Protein AF-0000000082425239 (afdb_homodimer)

Foldseek 3Di:
DDLLQLLVLLLVLLVLVVVLVVVLVVLCCVLVVVLVCCQVVVPCPHPALVSLLVSLVSVLVSLVVVLVSLLVSLVSQLSSLVNVCVVPVQSVLLNVLSVLQSVLSVQLNVLSVLLSVLVSVVSVVVVPPDPDPPPDDPPPPVVSVVSNVVSVVSNVSSVVSNLSSLLSNLSSQLVVCVVQVFPLSNCLSVQLNQCPPPPVNVVSNVSSSVSNSVRSVVSSVVVVPPPPD/DDLLQLLVLLLVLLVLVVVLVVVLVVLCCVLVVVLVCCQVVVPCPHDALVSLLVSLVSVLVSLVVVLVSLLVSLVSQLSSLVNVCVVPVQSVLLNVLSVLQSVLSVQLSVLSVLLSVLVSVVSVVVVPPDPDPPPDDPVPPVVSVVSNVVSVVSNVSSVVSNLSSLLSNLSSQLVVCVVQVFPLSNCLSVQLNQCPPPPVNVVSNVSSSVSNSVRSVVSSVVVVPPPPD

Structure (mmCIF, N/CA/C/O backbone):
data_AF-0000000082425239-model_v1
#
loop_
_entity.id
_entity.type
_entity.pdbx_description
1 polymer 'DUF973 family protein'
#
loop_
_atom_site.group_PDB
_atom_site.id
_atom_site.type_symbol
_atom_site.label_atom_id
_atom_site.label_alt_id
_atom_site.label_comp_id
_atom_site.label_asym_id
_atom_site.label_entity_id
_atom_site.label_seq_id
_atom_site.pdbx_PDB_ins_code
_atom_site.Cartn_x
_atom_site.Cartn_y
_atom_site.Cartn_z
_atom_site.occupancy
_atom_site.B_iso_or_equiv
_atom_site.auth_seq_id
_atom_site.auth_comp_id
_atom_site.auth_asym_id
_atom_site.auth_atom_id
_atom_site.pdbx_PDB_model_num
ATOM 1 N N . MET A 1 1 ? 3.521 -36.281 1.378 1 83.12 1 MET A N 1
ATOM 2 C CA . MET A 1 1 ? 2.773 -35.25 0.662 1 83.12 1 MET A CA 1
ATOM 3 C C . MET A 1 1 ? 3.137 -35.219 -0.819 1 83.12 1 MET A C 1
ATOM 5 O O . MET A 1 1 ? 4.316 -35.25 -1.173 1 83.12 1 MET A O 1
ATOM 9 N N . ASP A 1 2 ? 2.238 -35.406 -1.665 1 89.94 2 ASP A N 1
ATOM 10 C CA . ASP A 1 2 ? 2.516 -35.375 -3.098 1 89.94 2 ASP A CA 1
ATOM 11 C C . ASP A 1 2 ? 2.527 -33.969 -3.643 1 89.94 2 ASP A C 1
ATOM 13 O O . ASP A 1 2 ? 2.279 -33 -2.902 1 89.94 2 ASP A O 1
ATOM 17 N N . SER A 1 3 ? 2.971 -33.812 -4.762 1 90.25 3 SER A N 1
ATOM 18 C CA . SER A 1 3 ? 3.139 -32.531 -5.391 1 90.25 3 SER A CA 1
ATOM 19 C C . SER A 1 3 ? 1.812 -31.766 -5.48 1 90.25 3 SER A C 1
ATOM 21 O O . SER A 1 3 ? 1.766 -30.547 -5.305 1 90.25 3 SER A O 1
ATOM 23 N N . LYS A 1 4 ? 0.78 -32.531 -5.699 1 90.56 4 LYS A N 1
ATOM 24 C CA . LYS A 1 4 ? -0.532 -31.875 -5.77 1 90.56 4 LYS A CA 1
ATOM 25 C C . LYS A 1 4 ? -0.928 -31.281 -4.422 1 90.56 4 LYS A C 1
ATOM 27 O O . LYS A 1 4 ? -1.437 -30.172 -4.359 1 90.56 4 LYS A O 1
ATOM 32 N N . GLN A 1 5 ? -0.799 -32.031 -3.424 1 92.31 5 GLN A N 1
ATOM 33 C CA . GLN A 1 5 ? -1.117 -31.547 -2.084 1 92.31 5 GLN A CA 1
ATOM 34 C C . GLN A 1 5 ? -0.267 -30.328 -1.717 1 92.31 5 GLN A C 1
ATOM 36 O O . GLN A 1 5 ? -0.763 -29.375 -1.115 1 92.31 5 GLN A O 1
ATOM 41 N N . ALA A 1 6 ? 0.969 -30.344 -2.09 1 95.38 6 ALA A N 1
ATOM 42 C CA . ALA A 1 6 ? 1.871 -29.234 -1.811 1 95.38 6 ALA A CA 1
ATOM 43 C C . ALA A 1 6 ? 1.398 -27.969 -2.504 1 95.38 6 ALA A C 1
ATOM 45 O O . ALA A 1 6 ? 1.342 -26.891 -1.886 1 95.38 6 ALA A O 1
ATOM 46 N N . VAL A 1 7 ? 1.003 -28.094 -3.717 1 93.56 7 VAL A N 1
ATOM 47 C CA . VAL A 1 7 ? 0.541 -26.953 -4.492 1 93.56 7 VAL A CA 1
ATOM 48 C C . VAL A 1 7 ? -0.795 -26.453 -3.941 1 93.56 7 VAL A C 1
ATOM 50 O O . VAL A 1 7 ? -1.071 -25.25 -3.947 1 93.56 7 VAL A O 1
ATOM 53 N N . THR A 1 8 ? -1.604 -27.344 -3.393 1 89.62 8 THR A N 1
ATOM 54 C CA . THR A 1 8 ? -2.863 -26.953 -2.766 1 89.62 8 THR A CA 1
ATOM 55 C C . THR A 1 8 ? -2.609 -26.062 -1.549 1 89.62 8 THR A C 1
ATOM 57 O O . THR A 1 8 ? -3.334 -25.094 -1.318 1 89.62 8 THR A O 1
ATOM 60 N N . TRP A 1 9 ? -1.644 -26.375 -0.842 1 92.81 9 TRP A N 1
ATOM 61 C CA . TRP A 1 9 ? -1.294 -25.562 0.317 1 92.81 9 TRP A CA 1
ATOM 62 C C . TRP A 1 9 ? -0.81 -24.188 -0.115 1 92.81 9 TRP A C 1
ATOM 64 O O . TRP A 1 9 ? -1.111 -23.188 0.536 1 92.81 9 TRP A O 1
ATOM 74 N N . LEU A 1 10 ? -0.038 -24.141 -1.196 1 94.25 10 LEU A N 1
ATOM 75 C CA . LEU A 1 10 ? 0.408 -22.859 -1.721 1 94.25 10 LEU A CA 1
ATOM 76 C C . LEU A 1 10 ? -0.777 -22.016 -2.18 1 94.25 10 LEU A C 1
ATOM 78 O O . LEU A 1 10 ? -0.843 -20.828 -1.894 1 94.25 10 LEU A O 1
ATOM 82 N N . ALA A 1 11 ? -1.688 -22.656 -2.834 1 89.25 11 ALA A N 1
ATOM 83 C CA . ALA A 1 11 ? -2.896 -21.969 -3.266 1 89.25 11 ALA A CA 1
ATOM 84 C C . ALA A 1 11 ? -3.693 -21.453 -2.068 1 89.25 11 ALA A C 1
ATOM 86 O O . ALA A 1 11 ? -4.191 -20.328 -2.078 1 89.25 11 ALA A O 1
ATOM 87 N N . ALA A 1 12 ? -3.82 -22.281 -1.082 1 86.38 12 ALA A N 1
ATOM 88 C CA . ALA A 1 12 ? -4.527 -21.875 0.132 1 86.38 12 ALA A CA 1
ATOM 89 C C . ALA A 1 12 ? -3.871 -20.656 0.78 1 86.38 12 ALA A C 1
ATOM 91 O O . ALA A 1 12 ? -4.559 -19.766 1.265 1 86.38 12 ALA A O 1
ATOM 92 N N . GLY A 1 13 ? -2.543 -20.688 0.789 1 88.25 13 GLY A N 1
ATOM 93 C CA . GLY A 1 13 ? -1.833 -19.547 1.34 1 88.25 13 GLY A CA 1
ATOM 94 C C . GLY A 1 13 ? -2.109 -18.25 0.591 1 88.25 13 GLY A C 1
ATOM 95 O O . GLY A 1 13 ? -2.324 -17.203 1.207 1 88.25 13 GLY A O 1
ATOM 96 N N . LEU A 1 14 ? -2.121 -18.297 -0.674 1 87.69 14 LEU A N 1
ATOM 97 C CA . LEU A 1 14 ? -2.422 -17.125 -1.493 1 87.69 14 LEU A CA 1
ATOM 98 C C . LEU A 1 14 ? -3.85 -16.656 -1.252 1 87.69 14 LEU A C 1
ATOM 100 O O . LEU A 1 14 ? -4.098 -15.445 -1.162 1 87.69 14 LEU A O 1
ATOM 104 N N . LEU A 1 15 ? -4.738 -17.578 -1.045 1 81.44 15 LEU A N 1
ATOM 105 C CA . LEU A 1 15 ? -6.141 -17.219 -0.85 1 81.44 15 LEU A CA 1
ATOM 106 C C . LEU A 1 15 ? -6.363 -16.641 0.538 1 81.44 15 LEU A C 1
ATOM 108 O O . LEU A 1 15 ? -7.172 -15.719 0.705 1 81.44 15 LEU A O 1
ATOM 112 N N . ILE A 1 16 ? -5.727 -17.156 1.495 1 81.19 16 ILE A N 1
ATOM 113 C CA . ILE A 1 16 ? -5.785 -16.578 2.832 1 81.19 16 ILE A CA 1
ATOM 114 C C . ILE A 1 16 ? -5.281 -15.133 2.793 1 81.19 16 ILE A C 1
ATOM 116 O O . ILE A 1 16 ? -5.914 -14.234 3.346 1 81.19 16 ILE A O 1
ATOM 120 N N . ASN A 1 17 ? -4.152 -14.961 2.117 1 80.62 17 ASN A N 1
ATOM 121 C CA . ASN A 1 17 ? -3.602 -13.617 1.985 1 80.62 17 ASN A CA 1
ATOM 122 C C . ASN A 1 17 ? -4.566 -12.68 1.262 1 80.62 17 ASN A C 1
ATOM 124 O O . ASN A 1 17 ? -4.707 -11.516 1.635 1 80.62 17 ASN A O 1
ATOM 128 N N . LEU A 1 18 ? -5.188 -13.172 0.352 1 75.88 18 LEU A N 1
ATOM 129 C CA . LEU A 1 18 ? -6.152 -12.375 -0.404 1 75.88 18 LEU A CA 1
ATOM 130 C C . LEU A 1 18 ? -7.348 -12 0.467 1 75.88 18 LEU A C 1
ATOM 132 O O . LEU A 1 18 ? -7.766 -10.836 0.485 1 75.88 18 LEU A O 1
ATOM 136 N N . ALA A 1 19 ? -7.883 -12.984 1.18 1 70.62 19 ALA A N 1
ATOM 137 C CA . ALA A 1 19 ? -9.055 -12.758 2.027 1 70.62 19 ALA A CA 1
ATOM 138 C C . ALA A 1 19 ? -8.75 -11.727 3.113 1 70.62 19 ALA A C 1
ATOM 140 O O . ALA A 1 19 ? -9.555 -10.828 3.361 1 70.62 19 ALA A O 1
ATOM 141 N N . PHE A 1 20 ? -7.637 -11.852 3.621 1 68.12 20 PHE A N 1
ATOM 142 C CA . PHE A 1 20 ? -7.266 -10.938 4.695 1 68.12 20 PHE A CA 1
ATOM 143 C C . PHE A 1 20 ? -6.953 -9.555 4.145 1 68.12 20 PHE A C 1
ATOM 145 O O . PHE A 1 20 ? -7.352 -8.539 4.73 1 68.12 20 PHE A O 1
ATOM 152 N N . GLY A 1 21 ? -6.098 -9.477 3.102 1 64.81 21 GLY A N 1
ATOM 153 C CA . GLY A 1 21 ? -5.828 -8.18 2.5 1 64.81 21 GLY A CA 1
ATOM 154 C C . GLY A 1 21 ? -7.09 -7.406 2.172 1 64.81 21 GLY A C 1
ATOM 155 O O . GLY A 1 21 ? -7.176 -6.207 2.447 1 64.81 21 GLY A O 1
ATOM 156 N N . ALA A 1 22 ? -8.039 -8.086 1.768 1 62.06 22 ALA A N 1
ATOM 157 C CA . ALA A 1 22 ? -9.328 -7.477 1.468 1 62.06 22 ALA A CA 1
ATOM 158 C C . ALA A 1 22 ? -10.039 -7.035 2.744 1 62.06 22 ALA A C 1
ATOM 160 O O . ALA A 1 22 ? -10.602 -5.941 2.803 1 62.06 22 ALA A O 1
ATOM 161 N N . GLY A 1 23 ? -10.031 -7.902 3.709 1 60.53 23 GLY A N 1
ATOM 162 C CA . GLY A 1 23 ? -10.641 -7.574 4.988 1 60.53 23 GLY A CA 1
ATOM 163 C C . GLY A 1 23 ? -10.031 -6.348 5.641 1 60.53 23 GLY A C 1
ATOM 164 O O . GLY A 1 23 ? -10.75 -5.488 6.156 1 60.53 23 GLY A O 1
ATOM 165 N N . GLU A 1 24 ? -8.742 -6.316 5.539 1 60.91 24 GLU A N 1
ATOM 166 C CA . GLU A 1 24 ? -8.055 -5.176 6.133 1 60.91 24 GLU A CA 1
ATOM 167 C C . GLU A 1 24 ? -8.414 -3.877 5.414 1 60.91 24 GLU A C 1
ATOM 169 O O . GLU A 1 24 ? -8.562 -2.83 6.047 1 60.91 24 GLU A O 1
ATOM 174 N N . ALA A 1 25 ? -8.523 -3.988 4.191 1 60.25 25 ALA A N 1
ATOM 175 C CA . ALA A 1 25 ? -8.906 -2.801 3.43 1 60.25 25 ALA A CA 1
ATOM 176 C C . ALA A 1 25 ? -10.281 -2.303 3.84 1 60.25 25 ALA A C 1
ATOM 178 O O . ALA A 1 25 ? -10.492 -1.101 4.027 1 60.25 25 ALA A O 1
ATOM 179 N N . VAL A 1 26 ? -11.18 -3.24 4.102 1 59.53 26 VAL A N 1
ATOM 180 C CA . VAL A 1 26 ? -12.531 -2.891 4.52 1 59.53 26 VAL A CA 1
ATOM 181 C C . VAL A 1 26 ? -12.508 -2.305 5.93 1 59.53 26 VAL A C 1
ATOM 183 O O . VAL A 1 26 ? -13.141 -1.284 6.195 1 59.53 26 VAL A O 1
ATOM 186 N N . ALA A 1 27 ? -11.859 -2.969 6.758 1 59.59 27 ALA A N 1
ATOM 187 C CA . ALA A 1 27 ? -11.789 -2.506 8.141 1 59.59 27 ALA A CA 1
ATOM 188 C C . ALA A 1 27 ? -11.164 -1.118 8.227 1 59.59 27 ALA A C 1
ATOM 190 O O . ALA A 1 27 ? -11.617 -0.267 8.992 1 59.59 27 ALA A O 1
ATOM 191 N N . ALA A 1 28 ? -10.062 -0.975 7.508 1 57.91 28 ALA A N 1
ATOM 192 C CA . ALA A 1 28 ? -9.43 0.342 7.488 1 57.91 28 ALA A CA 1
ATOM 193 C C . ALA A 1 28 ? -10.414 1.415 7.035 1 57.91 28 ALA A C 1
ATOM 195 O O . ALA A 1 28 ? -10.477 2.5 7.621 1 57.91 28 ALA A O 1
ATOM 196 N N . PHE A 1 29 ? -11.281 1.09 6.172 1 56.03 29 PHE A N 1
ATOM 197 C CA . PHE A 1 29 ? -12.289 2.025 5.688 1 56.03 29 PHE A CA 1
ATOM 198 C C . PHE A 1 29 ? -13.266 2.393 6.797 1 56.03 29 PHE A C 1
ATOM 200 O O . PHE A 1 29 ? -13.5 3.572 7.059 1 56.03 29 PHE A O 1
ATOM 207 N N . LEU A 1 30 ? -13.688 1.368 7.246 1 58.53 30 LEU A N 1
ATOM 208 C CA . LEU A 1 30 ? -14.75 1.597 8.219 1 58.53 30 LEU A CA 1
ATOM 209 C C . LEU A 1 30 ? -14.227 2.377 9.422 1 58.53 30 LEU A C 1
ATOM 211 O O . LEU A 1 30 ? -14.906 3.268 9.93 1 58.53 30 LEU A O 1
ATOM 215 N N . THR A 1 31 ? -13.078 2.002 9.789 1 56.72 31 THR A N 1
ATOM 216 C CA . THR A 1 31 ? -12.547 2.613 11.008 1 56.72 31 THR A CA 1
ATOM 217 C C . THR A 1 31 ? -12.07 4.039 10.734 1 56.72 31 THR A C 1
ATOM 219 O O . THR A 1 31 ? -12.445 4.973 11.445 1 56.72 31 THR A O 1
ATOM 222 N N . VAL A 1 32 ? -11.195 4.125 9.742 1 55.16 32 VAL A N 1
ATOM 223 C CA . VAL A 1 32 ? -10.609 5.434 9.484 1 55.16 32 VAL A CA 1
ATOM 224 C C . VAL A 1 32 ? -11.688 6.402 9 1 55.16 32 VAL A C 1
ATOM 226 O O . VAL A 1 32 ? -11.758 7.543 9.461 1 55.16 32 VAL A O 1
ATOM 229 N N . TYR A 1 33 ? -12.562 5.934 8.133 1 53.66 33 TYR A N 1
ATOM 230 C CA . TYR A 1 33 ? -13.578 6.797 7.555 1 53.66 33 TYR A CA 1
ATOM 231 C C . TYR A 1 33 ? -14.562 7.277 8.625 1 53.66 33 TYR A C 1
ATOM 233 O O . TYR A 1 33 ? -14.883 8.469 8.688 1 53.66 33 TYR A O 1
ATOM 241 N N . SER A 1 34 ? -14.961 6.312 9.328 1 56.16 34 SER A N 1
ATOM 242 C CA . SER A 1 34 ? -15.898 6.727 10.367 1 56.16 34 SER A CA 1
ATOM 243 C C . SER A 1 34 ? -15.266 7.758 11.297 1 56.16 34 SER A C 1
ATOM 245 O O . SER A 1 34 ? -15.922 8.711 11.719 1 56.16 34 SER A O 1
ATOM 247 N N . SER A 1 35 ? -14.039 7.57 11.492 1 55.84 35 SER A N 1
ATOM 248 C CA . SER A 1 35 ? -13.367 8.461 12.438 1 55.84 35 SER A CA 1
ATOM 249 C C . SER A 1 35 ? -13.133 9.836 11.82 1 55.84 35 SER A C 1
ATOM 251 O O . SER A 1 35 ? -13.344 10.859 12.484 1 55.84 35 SER A O 1
ATOM 253 N N . ILE A 1 36 ? -12.688 9.75 10.562 1 56.81 36 ILE A N 1
ATOM 254 C CA . ILE A 1 36 ? -12.367 11.023 9.922 1 56.81 36 ILE A CA 1
ATOM 255 C C . ILE A 1 36 ? -13.648 11.805 9.664 1 56.81 36 ILE A C 1
ATOM 257 O O . ILE A 1 36 ? -13.68 13.023 9.828 1 56.81 36 ILE A O 1
ATOM 261 N N . ILE A 1 37 ? -14.719 11.055 9.148 1 54.81 37 ILE A N 1
ATOM 262 C CA . ILE A 1 37 ? -15.992 11.727 8.961 1 54.81 37 ILE A CA 1
ATOM 263 C C . ILE A 1 37 ? -16.438 12.383 10.273 1 54.81 37 ILE A C 1
ATOM 265 O O . ILE A 1 37 ? -16.891 13.523 10.273 1 54.81 37 ILE A O 1
ATOM 269 N N . ARG A 1 38 ? -16.297 11.664 11.266 1 54.78 38 ARG A N 1
ATOM 270 C CA . ARG A 1 38 ? -16.672 12.242 12.547 1 54.78 38 ARG A CA 1
ATOM 271 C C . ARG A 1 38 ? -15.828 13.477 12.859 1 54.78 38 ARG A C 1
ATOM 273 O O . ARG A 1 38 ? -16.344 14.484 13.344 1 54.78 38 ARG A O 1
ATOM 280 N N . LEU A 1 39 ? -14.594 13.25 12.414 1 53 39 LEU A N 1
ATOM 281 C CA . LEU A 1 39 ? -13.688 14.367 12.672 1 53 39 LEU A CA 1
ATOM 282 C C . LEU A 1 39 ? -14.078 15.578 11.836 1 53 39 LEU A C 1
ATOM 284 O O . LEU A 1 39 ? -14.039 16.703 12.328 1 53 39 LEU A O 1
ATOM 288 N N . ALA A 1 40 ? -14.25 15.297 10.547 1 51.97 40 ALA A N 1
ATOM 289 C CA . ALA A 1 40 ? -14.57 16.375 9.609 1 51.97 40 ALA A CA 1
ATOM 290 C C . ALA A 1 40 ? -15.914 17.016 9.953 1 51.97 40 ALA A C 1
ATOM 292 O O . ALA A 1 40 ? -16.078 18.234 9.828 1 51.97 40 ALA A O 1
ATOM 293 N N . ILE A 1 41 ? -16.844 16.125 10.133 1 50.25 41 ILE A N 1
ATOM 294 C CA . ILE A 1 41 ? -18.156 16.656 10.484 1 50.25 41 ILE A CA 1
ATOM 295 C C . ILE A 1 41 ? -18.078 17.391 11.82 1 50.25 41 ILE A C 1
ATOM 297 O O . ILE A 1 41 ? -18.719 18.422 12.016 1 50.25 41 ILE A O 1
ATOM 301 N N . MET A 1 42 ? -17.5 16.594 12.586 1 44.41 42 MET A N 1
ATOM 302 C CA . MET A 1 42 ? -17.391 17.312 13.844 1 44.41 42 MET A CA 1
ATOM 303 C C . MET A 1 42 ? -16.594 18.594 13.664 1 44.41 42 MET A C 1
ATOM 305 O O . MET A 1 42 ? -16.641 19.484 14.516 1 44.41 42 MET A O 1
ATOM 309 N N . GLY A 1 43 ? -15.586 18.672 12.82 1 44.47 43 GLY A N 1
ATOM 310 C CA . GLY A 1 43 ? -14.766 19.875 12.727 1 44.47 43 GLY A CA 1
ATOM 311 C C . GLY A 1 43 ? -15.555 21.094 12.281 1 44.47 43 GLY A C 1
ATOM 312 O O . GLY A 1 43 ? -14.969 22.078 11.805 1 44.47 43 GLY A O 1
ATOM 313 N N . ALA A 1 44 ? -16.547 21.484 12.141 1 46.09 44 ALA A N 1
ATOM 314 C CA . ALA A 1 44 ? -16.453 22.875 12.602 1 46.09 44 ALA A CA 1
ATOM 315 C C . ALA A 1 44 ? -15.438 23.016 13.727 1 46.09 44 ALA A C 1
ATOM 317 O O . ALA A 1 44 ? -14.859 24.078 13.906 1 46.09 44 ALA A O 1
ATOM 318 N N . GLY A 1 45 ? -14.938 21.812 14.656 1 50.59 45 GLY A N 1
ATOM 319 C CA . GLY A 1 45 ? -13.977 21.766 15.75 1 50.59 45 GLY A CA 1
ATOM 320 C C . GLY A 1 45 ? -12.914 20.703 15.555 1 50.59 45 GLY A C 1
ATOM 321 O O . GLY A 1 45 ? -13.078 19.797 14.734 1 50.59 45 GLY A O 1
ATOM 322 N N . ALA A 1 46 ? -11.484 20.938 15.68 1 56.22 46 ALA A N 1
ATOM 323 C CA . ALA A 1 46 ? -10.359 20.016 15.68 1 56.22 46 ALA A CA 1
ATOM 324 C C . ALA A 1 46 ? -10.719 18.703 16.391 1 56.22 46 ALA A C 1
ATOM 326 O O . ALA A 1 46 ? -11.438 18.719 17.391 1 56.22 46 ALA A O 1
ATOM 327 N N . PRO A 1 47 ? -10.508 17.547 15.711 1 60.88 47 PRO A N 1
ATOM 328 C CA . PRO A 1 47 ? -10.742 16.312 16.469 1 60.88 47 PRO A CA 1
ATOM 329 C C . PRO A 1 47 ? -10.109 16.344 17.859 1 60.88 47 PRO A C 1
ATOM 331 O O . PRO A 1 47 ? -9.031 16.922 18.031 1 60.88 47 PRO A O 1
ATOM 334 N N . GLY A 1 48 ? -10.906 16 18.906 1 65.38 48 GLY A N 1
ATOM 335 C CA . GLY A 1 48 ? -10.359 15.914 20.25 1 65.38 48 GLY A CA 1
ATOM 336 C C . GLY A 1 48 ? -9.25 14.883 20.375 1 65.38 48 GLY A C 1
ATOM 337 O O . GLY A 1 48 ? -9.086 14.031 19.5 1 65.38 48 GLY A O 1
ATOM 338 N N . VAL A 1 49 ? -8.359 14.992 21.234 1 74 49 VAL A N 1
ATOM 339 C CA . VAL A 1 49 ? -7.246 14.102 21.547 1 74 49 VAL A CA 1
ATOM 340 C C . VAL A 1 49 ? -7.754 12.672 21.719 1 74 49 VAL A C 1
ATOM 342 O O . VAL A 1 49 ? -7.094 11.719 21.297 1 74 49 VAL A O 1
ATOM 345 N N . GLY A 1 50 ? -8.93 12.484 22.25 1 75 50 GLY A N 1
ATOM 346 C CA . GLY A 1 50 ? -9.508 11.172 22.438 1 75 50 GLY A CA 1
ATOM 347 C C . GLY A 1 50 ? -9.75 10.414 21.141 1 75 50 GLY A C 1
ATOM 348 O O . GLY A 1 50 ? -9.484 9.219 21.062 1 75 50 GLY A O 1
ATOM 349 N N . GLU A 1 51 ? -10.172 11.086 20.141 1 74 51 GLU A N 1
ATOM 350 C CA . GLU A 1 51 ? -10.422 10.461 18.844 1 74 51 GLU A CA 1
ATOM 351 C C . GLU A 1 51 ? -9.117 10.031 18.188 1 74 51 GLU A C 1
ATOM 353 O O . GLU A 1 51 ? -9.055 8.977 17.547 1 74 51 GLU A O 1
ATOM 358 N N . VAL A 1 52 ? -8.133 10.859 18.281 1 76.38 52 VAL A N 1
ATOM 359 C CA . VAL A 1 52 ? -6.832 10.531 17.719 1 76.38 52 VAL A CA 1
ATOM 360 C C . VAL A 1 52 ? -6.277 9.273 18.391 1 76.38 52 VAL A C 1
ATOM 362 O O . VAL A 1 52 ? -5.777 8.375 17.703 1 76.38 52 VAL A O 1
ATOM 365 N N . ILE A 1 53 ? -6.457 9.242 19.688 1 82.38 53 ILE A N 1
ATOM 366 C CA . ILE A 1 53 ? -5.969 8.102 20.453 1 82.38 53 ILE A CA 1
ATOM 367 C C . ILE A 1 53 ? -6.719 6.836 20.031 1 82.38 53 ILE A C 1
ATOM 369 O O . ILE A 1 53 ? -6.113 5.773 19.859 1 82.38 53 ILE A O 1
ATOM 373 N N . GLN A 1 54 ? -7.945 6.938 19.875 1 79.19 54 GLN A N 1
ATOM 374 C CA . GLN A 1 54 ? -8.742 5.793 19.453 1 79.19 54 GLN A CA 1
ATOM 375 C C . GLN A 1 54 ? -8.312 5.301 18.078 1 79.19 54 GLN A C 1
ATOM 377 O O . GLN A 1 54 ? -8.203 4.098 17.844 1 79.19 54 GLN A O 1
ATOM 382 N N . LEU A 1 55 ? -8.094 6.191 17.188 1 77.06 55 LEU A N 1
ATOM 383 C CA . LEU A 1 55 ? -7.66 5.836 15.836 1 77.06 55 LEU A CA 1
ATOM 384 C C . LEU A 1 55 ? -6.316 5.113 15.867 1 77.06 55 LEU A C 1
ATOM 386 O O . LEU A 1 55 ? -6.129 4.117 15.164 1 77.06 55 LEU A O 1
ATOM 390 N N . LEU A 1 56 ? -5.48 5.629 16.656 1 82.31 56 LEU A N 1
ATOM 391 C CA . LEU A 1 56 ? -4.16 5.02 16.75 1 82.31 56 LEU A CA 1
ATOM 392 C C . LEU A 1 56 ? -4.246 3.625 17.359 1 82.31 56 LEU A C 1
ATOM 394 O O . LEU A 1 56 ? -3.533 2.713 16.938 1 82.31 56 LEU A O 1
ATOM 398 N N . ASN A 1 57 ? -5.105 3.463 18.297 1 83.5 57 ASN A N 1
ATOM 399 C CA . ASN A 1 57 ? -5.336 2.141 18.859 1 83.5 57 ASN A CA 1
ATOM 400 C C . ASN A 1 57 ? -5.898 1.174 17.828 1 83.5 57 ASN A C 1
ATOM 402 O O . ASN A 1 57 ? -5.551 -0.007 17.812 1 83.5 57 ASN A O 1
ATOM 406 N N . GLU A 1 58 ? -6.754 1.676 17.031 1 77.19 58 GLU A N 1
ATOM 407 C CA . GLU A 1 58 ? -7.32 0.85 15.977 1 77.19 58 GLU A CA 1
ATOM 408 C C . GLU A 1 58 ? -6.246 0.427 14.977 1 77.19 58 GLU A C 1
ATOM 410 O O . GLU A 1 58 ? -6.281 -0.689 14.453 1 77.19 58 GLU A O 1
ATOM 415 N N . VAL A 1 59 ? -5.363 1.314 14.656 1 79.44 59 VAL A N 1
ATOM 416 C CA . VAL A 1 59 ? -4.262 0.986 13.758 1 79.44 59 VAL A CA 1
ATOM 417 C C . VAL A 1 59 ? -3.441 -0.16 14.344 1 79.44 59 VAL A C 1
ATOM 419 O O . VAL A 1 59 ? -3.045 -1.08 13.625 1 79.44 59 VAL A O 1
ATOM 422 N N . LEU A 1 60 ? -3.264 -0.104 15.648 1 83.81 60 LEU A N 1
ATOM 423 C CA . LEU A 1 60 ? -2.486 -1.146 16.312 1 83.81 60 LEU A CA 1
ATOM 424 C C . LEU A 1 60 ? -3.217 -2.484 16.266 1 83.81 60 LEU A C 1
ATOM 426 O O . LEU A 1 60 ? -2.598 -3.523 16.016 1 83.81 60 LEU A O 1
ATOM 430 N N . VAL A 1 61 ? -4.465 -2.49 16.516 1 82.56 61 VAL A N 1
ATOM 431 C CA . VAL A 1 61 ? -5.266 -3.709 16.484 1 82.56 61 VAL A CA 1
ATOM 432 C C . VAL A 1 61 ? -5.246 -4.297 15.07 1 82.56 61 VAL A C 1
ATOM 434 O O . VAL A 1 61 ? -5.098 -5.508 14.898 1 82.56 61 VAL A O 1
ATOM 437 N N . MET A 1 62 ? -5.328 -3.475 14.102 1 78 62 MET A N 1
ATOM 438 C CA . MET A 1 62 ? -5.289 -3.939 12.711 1 78 62 MET A CA 1
ATOM 439 C C . MET A 1 62 ? -3.934 -4.551 12.383 1 78 62 MET A C 1
ATOM 441 O O . MET A 1 62 ? -3.854 -5.523 11.633 1 78 62 MET A O 1
ATOM 445 N N . ALA A 1 63 ? -2.918 -3.938 12.914 1 82.12 63 ALA A N 1
ATOM 446 C CA . ALA A 1 63 ? -1.58 -4.477 12.695 1 82.12 63 ALA A CA 1
ATOM 447 C C . ALA A 1 63 ? -1.444 -5.871 13.297 1 82.12 63 ALA A C 1
ATOM 449 O O . ALA A 1 63 ? -0.858 -6.77 12.68 1 82.12 63 ALA A O 1
ATOM 450 N N . ILE A 1 64 ? -2.012 -6.055 14.492 1 85.81 64 ILE A N 1
ATOM 451 C CA . ILE A 1 64 ? -1.936 -7.34 15.172 1 85.81 64 ILE A CA 1
ATOM 452 C C . ILE A 1 64 ? -2.715 -8.391 14.383 1 85.81 64 ILE A C 1
ATOM 454 O O . ILE A 1 64 ? -2.24 -9.516 14.203 1 85.81 64 ILE A O 1
ATOM 458 N N . ILE A 1 65 ? -3.887 -8.062 13.883 1 82.19 65 ILE A N 1
ATOM 459 C CA . ILE A 1 65 ? -4.672 -8.977 13.055 1 82.19 65 ILE A CA 1
ATOM 460 C C . ILE A 1 65 ? -3.904 -9.305 11.781 1 82.19 65 ILE A C 1
ATOM 462 O O . ILE A 1 65 ? -3.885 -10.453 11.344 1 82.19 65 ILE A O 1
ATOM 466 N N . GLY A 1 66 ? -3.26 -8.297 11.211 1 81.31 66 GLY A N 1
ATOM 467 C CA . GLY A 1 66 ? -2.447 -8.516 10.023 1 81.31 66 GLY A CA 1
ATOM 468 C C . GLY A 1 66 ? -1.322 -9.508 10.25 1 81.31 66 GLY A C 1
ATOM 469 O O . GLY A 1 66 ? -1.034 -10.336 9.383 1 81.31 66 GLY A O 1
ATOM 470 N N . ILE A 1 67 ? -0.738 -9.438 11.398 1 86 67 ILE A N 1
ATOM 471 C CA . ILE A 1 67 ? 0.35 -10.359 11.727 1 86 67 ILE A CA 1
ATOM 472 C C . ILE A 1 67 ? -0.195 -11.773 11.875 1 86 67 ILE A C 1
ATOM 474 O O . ILE A 1 67 ? 0.42 -12.734 11.398 1 86 67 ILE A O 1
ATOM 478 N N . ALA A 1 68 ? -1.35 -11.906 12.508 1 87.56 68 ALA A N 1
ATOM 479 C CA . ALA A 1 68 ? -1.971 -13.227 12.656 1 87.56 68 ALA A CA 1
ATOM 480 C C . ALA A 1 68 ? -2.244 -13.852 11.297 1 87.56 68 ALA A C 1
ATOM 482 O O . ALA A 1 68 ? -1.975 -15.039 11.086 1 87.56 68 ALA A O 1
ATOM 483 N N . VAL A 1 69 ? -2.725 -13.102 10.414 1 82.62 69 VAL A N 1
ATOM 484 C CA . VAL A 1 69 ? -3.006 -13.586 9.07 1 82.62 69 VAL A CA 1
ATOM 485 C C . VAL A 1 69 ? -1.699 -13.93 8.359 1 82.62 69 VAL A C 1
ATOM 487 O O . VAL A 1 69 ? -1.626 -14.914 7.621 1 82.62 69 VAL A O 1
ATOM 490 N N . SER A 1 70 ? -0.722 -13.094 8.562 1 86.31 70 SER A N 1
ATOM 491 C CA . SER A 1 70 ? 0.583 -13.359 7.969 1 86.31 70 SER A CA 1
ATOM 492 C C . SER A 1 70 ? 1.15 -14.688 8.438 1 86.31 70 SER A C 1
ATOM 494 O O . SER A 1 70 ? 1.773 -15.414 7.664 1 86.31 70 SER A O 1
ATOM 496 N N . ILE A 1 71 ? 0.928 -14.961 9.672 1 92.88 71 ILE A N 1
ATOM 497 C CA . ILE A 1 71 ? 1.399 -16.234 10.211 1 92.88 71 ILE A CA 1
ATOM 498 C C . ILE A 1 71 ? 0.627 -17.391 9.57 1 92.88 71 ILE A C 1
ATOM 500 O O . ILE A 1 71 ? 1.219 -18.391 9.164 1 92.88 71 ILE A O 1
ATOM 504 N N . ALA A 1 72 ? -0.677 -17.219 9.43 1 90.62 72 ALA A N 1
ATOM 505 C CA . ALA A 1 72 ? -1.492 -18.25 8.797 1 90.62 72 ALA A CA 1
ATOM 506 C C . ALA A 1 72 ? -1.047 -18.5 7.355 1 90.62 72 ALA A C 1
ATOM 508 O O . ALA A 1 72 ? -0.92 -19.641 6.922 1 90.62 72 ALA A O 1
ATOM 509 N N . THR A 1 73 ? -0.814 -17.453 6.637 1 90.88 73 THR A N 1
ATOM 510 C CA . THR A 1 73 ? -0.341 -17.562 5.262 1 90.88 73 THR A CA 1
ATOM 511 C C . THR A 1 73 ? 1.036 -18.203 5.207 1 90.88 73 THR A C 1
ATOM 513 O O . THR A 1 73 ? 1.3 -19.047 4.34 1 90.88 73 THR A O 1
ATOM 516 N N . ALA A 1 74 ? 1.856 -17.844 6.141 1 95 74 ALA A N 1
ATOM 517 C CA . ALA A 1 74 ? 3.215 -18.375 6.184 1 95 74 ALA A CA 1
ATOM 518 C C . ALA A 1 74 ? 3.199 -19.875 6.438 1 95 74 ALA A C 1
ATOM 520 O O . ALA A 1 74 ? 3.975 -20.625 5.832 1 95 74 ALA A O 1
ATOM 521 N N . VAL A 1 75 ? 2.357 -20.297 7.352 1 95.69 75 VAL A N 1
ATOM 522 C CA . VAL A 1 75 ? 2.281 -21.703 7.676 1 95.69 75 VAL A CA 1
ATOM 523 C C . VAL A 1 75 ? 1.875 -22.5 6.438 1 95.69 75 VAL A C 1
ATOM 525 O O . VAL A 1 75 ? 2.506 -23.516 6.102 1 95.69 75 VAL A O 1
ATOM 528 N N . THR A 1 76 ? 0.878 -22.047 5.727 1 95.12 76 THR A N 1
ATOM 529 C CA . THR A 1 76 ? 0.407 -22.766 4.543 1 95.12 76 THR A CA 1
ATOM 530 C C . THR A 1 76 ? 1.472 -22.75 3.451 1 95.12 76 THR A C 1
ATOM 532 O O . THR A 1 76 ? 1.714 -23.781 2.811 1 95.12 76 THR A O 1
ATOM 535 N N . GLN A 1 77 ? 2.076 -21.672 3.295 1 96.62 77 GLN A N 1
ATOM 536 C CA . GLN A 1 77 ? 3.107 -21.578 2.268 1 96.62 77 GLN A CA 1
ATOM 537 C C . GLN A 1 77 ? 4.328 -22.406 2.637 1 96.62 77 GLN A C 1
ATOM 539 O O . GLN A 1 77 ? 4.961 -23.016 1.769 1 96.62 77 GLN A O 1
ATOM 544 N N . TYR A 1 78 ? 4.672 -22.375 3.938 1 97.56 78 TYR A N 1
ATOM 545 C CA . TYR A 1 78 ? 5.773 -23.219 4.402 1 97.56 78 TYR A CA 1
ATOM 546 C C . TYR A 1 78 ? 5.504 -24.688 4.109 1 97.56 78 TYR A C 1
ATOM 548 O O . TYR A 1 78 ? 6.371 -25.391 3.59 1 97.56 78 TYR A O 1
ATOM 556 N N . ILE A 1 79 ? 4.328 -25.141 4.418 1 97.25 79 ILE A N 1
ATOM 557 C CA . ILE A 1 79 ? 3.967 -26.531 4.195 1 97.25 79 ILE A CA 1
ATOM 558 C C . ILE A 1 79 ? 4.031 -26.844 2.701 1 97.25 79 ILE A C 1
ATOM 560 O O . ILE A 1 79 ? 4.57 -27.891 2.301 1 97.25 79 ILE A O 1
ATOM 564 N N . GLY A 1 80 ? 3.492 -25.938 1.9 1 97.44 80 GLY A N 1
ATOM 565 C CA . GLY A 1 80 ? 3.516 -26.141 0.461 1 97.44 80 GLY A CA 1
ATOM 566 C C . GLY A 1 80 ? 4.922 -26.219 -0.108 1 97.44 80 GLY A C 1
ATOM 567 O O . GLY A 1 80 ? 5.254 -27.172 -0.816 1 97.44 80 GLY A O 1
ATOM 568 N N . PHE A 1 81 ? 5.754 -25.312 0.239 1 98 81 PHE A N 1
ATOM 569 C CA . PHE A 1 81 ? 7.117 -25.281 -0.286 1 98 81 PHE A CA 1
ATOM 570 C C . PHE A 1 81 ? 7.941 -26.438 0.291 1 98 81 PHE A C 1
ATOM 572 O O . PHE A 1 81 ? 8.812 -26.984 -0.387 1 98 81 PHE A O 1
ATOM 579 N N . ALA A 1 82 ? 7.695 -26.703 1.542 1 97.38 82 ALA A N 1
ATOM 580 C CA . ALA A 1 82 ? 8.375 -27.859 2.137 1 97.38 82 ALA A CA 1
ATOM 581 C C . ALA A 1 82 ? 8.008 -29.141 1.402 1 97.38 82 ALA A C 1
ATOM 583 O O . ALA A 1 82 ? 8.867 -30 1.174 1 97.38 82 ALA A O 1
ATOM 584 N N . GLY A 1 83 ? 6.73 -29.281 1.118 1 97 83 GLY A N 1
ATOM 585 C CA . GLY A 1 83 ? 6.305 -30.422 0.335 1 97 83 GLY A CA 1
ATOM 586 C C . GLY A 1 83 ? 6.98 -30.516 -1.021 1 97 83 GLY A C 1
ATOM 587 O O . GLY A 1 83 ? 7.434 -31.578 -1.431 1 97 83 GLY A O 1
ATOM 588 N N . LEU A 1 84 ? 7.137 -29.438 -1.678 1 96.88 84 LEU A N 1
ATOM 589 C CA . LEU A 1 84 ? 7.766 -29.422 -2.992 1 96.88 84 LEU A CA 1
ATOM 590 C C . LEU A 1 84 ? 9.273 -29.641 -2.879 1 96.88 84 LEU A C 1
ATOM 592 O O . LEU A 1 84 ? 9.883 -30.203 -3.785 1 96.88 84 LEU A O 1
ATOM 596 N N . SER A 1 85 ? 9.836 -29.141 -1.796 1 95.81 85 SER A N 1
ATOM 597 C CA . SER A 1 85 ? 11.273 -29.234 -1.607 1 95.81 85 SER A CA 1
ATOM 598 C C . SER A 1 85 ? 11.719 -30.688 -1.465 1 95.81 85 SER A C 1
ATOM 600 O O . SER A 1 85 ? 12.898 -31 -1.631 1 95.81 85 SER A O 1
ATOM 602 N N . ARG A 1 86 ? 10.781 -31.547 -1.154 1 94.38 86 ARG A N 1
ATOM 603 C CA . ARG A 1 86 ? 11.086 -32.969 -1.092 1 94.38 86 ARG A CA 1
ATOM 604 C C . ARG A 1 86 ? 11.359 -33.531 -2.482 1 94.38 86 ARG A C 1
ATOM 606 O O . ARG A 1 86 ? 12.078 -34.531 -2.631 1 94.38 86 ARG A O 1
ATOM 613 N N . PHE A 1 87 ? 10.789 -32.906 -3.463 1 92.81 87 PHE A N 1
ATOM 614 C CA . PHE A 1 87 ? 10.977 -33.312 -4.844 1 92.81 87 PHE A CA 1
ATOM 615 C C . PHE A 1 87 ? 12.117 -32.562 -5.5 1 92.81 87 PHE A C 1
ATOM 617 O O . PHE A 1 87 ? 12.836 -33.094 -6.344 1 92.81 87 PHE A O 1
ATOM 624 N N . SER A 1 88 ? 12.25 -31.344 -5.18 1 93.62 88 SER A N 1
ATOM 625 C CA . SER A 1 88 ? 13.305 -30.5 -5.727 1 93.62 88 SER A CA 1
ATOM 626 C C . SER A 1 88 ? 13.797 -29.5 -4.684 1 93.62 88 SER A C 1
ATOM 628 O O . SER A 1 88 ? 13.039 -28.641 -4.234 1 93.62 88 SER A O 1
ATOM 630 N N . SER A 1 89 ? 15.062 -29.562 -4.387 1 94.69 89 SER A N 1
ATOM 631 C CA . SER A 1 89 ? 15.648 -28.703 -3.365 1 94.69 89 SER A CA 1
ATOM 632 C C . SER A 1 89 ? 15.555 -27.234 -3.762 1 94.69 89 SER A C 1
ATOM 634 O O . SER A 1 89 ? 15.766 -26.344 -2.932 1 94.69 89 SER A O 1
ATOM 636 N N . ARG A 1 90 ? 15.258 -26.969 -4.961 1 95.81 90 ARG A N 1
ATOM 637 C CA . ARG A 1 90 ? 15.148 -25.609 -5.465 1 95.81 90 ARG A CA 1
ATOM 638 C C . ARG A 1 90 ? 14.031 -24.844 -4.758 1 95.81 90 ARG A C 1
ATOM 640 O O . ARG A 1 90 ? 14.031 -23.609 -4.727 1 95.81 90 ARG A O 1
ATOM 647 N N . TYR A 1 91 ? 13.102 -25.547 -4.152 1 97.06 91 TYR A N 1
ATOM 648 C CA . TYR A 1 91 ? 11.945 -24.922 -3.514 1 97.06 91 TYR A CA 1
ATOM 649 C C . TYR A 1 91 ? 12.266 -24.531 -2.072 1 97.06 91 TYR A C 1
ATOM 651 O O . TYR A 1 91 ? 11.461 -23.875 -1.407 1 97.06 91 TYR A O 1
ATOM 659 N N . SER A 1 92 ? 13.469 -24.906 -1.561 1 97.62 92 SER A N 1
ATOM 660 C CA . SER A 1 92 ? 13.859 -24.578 -0.191 1 97.62 92 SER A CA 1
ATOM 661 C C . SER A 1 92 ? 13.906 -23.078 0.03 1 97.62 92 SER A C 1
ATOM 663 O O . SER A 1 92 ? 13.672 -22.594 1.144 1 97.62 92 SER A O 1
ATOM 665 N N . ILE A 1 93 ? 14.156 -22.344 -1.021 1 97.75 93 ILE A N 1
ATOM 666 C CA . ILE A 1 93 ? 14.203 -20.875 -0.931 1 97.75 93 ILE A CA 1
ATOM 667 C C . ILE A 1 93 ? 12.828 -20.344 -0.55 1 97.75 93 ILE A C 1
ATOM 669 O O . ILE A 1 93 ? 12.711 -19.422 0.263 1 97.75 93 ILE A O 1
ATOM 673 N N . GLY A 1 94 ? 11.766 -20.906 -1.126 1 97.81 94 GLY A N 1
ATOM 674 C CA . GLY A 1 94 ? 10.406 -20.5 -0.772 1 97.81 94 GLY A CA 1
ATOM 675 C C . GLY A 1 94 ? 10.031 -20.875 0.651 1 97.81 94 GLY A C 1
ATOM 676 O O . GLY A 1 94 ? 9.344 -20.109 1.331 1 97.81 94 GLY A O 1
ATOM 677 N N . LYS A 1 95 ? 10.578 -22.031 1.085 1 96.69 95 LYS A N 1
ATOM 678 C CA . LYS A 1 95 ? 10.344 -22.484 2.453 1 96.69 95 LYS A CA 1
ATOM 679 C C . LYS A 1 95 ? 10.914 -21.484 3.465 1 96.69 95 LYS A C 1
ATOM 681 O O . LYS A 1 95 ? 10.219 -21.078 4.398 1 96.69 95 LYS A O 1
ATOM 686 N N . VAL A 1 96 ? 12.094 -21.094 3.24 1 97.06 96 VAL A N 1
ATOM 687 C CA . VAL A 1 96 ? 12.758 -20.141 4.125 1 97.06 96 VAL A CA 1
ATOM 688 C C . VAL A 1 96 ? 12.07 -18.781 4.027 1 97.06 96 VAL A C 1
ATOM 690 O O . VAL A 1 96 ? 11.859 -18.125 5.039 1 97.06 96 VAL A O 1
ATOM 693 N N . GLY A 1 97 ? 11.695 -18.422 2.875 1 97.5 97 GLY A N 1
ATOM 694 C CA . GLY A 1 97 ? 11.016 -17.156 2.658 1 97.5 97 GLY A CA 1
ATOM 695 C C . GLY A 1 97 ? 9.688 -17.062 3.387 1 97.5 97 GLY A C 1
ATOM 696 O O . GLY A 1 97 ? 9.328 -15.992 3.889 1 97.5 97 GLY A O 1
ATOM 697 N N . ALA A 1 98 ? 8.992 -18.172 3.461 1 97 98 ALA A N 1
ATOM 698 C CA . ALA A 1 98 ? 7.672 -18.203 4.09 1 97 98 ALA A CA 1
ATOM 699 C C . ALA A 1 98 ? 7.766 -17.844 5.57 1 97 98 ALA A C 1
ATOM 701 O O . ALA A 1 98 ? 6.832 -17.25 6.133 1 97 98 ALA A O 1
ATOM 702 N N . VAL A 1 99 ? 8.891 -18.094 6.184 1 96.25 99 VAL A N 1
ATOM 703 C CA . VAL A 1 99 ? 9.039 -17.875 7.617 1 96.25 99 VAL A CA 1
ATOM 704 C C . VAL A 1 99 ? 9.516 -16.438 7.871 1 96.25 99 VAL A C 1
ATOM 706 O O . VAL A 1 99 ? 9.219 -15.859 8.922 1 96.25 99 VAL A O 1
ATOM 709 N N . LEU A 1 100 ? 10.148 -15.852 6.953 1 95.69 100 LEU A N 1
ATOM 710 C CA . LEU A 1 100 ? 10.766 -14.547 7.164 1 95.69 100 LEU A CA 1
ATOM 711 C C . LEU A 1 100 ? 9.711 -13.445 7.195 1 95.69 100 LEU A C 1
ATOM 713 O O . LEU A 1 100 ? 9.891 -12.438 7.879 1 95.69 100 LEU A O 1
ATOM 717 N N . GLY A 1 101 ? 8.578 -13.633 6.5 1 91 101 GLY A N 1
ATOM 718 C CA . GLY A 1 101 ? 7.52 -12.641 6.527 1 91 101 GLY A CA 1
ATOM 719 C C . GLY A 1 101 ? 6.996 -12.359 7.922 1 91 101 GLY A C 1
ATOM 720 O O . GLY A 1 101 ? 7.156 -11.25 8.438 1 91 101 GLY A O 1
ATOM 721 N N . PRO A 1 102 ? 6.465 -13.391 8.547 1 91.94 102 PRO A N 1
ATOM 722 C CA . PRO A 1 102 ? 5.949 -13.211 9.906 1 91.94 102 PRO A CA 1
ATOM 723 C C . PRO A 1 102 ? 7.043 -12.836 10.906 1 91.94 102 PRO A C 1
ATOM 725 O O . PRO A 1 102 ? 6.793 -12.062 11.836 1 91.94 102 PRO A O 1
ATOM 728 N N . VAL A 1 103 ? 8.258 -13.344 10.75 1 94.25 103 VAL A N 1
ATOM 729 C CA . VAL A 1 103 ? 9.359 -12.992 11.641 1 94.25 103 VAL A CA 1
ATOM 730 C C . VAL A 1 103 ? 9.641 -11.492 11.547 1 94.25 103 VAL A C 1
ATOM 732 O O . VAL A 1 103 ? 9.789 -10.82 12.57 1 94.25 103 VAL A O 1
ATOM 735 N N . GLY A 1 104 ? 9.711 -11 10.336 1 93.19 104 GLY A N 1
ATOM 736 C CA . GLY A 1 104 ? 9.891 -9.57 10.141 1 93.19 104 GLY A CA 1
ATOM 737 C C . GLY A 1 104 ? 8.789 -8.734 10.773 1 93.19 104 GLY A C 1
ATOM 738 O O . GLY A 1 104 ? 9.062 -7.707 11.391 1 93.19 104 GLY A O 1
ATOM 739 N N . SER A 1 105 ? 7.551 -9.211 10.664 1 89.19 105 SER A N 1
ATOM 740 C CA . SER A 1 105 ? 6.41 -8.5 11.234 1 89.19 105 SER A CA 1
ATOM 741 C C . SER A 1 105 ? 6.465 -8.492 12.758 1 89.19 105 SER A C 1
ATOM 743 O O . SER A 1 105 ? 6.121 -7.496 13.391 1 89.19 105 SER A O 1
ATOM 745 N N . LEU A 1 106 ? 6.855 -9.562 13.305 1 92.62 106 LEU A N 1
ATOM 746 C CA . LEU A 1 106 ? 6.949 -9.672 14.758 1 92.62 106 LEU A CA 1
ATOM 747 C C . LEU A 1 106 ? 8.055 -8.766 15.297 1 92.62 106 LEU A C 1
ATOM 749 O O . LEU A 1 106 ? 7.914 -8.195 16.391 1 92.62 106 LEU A O 1
ATOM 753 N N . VAL A 1 107 ? 9.109 -8.562 14.531 1 91.44 107 VAL A N 1
ATOM 754 C CA . VAL A 1 107 ? 10.203 -7.68 14.914 1 91.44 107 VAL A CA 1
ATOM 755 C C . VAL A 1 107 ? 9.75 -6.223 14.805 1 91.44 107 VAL A C 1
ATOM 757 O O . VAL A 1 107 ? 10.148 -5.383 15.609 1 91.44 107 VAL A O 1
ATOM 760 N N . ALA A 1 108 ? 8.883 -5.949 13.875 1 89.88 108 ALA A N 1
ATOM 761 C CA . ALA A 1 108 ? 8.438 -4.578 13.633 1 89.88 108 ALA A CA 1
ATOM 762 C C . ALA A 1 108 ? 7.379 -4.152 14.641 1 89.88 108 ALA A C 1
ATOM 764 O O . ALA A 1 108 ? 7.172 -2.959 14.867 1 89.88 108 ALA A O 1
ATOM 765 N N . LEU A 1 109 ? 6.703 -5.086 15.281 1 90.31 109 LEU A N 1
ATOM 766 C CA . LEU A 1 109 ? 5.531 -4.809 16.094 1 90.31 109 LEU A CA 1
ATOM 767 C C . LEU A 1 109 ? 5.898 -3.955 17.312 1 90.31 109 LEU A C 1
ATOM 769 O O . LEU A 1 109 ? 5.234 -2.957 17.594 1 90.31 109 LEU A O 1
ATOM 773 N N . PRO A 1 110 ? 6.953 -4.254 18.062 1 89.94 110 PRO A N 1
ATOM 774 C CA . PRO A 1 110 ? 7.32 -3.377 19.172 1 89.94 110 PRO A CA 1
ATOM 775 C C . PRO A 1 110 ? 7.629 -1.951 18.719 1 89.94 110 PRO A C 1
ATOM 777 O O . PRO A 1 110 ? 7.312 -0.993 19.438 1 89.94 110 PRO A O 1
ATOM 780 N N . GLY A 1 111 ? 8.258 -1.865 17.562 1 87.5 111 GLY A N 1
ATOM 781 C CA . GLY A 1 111 ? 8.508 -0.541 17.016 1 87.5 111 GLY A CA 1
ATOM 782 C C . GLY A 1 111 ? 7.234 0.241 16.734 1 87.5 111 GLY A C 1
ATOM 783 O O . GLY A 1 111 ? 7.152 1.431 17.047 1 87.5 111 GLY A O 1
ATOM 784 N N . LEU A 1 112 ? 6.273 -0.388 16.219 1 87.56 112 LEU A N 1
ATOM 785 C CA . LEU A 1 112 ? 4.984 0.248 15.953 1 87.56 112 LEU A CA 1
ATOM 786 C C . LEU A 1 112 ? 4.309 0.662 17.25 1 87.56 112 LEU A C 1
ATOM 788 O O . LEU A 1 112 ? 3.723 1.743 17.344 1 87.56 112 LEU A O 1
ATOM 792 N N . TYR A 1 113 ? 4.367 -0.187 18.188 1 89.44 113 TYR A N 1
ATOM 793 C CA . TYR A 1 113 ? 3.785 0.111 19.484 1 89.44 113 TYR A CA 1
ATOM 794 C C . TYR A 1 113 ? 4.418 1.358 20.094 1 89.44 113 TYR A C 1
ATOM 796 O O . TYR A 1 113 ? 3.711 2.24 20.594 1 89.44 113 TYR A O 1
ATOM 804 N N . LEU A 1 114 ? 5.711 1.451 20.094 1 87.81 114 LEU A N 1
ATOM 805 C CA . LEU A 1 114 ? 6.426 2.609 20.625 1 87.81 114 LEU A CA 1
ATOM 806 C C . LEU A 1 114 ? 6.07 3.869 19.828 1 87.81 114 LEU A C 1
ATOM 808 O O . LEU A 1 114 ? 5.906 4.941 20.422 1 87.81 114 LEU A O 1
ATOM 812 N N . LEU A 1 115 ? 5.98 3.691 18.578 1 86.88 115 LEU A N 1
ATOM 813 C CA . LEU A 1 115 ? 5.645 4.824 17.719 1 86.88 115 LEU A CA 1
ATOM 814 C C . LEU A 1 115 ? 4.25 5.352 18.047 1 86.88 115 LEU A C 1
ATOM 816 O O . LEU A 1 115 ? 4.059 6.562 18.203 1 86.88 115 LEU A O 1
ATOM 820 N N . ILE A 1 116 ? 3.34 4.508 18.156 1 87.69 116 ILE A N 1
ATOM 821 C CA . ILE A 1 116 ? 1.959 4.891 18.438 1 87.69 116 ILE A CA 1
ATOM 822 C C . ILE A 1 116 ? 1.882 5.602 19.781 1 87.69 116 ILE A C 1
ATOM 824 O O . ILE A 1 116 ? 1.205 6.625 19.922 1 87.69 116 ILE A O 1
ATOM 828 N N . ASN A 1 117 ? 2.574 5.121 20.734 1 87.12 117 ASN A N 1
ATOM 829 C CA . ASN A 1 117 ? 2.572 5.762 22.047 1 87.12 117 ASN A CA 1
ATOM 830 C C . ASN A 1 117 ? 3.23 7.137 22 1 87.12 117 ASN A C 1
ATOM 832 O O . ASN A 1 117 ? 2.77 8.07 22.656 1 87.12 117 ASN A O 1
ATOM 836 N N . ALA A 1 118 ? 4.254 7.188 21.234 1 84 118 ALA A N 1
ATOM 837 C CA . ALA A 1 118 ? 4.906 8.484 21.078 1 84 118 ALA A CA 1
ATOM 838 C C . ALA A 1 118 ? 3.973 9.492 20.422 1 84 118 ALA A C 1
ATOM 840 O O . ALA A 1 118 ? 3.926 10.656 20.812 1 84 118 ALA A O 1
ATOM 841 N N . VAL A 1 119 ? 3.293 9.047 19.469 1 83.69 119 VAL A N 1
ATOM 842 C CA . VAL A 1 119 ? 2.379 9.914 18.734 1 83.69 119 VAL A CA 1
ATOM 843 C C . VAL A 1 119 ? 1.211 10.312 19.625 1 83.69 119 VAL A C 1
ATOM 845 O O . VAL A 1 119 ? 0.708 11.438 19.547 1 83.69 119 VAL A O 1
ATOM 848 N N . LYS A 1 120 ? 0.754 9.445 20.453 1 84.12 120 LYS A N 1
ATOM 849 C CA . LYS A 1 120 ? -0.293 9.781 21.422 1 84.12 120 LYS A CA 1
ATOM 850 C C . LYS A 1 120 ? 0.157 10.898 22.359 1 84.12 120 LYS A C 1
ATOM 852 O O . LYS A 1 120 ? -0.6 11.836 22.625 1 84.12 120 LYS A O 1
ATOM 857 N N . GLU A 1 121 ? 1.322 10.766 22.781 1 83.06 121 GLU A N 1
ATOM 858 C CA . GLU A 1 121 ? 1.869 11.797 23.672 1 83.06 121 GLU A CA 1
ATOM 859 C C . GLU A 1 121 ? 1.965 13.141 22.953 1 83.06 121 GLU A C 1
ATOM 861 O O . GLU A 1 121 ? 1.672 14.18 23.531 1 83.06 121 GLU A O 1
ATOM 866 N N . LEU A 1 122 ? 2.344 12.992 21.719 1 80.44 122 LEU A N 1
ATOM 867 C CA . LEU A 1 122 ? 2.422 14.195 20.906 1 80.44 122 LEU A CA 1
ATOM 868 C C . LEU A 1 122 ? 1.049 14.844 20.75 1 80.44 122 LEU A C 1
ATOM 870 O O . LEU A 1 122 ? 0.919 16.062 20.844 1 80.44 122 LEU A O 1
ATOM 874 N N . ALA A 1 123 ? 0.088 14.094 20.5 1 78.25 123 ALA A N 1
ATOM 875 C CA . ALA A 1 123 ? -1.276 14.586 20.328 1 78.25 123 ALA A CA 1
ATOM 876 C C . ALA A 1 123 ? -1.805 15.219 21.609 1 78.25 123 ALA A C 1
ATOM 878 O O . ALA A 1 123 ? -2.479 16.25 21.562 1 78.25 123 ALA A O 1
ATOM 879 N N . ILE A 1 124 ? -1.505 14.68 22.766 1 78.19 124 ILE A N 1
ATOM 880 C CA . ILE A 1 124 ? -1.954 15.164 24.062 1 78.19 124 ILE A CA 1
ATOM 881 C C . ILE A 1 124 ? -1.278 16.5 24.375 1 78.19 124 ILE A C 1
ATOM 883 O O . ILE A 1 124 ? -1.934 17.453 24.812 1 78.19 124 ILE A O 1
ATOM 887 N N . ASN A 1 125 ? -0.055 16.547 24.047 1 73.44 125 ASN A N 1
ATOM 888 C CA . ASN A 1 125 ? 0.714 17.75 24.375 1 73.44 125 ASN A CA 1
ATOM 889 C C . ASN A 1 125 ? 0.35 18.922 23.469 1 73.44 125 ASN A C 1
ATOM 891 O O . ASN A 1 125 ? 0.506 20.078 23.844 1 73.44 125 ASN A O 1
ATOM 895 N N . ASN A 1 126 ? -0.068 18.609 22.266 1 67.44 126 ASN A N 1
ATOM 896 C CA . ASN A 1 126 ? -0.426 19.672 21.328 1 67.44 126 ASN A CA 1
ATOM 897 C C . ASN A 1 126 ? -1.79 20.266 21.672 1 67.44 126 ASN A C 1
ATOM 899 O O . ASN A 1 126 ? -2.082 21.406 21.281 1 67.44 126 ASN A O 1
ATOM 903 N N . GLN A 1 127 ? -2.779 19.562 22.109 1 60.12 127 GLN A N 1
ATOM 904 C CA . GLN A 1 127 ? -4.062 20.125 22.531 1 60.12 127 GLN A CA 1
ATOM 905 C C . GLN A 1 127 ? -3.898 21.016 23.75 1 60.12 127 GLN A C 1
ATOM 907 O O . GLN A 1 127 ? -4.645 21.984 23.922 1 60.12 127 GLN A O 1
ATOM 912 N N . VAL A 1 128 ? -3.082 20.656 24.812 1 45.84 128 VAL A N 1
ATOM 913 C CA . VAL A 1 128 ? -2.949 21.438 26.031 1 45.84 128 VAL A CA 1
ATOM 914 C C . VAL A 1 128 ? -2.377 22.812 25.703 1 45.84 128 VAL A C 1
ATOM 916 O O . VAL A 1 128 ? -2.25 23.672 26.578 1 45.84 128 VAL A O 1
ATOM 919 N N . GLN A 1 129 ? -1.864 22.969 24.562 1 46.62 129 GLN A N 1
ATOM 920 C CA . GLN A 1 129 ? -1.402 24.359 24.562 1 46.62 129 GLN A CA 1
ATOM 921 C C . GLN A 1 129 ? -2.578 25.328 24.578 1 46.62 129 GLN A C 1
ATOM 923 O O . GLN A 1 129 ? -3.273 25.484 23.578 1 46.62 129 GLN A O 1
ATOM 928 N N . PRO A 1 130 ? -3.375 25.484 25.625 1 39 130 PRO A N 1
ATOM 929 C CA . PRO A 1 130 ? -4.258 26.625 25.906 1 39 130 PRO A CA 1
ATOM 930 C C . PRO A 1 130 ? -3.744 27.922 25.297 1 39 130 PRO A C 1
ATOM 932 O O . PRO A 1 130 ? -2.559 28.031 24.969 1 39 130 PRO A O 1
ATOM 935 N N . THR A 1 131 ? -4.652 29.031 25.203 1 37.28 131 THR A N 1
ATOM 936 C CA . THR A 1 131 ? -4.566 30.469 24.969 1 37.28 131 THR A CA 1
ATOM 937 C C . THR A 1 131 ? -3.314 31.047 25.625 1 37.28 131 THR A C 1
ATOM 939 O O . THR A 1 131 ? -3.02 32.25 25.469 1 37.28 131 THR A O 1
ATOM 942 N N . THR A 1 132 ? -3.035 30.734 26.984 1 33.81 132 THR A N 1
ATOM 943 C CA . THR A 1 132 ? -2.133 31.625 27.703 1 33.81 132 THR A CA 1
ATOM 944 C C . THR A 1 132 ? -0.699 31.453 27.203 1 33.81 132 THR A C 1
ATOM 946 O O . THR A 1 132 ? -0.189 30.344 27.109 1 33.81 132 THR A O 1
ATOM 949 N N . PRO A 1 133 ? -0.07 32.5 26.562 1 35.06 133 PRO A N 1
ATOM 950 C CA . PRO A 1 133 ? 1.313 32.75 26.156 1 35.06 133 PRO A CA 1
ATOM 951 C C . PRO A 1 133 ? 2.334 32.094 27.078 1 35.06 133 PRO A C 1
ATOM 953 O O . PRO A 1 133 ? 3.471 32.562 27.188 1 35.06 133 PRO A O 1
ATOM 956 N N . THR A 1 134 ? 2 31.312 28.203 1 36.03 134 THR A N 1
ATOM 957 C CA . THR A 1 134 ? 3.123 31.094 29.109 1 36.03 134 THR A CA 1
ATOM 958 C C . THR A 1 134 ? 4.316 30.516 28.344 1 36.03 134 THR A C 1
ATOM 960 O O . THR A 1 134 ? 4.18 29.531 27.609 1 36.03 134 THR A O 1
ATOM 963 N N . LEU A 1 135 ? 5.438 31.234 28.219 1 35.44 135 LEU A N 1
ATOM 964 C CA . LEU A 1 135 ? 6.809 31.156 27.734 1 35.44 135 LEU A CA 1
ATOM 965 C C . LEU A 1 135 ? 7.363 29.734 27.922 1 35.44 135 LEU A C 1
ATOM 967 O O . LEU A 1 135 ? 8.516 29.469 27.578 1 35.44 135 LEU A O 1
ATOM 971 N N . ALA A 1 136 ? 6.801 29.047 28.906 1 39.47 136 ALA A N 1
ATOM 972 C CA . ALA A 1 136 ? 7.703 28.016 29.422 1 39.47 136 ALA A CA 1
ATOM 973 C C . ALA A 1 136 ? 8.031 26.984 28.344 1 39.47 136 ALA A C 1
ATOM 975 O O . ALA A 1 136 ? 7.703 27.188 27.172 1 39.47 136 ALA A O 1
ATOM 976 N N . ILE A 1 137 ? 8.203 25.703 28.781 1 36.56 137 ILE A N 1
ATOM 977 C CA . ILE A 1 137 ? 9.016 24.594 28.297 1 36.56 137 ILE A CA 1
ATOM 978 C C . ILE A 1 137 ? 8.375 23.984 27.047 1 36.56 137 ILE A C 1
ATOM 980 O O . ILE A 1 137 ? 7.312 23.375 27.125 1 36.56 137 ILE A O 1
ATOM 984 N N . GLN A 1 138 ? 8.312 24.703 25.922 1 39.75 138 GLN A N 1
ATOM 985 C CA . GLN A 1 138 ? 7.98 24.094 24.641 1 39.75 138 GLN A CA 1
ATOM 986 C C . GLN A 1 138 ? 8.508 22.672 24.547 1 39.75 138 GLN A C 1
ATOM 988 O O . GLN A 1 138 ? 9.711 22.438 24.641 1 39.75 138 GLN A O 1
ATOM 993 N N . PRO A 1 139 ? 7.914 21.672 25.156 1 42.16 139 PRO A N 1
ATOM 994 C CA . PRO A 1 139 ? 8.516 20.344 25 1 42.16 139 PRO A CA 1
ATOM 995 C C . PRO A 1 139 ? 9.25 20.188 23.672 1 42.16 139 PRO A C 1
ATOM 997 O O . PRO A 1 139 ? 8.719 20.562 22.625 1 42.16 139 PRO A O 1
ATOM 1000 N N . GLN A 1 140 ? 10.562 20.266 23.594 1 42.72 140 GLN A N 1
ATOM 1001 C CA . GLN A 1 140 ? 11.477 20.203 22.469 1 42.72 140 GLN A CA 1
ATOM 1002 C C . GLN A 1 140 ? 11.078 19.094 21.5 1 42.72 140 GLN A C 1
ATOM 1004 O O . GLN A 1 140 ? 10.852 17.953 21.906 1 42.72 140 GLN A O 1
ATOM 1009 N N . PRO A 1 141 ? 10.508 19.375 20.312 1 49.34 141 PRO A N 1
ATOM 1010 C CA . PRO A 1 141 ? 10.336 18.438 19.203 1 49.34 141 PRO A CA 1
ATOM 1011 C C . PRO A 1 141 ? 11.305 17.26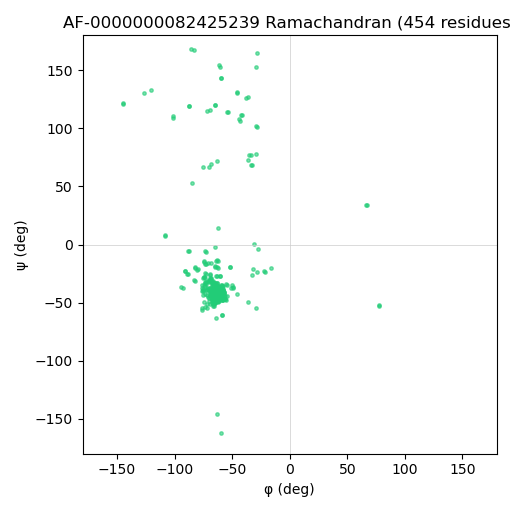6 19.25 1 49.34 141 PRO A C 1
ATOM 1013 O O . PRO A 1 141 ? 11.031 16.203 18.688 1 49.34 141 PRO A O 1
ATOM 1016 N N . ALA A 1 142 ? 12.445 17.609 20.016 1 50.16 142 ALA A N 1
ATOM 1017 C CA . ALA A 1 142 ? 13.562 16.656 20.016 1 50.16 142 ALA A CA 1
ATOM 1018 C C . ALA A 1 142 ? 13.18 15.359 20.719 1 50.16 142 ALA A C 1
ATOM 1020 O O . ALA A 1 142 ? 13.602 14.281 20.312 1 50.16 142 ALA A O 1
ATOM 1021 N N . THR A 1 143 ? 12.445 15.484 21.828 1 53.19 143 THR A N 1
ATOM 1022 C CA . THR A 1 143 ? 12.234 14.273 22.625 1 53.19 143 THR A CA 1
ATOM 1023 C C . THR A 1 143 ? 11.344 13.289 21.875 1 53.19 143 THR A C 1
ATOM 1025 O O . THR A 1 143 ? 11.625 12.086 21.844 1 53.19 143 THR A O 1
ATOM 1028 N N . ILE A 1 144 ? 10.242 13.789 21.234 1 57.53 144 ILE A N 1
ATOM 1029 C CA . ILE A 1 144 ? 9.344 12.867 20.547 1 57.53 144 ILE A CA 1
ATOM 1030 C C . ILE A 1 144 ? 10.047 12.273 19.344 1 57.53 144 ILE A C 1
ATOM 1032 O O . ILE A 1 144 ? 9.93 11.078 19.062 1 57.53 144 ILE A O 1
ATOM 1036 N N . LEU A 1 145 ? 10.891 13.133 18.828 1 63.19 145 LEU A N 1
ATOM 1037 C CA . LEU A 1 145 ? 11.641 12.633 17.688 1 63.19 145 LEU A CA 1
ATOM 1038 C C . LEU A 1 145 ? 12.625 11.547 18.109 1 63.19 145 LEU A C 1
ATOM 1040 O O . LEU A 1 145 ? 12.852 10.586 17.375 1 63.19 145 LEU A O 1
ATOM 1044 N N . SER A 1 146 ? 13.023 11.75 19.391 1 65.25 146 SER A N 1
ATOM 1045 C CA . SER A 1 146 ? 13.961 10.75 19.875 1 65.25 146 SER A CA 1
ATOM 1046 C C . SER A 1 146 ? 13.281 9.398 20.078 1 65.25 146 SER A C 1
ATOM 1048 O O . SER A 1 146 ? 13.875 8.352 19.828 1 65.25 146 SER A O 1
ATOM 1050 N N . ALA A 1 147 ? 12.055 9.5 20.547 1 65.69 147 ALA A N 1
ATOM 1051 C CA . ALA A 1 147 ? 11.336 8.25 20.734 1 65.69 147 ALA A CA 1
ATOM 1052 C C . ALA A 1 147 ? 10.961 7.621 19.391 1 65.69 147 ALA A C 1
ATOM 1054 O O . ALA A 1 147 ? 10.758 6.41 19.297 1 65.69 147 ALA A O 1
ATOM 1055 N N . LEU A 1 148 ? 11.031 8.367 18.422 1 76.88 148 LEU A N 1
ATOM 1056 C CA . LEU A 1 148 ? 10.609 7.914 17.094 1 76.88 148 LEU A CA 1
ATOM 1057 C C . LEU A 1 148 ? 11.719 7.117 16.422 1 76.88 148 LEU A C 1
ATOM 1059 O O . LEU A 1 148 ? 11.445 6.227 15.609 1 76.88 148 LEU A O 1
ATOM 1063 N N . ILE A 1 149 ? 12.914 7.355 16.953 1 82.81 149 ILE A N 1
ATOM 1064 C CA . ILE A 1 149 ? 14.055 6.793 16.234 1 82.81 149 ILE A CA 1
ATOM 1065 C C . ILE A 1 149 ? 14.109 5.281 16.453 1 82.81 149 ILE A C 1
ATOM 1067 O O . ILE A 1 149 ? 14.125 4.512 15.492 1 82.81 149 ILE A O 1
ATOM 1071 N N . PRO A 1 150 ? 14.109 4.859 17.766 1 81.88 150 PRO A N 1
ATOM 1072 C CA . PRO A 1 150 ? 14.133 3.408 17.969 1 81.88 150 PRO A CA 1
ATOM 1073 C C . PRO A 1 150 ? 12.922 2.717 17.328 1 81.88 150 PRO A C 1
ATOM 1075 O O . PRO A 1 150 ? 13.047 1.608 16.797 1 81.88 150 PRO A O 1
ATOM 1078 N N . ALA A 1 151 ? 11.82 3.355 17.438 1 82.88 151 ALA A N 1
ATOM 1079 C CA . ALA A 1 151 ? 10.602 2.799 16.844 1 82.88 151 ALA A CA 1
ATOM 1080 C C . ALA A 1 151 ? 10.758 2.639 15.336 1 82.88 151 ALA A C 1
ATOM 1082 O O . ALA A 1 151 ? 10.391 1.602 14.773 1 82.88 151 ALA A O 1
ATOM 1083 N N . LEU A 1 152 ? 11.406 3.553 14.766 1 83.69 152 LEU A N 1
ATOM 1084 C CA . LEU A 1 152 ? 11.602 3.533 13.32 1 83.69 152 LEU A CA 1
ATOM 1085 C C . LEU A 1 152 ? 12.617 2.473 12.922 1 83.69 152 LEU A C 1
ATOM 1087 O O . LEU A 1 152 ? 12.453 1.797 11.898 1 83.69 152 LEU A O 1
ATOM 1091 N N . ILE A 1 153 ? 13.586 2.32 13.766 1 87.25 153 ILE A N 1
ATOM 1092 C CA . ILE A 1 153 ? 14.609 1.324 13.477 1 87.25 153 ILE A CA 1
ATOM 1093 C C . ILE A 1 153 ? 14 -0.073 13.492 1 87.25 153 ILE A C 1
ATOM 1095 O O . ILE A 1 153 ? 14.219 -0.865 12.57 1 87.25 153 ILE A O 1
ATOM 1099 N N . LEU A 1 154 ? 13.25 -0.332 14.516 1 87.44 154 LEU A N 1
ATOM 1100 C CA . LEU A 1 154 ? 12.617 -1.643 14.617 1 87.44 154 LEU A CA 1
ATOM 1101 C C . LEU A 1 154 ? 11.664 -1.88 13.453 1 87.44 154 LEU A C 1
ATOM 1103 O O . LEU A 1 154 ? 11.625 -2.979 12.891 1 87.44 154 LEU A O 1
ATOM 1107 N N . ALA A 1 155 ? 10.961 -0.891 13.117 1 83.88 155 ALA A N 1
ATOM 1108 C CA . ALA A 1 155 ? 10.031 -1.001 11.992 1 83.88 155 ALA A CA 1
ATOM 1109 C C . ALA A 1 155 ? 10.773 -1.26 10.688 1 83.88 155 ALA A C 1
ATOM 1111 O O . ALA A 1 155 ? 10.359 -2.094 9.883 1 83.88 155 ALA A O 1
ATOM 1112 N N . LEU A 1 156 ? 11.938 -0.669 10.492 1 84.94 156 LEU A N 1
ATOM 1113 C CA . LEU A 1 156 ? 12.703 -0.792 9.258 1 84.94 156 LEU A CA 1
ATOM 1114 C C . LEU A 1 156 ? 13.391 -2.15 9.18 1 84.94 156 LEU A C 1
ATOM 1116 O O . LEU A 1 156 ? 13.422 -2.775 8.117 1 84.94 156 LEU A O 1
ATOM 1120 N N . VAL A 1 157 ? 13.898 -2.559 10.32 1 90.69 157 VAL A N 1
ATOM 1121 C CA . VAL A 1 157 ? 14.539 -3.867 10.352 1 90.69 157 VAL A CA 1
ATOM 1122 C C . VAL A 1 157 ? 13.508 -4.961 10.078 1 90.69 157 VAL A C 1
ATOM 1124 O O . VAL A 1 157 ? 13.75 -5.855 9.258 1 90.69 157 VAL A O 1
ATOM 1127 N N . GLY A 1 158 ? 12.414 -4.871 10.812 1 91.19 158 GLY A N 1
ATOM 1128 C CA . GLY A 1 158 ? 11.352 -5.828 10.555 1 91.19 158 GLY A CA 1
ATOM 1129 C C . GLY A 1 158 ? 10.867 -5.809 9.117 1 91.19 158 GLY A C 1
ATOM 1130 O O . GLY A 1 158 ? 10.648 -6.863 8.516 1 91.19 158 GLY A O 1
ATOM 1131 N N . GLY A 1 159 ? 10.734 -4.66 8.562 1 86.56 159 GLY A N 1
ATOM 1132 C CA . GLY A 1 159 ? 10.344 -4.52 7.168 1 86.56 159 GLY A CA 1
ATOM 1133 C C . GLY A 1 159 ? 11.352 -5.117 6.199 1 86.56 159 GLY A C 1
ATOM 1134 O O . GLY A 1 159 ? 10.969 -5.742 5.207 1 86.56 159 GLY A O 1
ATOM 1135 N N . ALA A 1 160 ? 12.625 -4.93 6.449 1 89.94 160 ALA A N 1
ATOM 1136 C CA . ALA A 1 160 ? 13.68 -5.469 5.594 1 89.94 160 ALA A CA 1
ATOM 1137 C C . ALA A 1 160 ? 13.648 -6.996 5.586 1 89.94 160 ALA A C 1
ATOM 1139 O O . ALA A 1 160 ? 13.797 -7.621 4.531 1 89.94 160 ALA A O 1
ATOM 1140 N N . VAL A 1 161 ? 13.516 -7.562 6.734 1 93.62 161 VAL A N 1
ATOM 1141 C CA . VAL A 1 161 ? 13.445 -9.016 6.844 1 93.62 161 VAL A CA 1
ATOM 1142 C C . VAL A 1 161 ? 12.25 -9.531 6.051 1 93.62 161 VAL A C 1
ATOM 1144 O O . VAL A 1 161 ? 12.367 -10.508 5.305 1 93.62 161 VAL A O 1
ATOM 1147 N N . SER A 1 162 ? 11.133 -8.922 6.203 1 90.12 162 SER A N 1
ATOM 1148 C CA . SER A 1 162 ? 9.938 -9.328 5.477 1 90.12 162 SER A CA 1
ATOM 1149 C C . SER A 1 162 ? 10.117 -9.164 3.971 1 90.12 162 SER A C 1
ATOM 1151 O O . SER A 1 162 ? 9.586 -9.953 3.189 1 90.12 162 SER A O 1
ATOM 1153 N N . LEU A 1 163 ? 10.844 -8.188 3.605 1 89.06 163 LEU A N 1
ATOM 1154 C CA . LEU A 1 163 ? 11.102 -7.953 2.189 1 89.06 163 LEU A CA 1
ATOM 1155 C C . LEU A 1 163 ? 11.93 -9.086 1.595 1 89.06 163 LEU A C 1
ATOM 1157 O O . LEU A 1 163 ? 11.648 -9.555 0.49 1 89.06 163 LEU A O 1
ATOM 1161 N N . VAL A 1 164 ? 12.938 -9.406 2.291 1 94.25 164 VAL A N 1
ATOM 1162 C CA . VAL A 1 164 ? 13.75 -10.539 1.844 1 94.25 164 VAL A CA 1
ATOM 1163 C C . VAL A 1 164 ? 12.875 -11.781 1.704 1 94.25 164 VAL A C 1
ATOM 1165 O O . VAL A 1 164 ? 12.984 -12.523 0.725 1 94.25 164 VAL A O 1
ATOM 1168 N N . GLY A 1 165 ? 12.039 -12 2.676 1 94.75 165 GLY A N 1
ATOM 1169 C CA . GLY A 1 165 ? 11.117 -13.117 2.604 1 94.75 165 GLY A CA 1
ATOM 1170 C C . GLY A 1 165 ? 10.219 -13.07 1.38 1 94.75 165 GLY A C 1
ATOM 1171 O O . GLY A 1 165 ? 10.023 -14.086 0.71 1 94.75 165 GLY A O 1
ATOM 1172 N N . LEU A 1 166 ? 9.727 -11.977 1.052 1 92.31 166 LEU A N 1
ATOM 1173 C CA . LEU A 1 166 ? 8.852 -11.797 -0.105 1 92.31 166 LEU A CA 1
ATOM 1174 C C . LEU A 1 166 ? 9.586 -12.141 -1.396 1 92.31 166 LEU A C 1
ATOM 1176 O O . LEU A 1 166 ? 9.023 -12.797 -2.279 1 92.31 166 LEU A O 1
ATOM 1180 N N . VAL A 1 167 ? 10.789 -11.68 -1.481 1 94.69 167 VAL A N 1
ATOM 1181 C CA . VAL A 1 167 ? 11.586 -11.977 -2.67 1 94.69 167 VAL A CA 1
ATOM 1182 C C . VAL A 1 167 ? 11.812 -13.484 -2.777 1 94.69 167 VAL A C 1
ATOM 1184 O O . VAL A 1 167 ? 11.664 -14.062 -3.855 1 94.69 167 VAL A O 1
ATOM 1187 N N . MET A 1 168 ? 12.109 -14.102 -1.703 1 97.31 168 MET A N 1
ATOM 1188 C CA . MET A 1 168 ? 12.375 -15.539 -1.685 1 97.31 168 MET A CA 1
ATOM 1189 C C . MET A 1 168 ? 11.125 -16.328 -2.059 1 97.31 168 MET A C 1
ATOM 1191 O O . MET A 1 168 ? 11.203 -17.312 -2.797 1 97.31 168 MET A O 1
ATOM 1195 N N . ILE A 1 169 ? 9.992 -15.898 -1.599 1 96.88 169 ILE A N 1
ATOM 1196 C CA . ILE A 1 169 ? 8.734 -16.547 -1.938 1 96.88 169 ILE A CA 1
ATOM 1197 C C . ILE A 1 169 ? 8.453 -16.391 -3.432 1 96.88 169 ILE A C 1
ATOM 1199 O O . ILE A 1 169 ? 8.023 -17.328 -4.094 1 96.88 169 ILE A O 1
ATOM 1203 N N . ALA A 1 170 ? 8.68 -15.203 -3.887 1 95.94 170 ALA A N 1
ATOM 1204 C CA . ALA A 1 170 ? 8.469 -14.961 -5.309 1 95.94 170 ALA A CA 1
ATOM 1205 C C . ALA A 1 170 ? 9.367 -15.859 -6.16 1 95.94 170 ALA A C 1
ATOM 1207 O O . ALA A 1 170 ? 8.93 -16.375 -7.195 1 95.94 170 ALA A O 1
ATOM 1208 N N . ILE A 1 171 ? 10.555 -16.016 -5.723 1 97.19 171 ILE A N 1
ATOM 1209 C CA . ILE A 1 171 ? 11.461 -16.922 -6.43 1 97.19 171 ILE A CA 1
ATOM 1210 C C . ILE A 1 171 ? 10.898 -18.344 -6.395 1 97.19 171 ILE A C 1
ATOM 1212 O O . ILE A 1 171 ? 10.945 -19.047 -7.398 1 97.19 171 ILE A O 1
ATOM 1216 N N . GLY A 1 172 ? 10.43 -18.734 -5.246 1 97.81 172 GLY A N 1
ATOM 1217 C CA . GLY A 1 172 ? 9.805 -20.047 -5.145 1 97.81 172 GLY A CA 1
ATOM 1218 C C . GLY A 1 172 ? 8.664 -20.234 -6.125 1 97.81 172 GLY A C 1
ATOM 1219 O O . GLY A 1 172 ? 8.586 -21.266 -6.812 1 97.81 172 GLY A O 1
ATOM 1220 N N . TYR A 1 173 ? 7.816 -19.297 -6.211 1 97.44 173 TYR A N 1
ATOM 1221 C CA . TYR A 1 173 ? 6.707 -19.359 -7.152 1 97.44 173 TYR A CA 1
ATOM 1222 C C . TYR A 1 173 ? 7.207 -19.328 -8.586 1 97.44 173 TYR A C 1
ATOM 1224 O O . TYR A 1 173 ? 6.668 -20.016 -9.461 1 97.44 173 TYR A O 1
ATOM 1232 N N . TYR A 1 174 ? 8.195 -18.5 -8.789 1 96 174 TYR A N 1
ATOM 1233 C CA . TYR A 1 174 ? 8.766 -18.453 -10.133 1 96 174 TYR A CA 1
ATOM 1234 C C . TYR A 1 174 ? 9.266 -19.812 -10.57 1 96 174 TYR A C 1
ATOM 1236 O O . TYR A 1 174 ? 9.031 -20.25 -11.695 1 96 174 TYR A O 1
ATOM 1244 N N . ARG A 1 175 ? 9.945 -20.469 -9.758 1 97 175 ARG A N 1
ATOM 1245 C CA . ARG A 1 175 ? 10.453 -21.812 -10.039 1 97 175 ARG A CA 1
ATOM 1246 C C . ARG A 1 175 ? 9.312 -22.797 -10.281 1 97 175 ARG A C 1
ATOM 1248 O O . ARG A 1 175 ? 9.422 -23.688 -11.117 1 97 175 ARG A O 1
ATOM 1255 N N . LEU A 1 176 ? 8.266 -22.625 -9.523 1 95.75 176 LEU A N 1
ATOM 1256 C CA . LEU A 1 176 ? 7.094 -23.453 -9.734 1 95.75 176 LEU A CA 1
ATOM 1257 C C . LEU A 1 176 ? 6.562 -23.297 -11.156 1 95.75 176 LEU A C 1
ATOM 1259 O O . LEU A 1 176 ? 6.215 -24.281 -11.812 1 95.75 176 LEU A O 1
ATOM 1263 N N . GLY A 1 177 ? 6.469 -22.062 -11.555 1 93.12 177 GLY A N 1
ATOM 1264 C CA . GLY A 1 177 ? 6.023 -21.797 -12.914 1 93.12 177 GLY A CA 1
ATOM 1265 C C . GLY A 1 177 ? 6.953 -22.391 -13.961 1 93.12 177 GLY A C 1
ATOM 1266 O O . GLY A 1 177 ? 6.5 -22.875 -15 1 93.12 177 GLY A O 1
ATOM 1267 N N . GLU A 1 178 ? 8.219 -22.312 -13.68 1 92.62 178 GLU A N 1
ATOM 1268 C CA . GLU A 1 178 ? 9.211 -22.859 -14.602 1 92.62 178 GLU A CA 1
ATOM 1269 C C . GLU A 1 178 ? 9.094 -24.375 -14.703 1 92.62 178 GLU A C 1
ATOM 1271 O O . GLU A 1 178 ? 9.094 -24.938 -15.797 1 92.62 178 GLU A O 1
ATOM 1276 N N . GLU A 1 179 ? 8.984 -24.984 -13.641 1 92.56 179 GLU A N 1
ATOM 1277 C CA . GLU A 1 179 ? 8.969 -26.438 -13.602 1 92.56 179 GLU A CA 1
ATOM 1278 C C . GLU A 1 179 ? 7.676 -27 -14.18 1 92.56 179 GLU A C 1
ATOM 1280 O O . GLU A 1 179 ? 7.676 -28.062 -14.797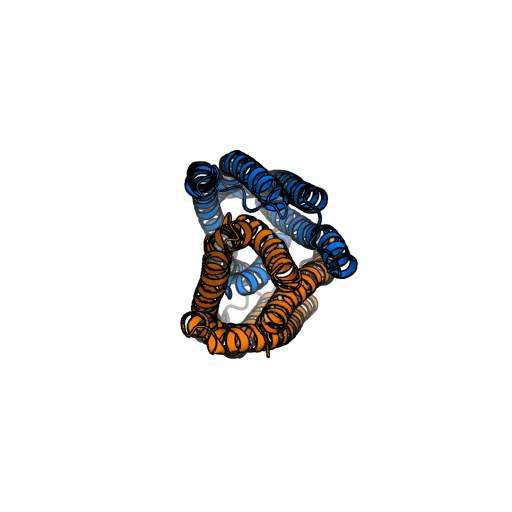 1 92.56 179 GLU A O 1
ATOM 1285 N N . HIS A 1 180 ? 6.645 -26.328 -14.039 1 90.06 180 HIS A N 1
ATOM 1286 C CA . HIS A 1 180 ? 5.363 -26.844 -14.5 1 90.06 180 HIS A CA 1
ATOM 1287 C C . HIS A 1 180 ? 4.875 -26.094 -15.734 1 90.06 180 HIS A C 1
ATOM 1289 O O . HIS A 1 180 ? 3.711 -26.234 -16.125 1 90.06 180 HIS A O 1
ATOM 1295 N N . GLY A 1 181 ? 5.695 -25.25 -16.281 1 87.81 181 GLY A N 1
ATOM 1296 C CA . GLY A 1 181 ? 5.426 -24.594 -17.562 1 87.81 181 GLY A CA 1
ATOM 1297 C C . GLY A 1 181 ? 4.254 -23.641 -17.5 1 87.81 181 GLY A C 1
ATOM 1298 O O . GLY A 1 181 ? 3.42 -23.609 -18.422 1 87.81 181 GLY A O 1
ATOM 1299 N N . SER A 1 182 ? 4.062 -23 -16.391 1 88.62 182 SER A N 1
ATOM 1300 C CA . SER A 1 182 ? 2.982 -22.031 -16.25 1 88.62 182 SER A CA 1
ATOM 1301 C C . SER A 1 182 ? 3.502 -20.609 -16.375 1 88.62 182 SER A C 1
ATOM 1303 O O . SER A 1 182 ? 4.039 -20.047 -15.406 1 88.62 182 SER A O 1
ATOM 1305 N N . ASP A 1 183 ? 3.178 -19.938 -17.469 1 86.81 183 ASP A N 1
ATOM 1306 C CA . ASP A 1 183 ? 3.576 -18.547 -17.656 1 86.81 183 ASP A CA 1
ATOM 1307 C C . ASP A 1 183 ? 2.836 -17.609 -16.703 1 86.81 183 ASP A C 1
ATOM 1309 O O . ASP A 1 183 ? 3.369 -16.578 -16.281 1 86.81 183 ASP A O 1
ATOM 1313 N N . LEU A 1 184 ? 1.639 -18.016 -16.344 1 87.62 184 LEU A N 1
ATOM 1314 C CA . LEU A 1 184 ? 0.877 -17.203 -15.398 1 87.62 184 LEU A CA 1
ATOM 1315 C C . LEU A 1 184 ? 1.608 -17.094 -14.07 1 87.62 184 LEU A C 1
ATOM 1317 O O . LEU A 1 184 ? 1.724 -16 -13.508 1 87.62 184 LEU A O 1
ATOM 1321 N N . VAL A 1 185 ? 2.15 -18.188 -13.688 1 92.19 185 VAL A N 1
ATOM 1322 C CA . VAL A 1 185 ? 2.846 -18.203 -12.406 1 92.19 185 VAL A CA 1
ATOM 1323 C C . VAL A 1 185 ? 4.164 -17.438 -12.523 1 92.19 185 VAL A C 1
ATOM 1325 O O . VAL A 1 185 ? 4.504 -16.641 -11.648 1 92.19 185 VAL A O 1
ATOM 1328 N N . ARG A 1 186 ? 4.855 -17.562 -13.617 1 92.88 186 ARG A N 1
ATOM 1329 C CA . ARG A 1 186 ? 6.141 -16.906 -13.797 1 92.88 186 ARG A CA 1
ATOM 1330 C C . ARG A 1 186 ? 5.969 -15.391 -13.852 1 92.88 186 ARG A C 1
ATOM 1332 O O . ARG A 1 186 ? 6.625 -14.664 -13.102 1 92.88 186 ARG A O 1
ATOM 1339 N N . VAL A 1 187 ? 5.07 -14.992 -14.695 1 88.81 187 VAL A N 1
ATOM 1340 C CA . VAL A 1 187 ? 4.82 -13.562 -14.852 1 88.81 187 VAL A CA 1
ATOM 1341 C C . VAL A 1 187 ? 4.199 -13.008 -13.57 1 88.81 187 VAL A C 1
ATOM 1343 O O . VAL A 1 187 ? 4.52 -11.898 -13.148 1 88.81 187 VAL A O 1
ATOM 1346 N N . GLY A 1 188 ? 3.297 -13.773 -12.984 1 91.62 188 GLY A N 1
ATOM 1347 C CA . GLY A 1 188 ? 2.703 -13.367 -11.719 1 91.62 188 GLY A CA 1
ATOM 1348 C C . GLY A 1 188 ? 3.729 -13.133 -10.633 1 91.62 188 GLY A C 1
ATOM 1349 O O . GLY A 1 188 ? 3.65 -12.141 -9.898 1 91.62 188 GLY A O 1
ATOM 1350 N N . ALA A 1 189 ? 4.711 -14 -10.57 1 94 189 ALA A N 1
ATOM 1351 C CA . ALA A 1 189 ? 5.758 -13.867 -9.555 1 94 189 ALA A CA 1
ATOM 1352 C C . ALA A 1 189 ? 6.598 -12.617 -9.789 1 94 189 ALA A C 1
ATOM 1354 O O . ALA A 1 189 ? 6.934 -11.898 -8.844 1 94 189 ALA A O 1
ATOM 1355 N N . ILE A 1 190 ? 6.879 -12.297 -10.992 1 89.69 190 ILE A N 1
ATOM 1356 C CA . ILE A 1 190 ? 7.676 -11.117 -11.328 1 89.69 190 ILE A CA 1
ATOM 1357 C C . ILE A 1 190 ? 6.91 -9.852 -10.969 1 89.69 190 ILE A C 1
ATOM 1359 O O . ILE A 1 190 ? 7.453 -8.953 -10.32 1 89.69 190 ILE A O 1
ATOM 1363 N N . LEU A 1 191 ? 5.668 -9.805 -11.383 1 88.31 191 LEU A N 1
ATOM 1364 C CA . LEU A 1 191 ? 4.863 -8.625 -11.117 1 88.31 191 LEU A CA 1
ATOM 1365 C C . LEU A 1 191 ? 4.629 -8.453 -9.617 1 88.31 191 LEU A C 1
ATOM 1367 O O . LEU A 1 191 ? 4.562 -7.324 -9.125 1 88.31 191 LEU A O 1
ATOM 1371 N N . TYR A 1 192 ? 4.504 -9.562 -8.992 1 89.19 192 TYR A N 1
ATOM 1372 C CA . TYR A 1 192 ? 4.227 -9.531 -7.562 1 89.19 192 TYR A CA 1
ATOM 1373 C C . TYR A 1 192 ? 5.332 -8.797 -6.809 1 89.19 192 TYR A C 1
ATOM 1375 O O . TYR A 1 192 ? 5.055 -8.023 -5.895 1 89.19 192 TYR A O 1
ATOM 1383 N N . ILE A 1 193 ? 6.574 -8.977 -7.184 1 87.69 193 ILE A N 1
ATOM 1384 C CA . ILE A 1 193 ? 7.711 -8.414 -6.461 1 87.69 193 ILE A CA 1
ATOM 1385 C C . ILE A 1 193 ? 7.801 -6.914 -6.727 1 87.69 193 ILE A C 1
ATOM 1387 O O . ILE A 1 193 ? 8.5 -6.191 -6.012 1 87.69 193 ILE A O 1
ATOM 1391 N N . LEU A 1 194 ? 7.105 -6.473 -7.711 1 83.62 194 LEU A N 1
ATOM 1392 C CA . LEU A 1 194 ? 7.199 -5.059 -8.055 1 83.62 194 LEU A CA 1
ATOM 1393 C C . LEU A 1 194 ? 6.473 -4.199 -7.031 1 83.62 194 LEU A C 1
ATOM 1395 O O . LEU A 1 194 ? 6.527 -2.967 -7.098 1 83.62 194 LEU A O 1
ATOM 1399 N N . VAL A 1 195 ? 5.805 -4.855 -6.109 1 77.69 195 VAL A N 1
ATOM 1400 C CA . VAL A 1 195 ? 5.203 -4.129 -4.992 1 77.69 195 VAL A CA 1
ATOM 1401 C C . VAL A 1 195 ? 6.25 -3.238 -4.328 1 77.69 195 VAL A C 1
ATOM 1403 O O . VAL A 1 195 ? 5.91 -2.256 -3.668 1 77.69 195 VAL A O 1
ATOM 1406 N N . LEU A 1 196 ? 7.5 -3.535 -4.566 1 75.5 196 LEU A N 1
ATOM 1407 C CA . LEU A 1 196 ? 8.617 -2.824 -3.951 1 75.5 196 LEU A CA 1
ATOM 1408 C C . LEU A 1 196 ? 8.781 -1.439 -4.566 1 75.5 196 LEU A C 1
ATOM 1410 O O . LEU A 1 196 ? 9.453 -0.577 -3.992 1 75.5 196 LEU A O 1
ATOM 1414 N N . ILE A 1 197 ? 8.188 -1.271 -5.691 1 73.38 197 ILE A N 1
ATOM 1415 C CA . ILE A 1 197 ? 8.289 0.025 -6.352 1 73.38 197 ILE A CA 1
ATOM 1416 C C . ILE A 1 197 ? 7.176 0.947 -5.852 1 73.38 197 ILE A C 1
ATOM 1418 O O . ILE A 1 197 ? 5.992 0.62 -5.961 1 73.38 197 ILE A O 1
ATOM 1422 N N . PRO A 1 198 ? 7.551 2.041 -5.258 1 67.31 198 PRO A N 1
ATOM 1423 C CA . PRO A 1 198 ? 6.543 2.955 -4.719 1 67.31 198 PRO A CA 1
ATOM 1424 C C . PRO A 1 198 ? 5.59 3.482 -5.785 1 67.31 198 PRO A C 1
ATOM 1426 O O . PRO A 1 198 ? 5.992 3.686 -6.934 1 67.31 198 PRO A O 1
ATOM 1429 N N . TYR A 1 199 ? 4.277 3.658 -5.43 1 66.25 199 TYR A N 1
ATOM 1430 C CA . TYR A 1 199 ? 3.193 4.297 -6.172 1 66.25 199 TYR A CA 1
ATOM 1431 C C . TYR A 1 199 ? 2.664 3.375 -7.262 1 66.25 199 TYR A C 1
ATOM 1433 O O . TYR A 1 199 ? 1.487 3 -7.254 1 66.25 199 TYR A O 1
ATOM 1441 N N . ALA A 1 200 ? 3.641 2.852 -8.141 1 69.69 200 ALA A N 1
ATOM 1442 C CA . ALA A 1 200 ? 3.152 1.988 -9.211 1 69.69 200 ALA A CA 1
ATOM 1443 C C . ALA A 1 200 ? 3.135 0.526 -8.781 1 69.69 200 ALA A C 1
ATOM 1445 O O . ALA A 1 200 ? 2.363 -0.277 -9.305 1 69.69 200 ALA A O 1
ATOM 1446 N N . GLY A 1 201 ? 3.898 0.237 -7.844 1 76.12 201 GLY A N 1
ATOM 1447 C CA . GLY A 1 201 ? 4.148 -1.132 -7.422 1 76.12 201 GLY A CA 1
ATOM 1448 C C . GLY A 1 201 ? 2.904 -1.844 -6.93 1 76.12 201 GLY A C 1
ATOM 1449 O O . GLY A 1 201 ? 2.621 -2.969 -7.344 1 76.12 201 GLY A O 1
ATOM 1450 N N . PRO A 1 202 ? 2.178 -1.194 -6.207 1 73.62 202 PRO A N 1
ATOM 1451 C CA . PRO A 1 202 ? 1.026 -1.884 -5.617 1 73.62 202 PRO A CA 1
ATOM 1452 C C . PRO A 1 202 ? 0.04 -2.387 -6.668 1 73.62 202 PRO A C 1
ATOM 1454 O O . PRO A 1 202 ? -0.482 -3.498 -6.551 1 73.62 202 PRO A O 1
ATOM 1457 N N . VAL A 1 203 ? -0.207 -1.622 -7.668 1 76.62 203 VAL A N 1
ATOM 1458 C CA . VAL A 1 203 ? -1.144 -2.037 -8.703 1 76.62 203 VAL A CA 1
ATOM 1459 C C . VAL A 1 203 ? -0.553 -3.201 -9.5 1 76.62 203 VAL A C 1
ATOM 1461 O O . VAL A 1 203 ? -1.246 -4.18 -9.789 1 76.62 203 VAL A O 1
ATOM 1464 N N . LEU A 1 204 ? 0.682 -3.066 -9.805 1 82.69 204 LEU A N 1
ATOM 1465 C CA . LEU A 1 204 ? 1.355 -4.133 -10.531 1 82.69 204 LEU A CA 1
ATOM 1466 C C . LEU A 1 204 ? 1.382 -5.422 -9.719 1 82.69 204 LEU A C 1
ATOM 1468 O O . LEU A 1 204 ? 1.147 -6.508 -10.25 1 82.69 204 LEU A O 1
ATOM 1472 N N . SER A 1 205 ? 1.669 -5.203 -8.469 1 84.12 205 SER A N 1
ATOM 1473 C CA . SER A 1 205 ? 1.726 -6.355 -7.578 1 84.12 205 SER A CA 1
ATOM 1474 C C . SER A 1 205 ? 0.357 -7.016 -7.438 1 84.12 205 SER A C 1
ATOM 1476 O O . SER A 1 205 ? 0.262 -8.234 -7.309 1 84.12 205 SER A O 1
ATOM 1478 N N . LEU A 1 206 ? -0.655 -6.297 -7.484 1 80.38 206 LEU A N 1
ATOM 1479 C CA . LEU A 1 206 ? -2.006 -6.848 -7.426 1 80.38 206 LEU A CA 1
ATOM 1480 C C . LEU A 1 206 ? -2.295 -7.711 -8.648 1 80.38 206 LEU A C 1
ATOM 1482 O O . LEU A 1 206 ? -2.863 -8.797 -8.523 1 80.38 206 LEU A O 1
ATOM 1486 N N . ILE A 1 207 ? -1.907 -7.207 -9.781 1 82.56 207 ILE A N 1
ATOM 1487 C CA . ILE A 1 207 ? -2.068 -7.984 -11.008 1 82.56 207 ILE A CA 1
ATOM 1488 C C . ILE A 1 207 ? -1.26 -9.281 -10.906 1 82.56 207 ILE A C 1
ATOM 1490 O O . ILE A 1 207 ? -1.759 -10.359 -11.234 1 82.56 207 ILE A O 1
ATOM 1494 N N . GLY A 1 208 ? -0.058 -9.055 -10.453 1 86.94 208 GLY A N 1
ATOM 1495 C CA . GLY A 1 208 ? 0.781 -10.227 -10.258 1 86.94 208 GLY A CA 1
ATOM 1496 C C . GLY A 1 208 ? 0.174 -11.242 -9.312 1 86.94 208 GLY A C 1
ATOM 1497 O O . GLY A 1 208 ? 0.23 -12.445 -9.562 1 86.94 208 GLY A O 1
ATOM 1498 N N . PHE A 1 209 ? -0.386 -10.734 -8.312 1 85.94 209 PHE A N 1
ATOM 1499 C CA . PHE A 1 209 ? -1.015 -11.586 -7.312 1 85.94 209 PHE A CA 1
ATOM 1500 C C . PHE A 1 209 ? -2.191 -12.352 -7.91 1 85.94 209 PHE A C 1
ATOM 1502 O O . PHE A 1 209 ? -2.371 -13.539 -7.637 1 85.94 209 PHE A O 1
ATOM 1509 N N . ILE A 1 210 ? -2.963 -11.789 -8.648 1 81.69 210 ILE A N 1
ATOM 1510 C CA . ILE A 1 210 ? -4.082 -12.438 -9.328 1 81.69 210 ILE A CA 1
ATOM 1511 C C . ILE A 1 210 ? -3.566 -13.539 -10.25 1 81.69 210 ILE A C 1
ATOM 1513 O O . ILE A 1 210 ? -4.082 -14.656 -10.234 1 81.69 210 ILE A O 1
ATOM 1517 N N . LEU A 1 211 ? -2.545 -13.195 -10.977 1 85.81 211 LEU A N 1
ATOM 1518 C CA . LEU A 1 211 ? -1.962 -14.172 -11.891 1 85.81 211 LEU A CA 1
ATOM 1519 C C . LEU A 1 211 ? -1.411 -15.367 -11.125 1 85.81 211 LEU A C 1
ATOM 1521 O O . LEU A 1 211 ? -1.518 -16.516 -11.578 1 85.81 211 LEU A O 1
ATOM 1525 N N . LEU A 1 212 ? -0.825 -15.055 -10.023 1 89.44 212 LEU A N 1
ATOM 1526 C CA . LEU A 1 212 ? -0.285 -16.125 -9.203 1 89.44 212 LEU A CA 1
ATOM 1527 C C . LEU A 1 212 ? -1.393 -17.078 -8.758 1 89.44 212 LEU A C 1
ATOM 1529 O O . LEU A 1 212 ? -1.232 -18.297 -8.82 1 89.44 212 LEU A O 1
ATOM 1533 N N . ILE A 1 213 ? -2.447 -16.547 -8.305 1 86.25 213 ILE A N 1
ATOM 1534 C CA . ILE A 1 213 ? -3.543 -17.375 -7.816 1 86.25 213 ILE A CA 1
ATOM 1535 C C . ILE A 1 213 ? -4.09 -18.234 -8.961 1 86.25 213 ILE A C 1
ATOM 1537 O O . ILE A 1 213 ? -4.215 -19.453 -8.828 1 86.25 213 ILE A O 1
ATOM 1541 N N . VAL A 1 214 ? -4.336 -17.609 -10.031 1 83 214 VAL A N 1
ATOM 1542 C CA . VAL A 1 214 ? -4.895 -18.312 -11.172 1 83 214 VAL A CA 1
ATOM 1543 C C . VAL A 1 214 ? -3.895 -19.359 -11.672 1 83 214 VAL A C 1
ATOM 1545 O O . VAL A 1 214 ? -4.27 -20.5 -11.953 1 83 214 VAL A O 1
ATOM 1548 N N . GLY A 1 215 ? -2.684 -18.938 -11.781 1 88.12 215 GLY A N 1
ATOM 1549 C CA . GLY A 1 215 ? -1.649 -19.844 -12.266 1 88.12 215 GLY A CA 1
ATOM 1550 C C . GLY A 1 215 ? -1.43 -21.047 -11.367 1 88.12 215 GLY A C 1
ATOM 1551 O O . GLY A 1 215 ? -1.289 -22.172 -11.852 1 88.12 215 GLY A O 1
ATOM 1552 N N . VAL A 1 216 ? -1.358 -20.812 -10.094 1 90.06 216 VAL A N 1
ATOM 1553 C CA . VAL A 1 216 ? -1.13 -21.906 -9.148 1 90.06 216 VAL A CA 1
ATOM 1554 C C . VAL A 1 216 ? -2.322 -22.859 -9.164 1 90.06 216 VAL A C 1
ATOM 1556 O O . VAL A 1 216 ? -2.15 -24.078 -9.078 1 90.06 216 VAL A O 1
ATOM 1559 N N . LEU A 1 217 ? -3.477 -22.328 -9.273 1 85.5 217 LEU A N 1
ATOM 1560 C CA . LEU A 1 217 ? -4.664 -23.156 -9.367 1 85.5 217 LEU A CA 1
ATOM 1561 C C . LEU A 1 217 ? -4.656 -23.984 -10.648 1 85.5 217 LEU A C 1
ATOM 1563 O O . LEU A 1 217 ? -5.105 -25.125 -10.664 1 85.5 217 LEU A O 1
ATOM 1567 N N . GLU A 1 218 ? -4.156 -23.453 -11.695 1 84.75 218 GLU A N 1
ATOM 1568 C CA . GLU A 1 218 ? -4.023 -24.188 -12.945 1 84.75 218 GLU A CA 1
ATOM 1569 C C . GLU A 1 218 ? -3.02 -25.328 -12.812 1 84.75 218 GLU A C 1
ATOM 1571 O O . GLU A 1 218 ? -3.256 -26.422 -13.312 1 84.75 218 GLU A O 1
ATOM 1576 N N . VAL A 1 219 ? -1.914 -25 -12.219 1 87.94 219 VAL A N 1
ATOM 1577 C CA . VAL A 1 219 ? -0.902 -26.016 -12 1 87.94 219 VAL A CA 1
ATOM 1578 C C . VAL A 1 219 ? -1.488 -27.156 -11.156 1 87.94 219 VAL A C 1
ATOM 1580 O O . VAL A 1 219 ? -1.26 -28.328 -11.445 1 87.94 219 VAL A O 1
ATOM 1583 N N . ARG A 1 220 ? -2.209 -26.859 -10.156 1 87.5 220 ARG A N 1
ATOM 1584 C CA . ARG A 1 220 ? -2.855 -27.844 -9.297 1 87.5 220 ARG A CA 1
ATOM 1585 C C . ARG A 1 220 ? -3.775 -28.75 -10.109 1 87.5 220 ARG A C 1
ATOM 1587 O O . ARG A 1 220 ? -3.805 -29.969 -9.898 1 87.5 220 ARG A O 1
ATOM 1594 N N . ARG A 1 221 ? -4.461 -28.203 -11.039 1 83.44 221 ARG A N 1
ATOM 1595 C CA . ARG A 1 221 ? -5.391 -28.969 -11.867 1 83.44 221 ARG A CA 1
ATOM 1596 C C . ARG A 1 221 ? -4.641 -29.922 -12.789 1 83.44 221 ARG A C 1
ATOM 1598 O O . ARG A 1 221 ? -5.078 -31.062 -13 1 83.44 221 ARG A O 1
ATOM 1605 N N . ARG A 1 222 ? -3.611 -29.469 -13.273 1 83.69 222 ARG A N 1
ATOM 1606 C CA . ARG A 1 222 ? -2.811 -30.312 -14.156 1 83.69 222 ARG A CA 1
ATOM 1607 C C . ARG A 1 222 ? -2.223 -31.5 -13.398 1 83.69 222 ARG A C 1
ATOM 1609 O O . ARG A 1 222 ? -2.115 -32.594 -13.945 1 83.69 222 ARG A O 1
ATOM 1616 N N . LEU A 1 223 ? -1.908 -31.172 -12.188 1 85.06 223 LEU A N 1
ATOM 1617 C CA . LEU A 1 223 ? -1.329 -32.219 -11.375 1 85.06 223 LEU A CA 1
ATOM 1618 C C . LEU A 1 223 ? -2.393 -33.25 -10.961 1 85.06 223 LEU A C 1
ATOM 1620 O O . LEU A 1 223 ? -2.078 -34.406 -10.672 1 85.06 223 LEU A O 1
ATOM 1624 N N . ALA A 1 224 ? -3.602 -32.812 -10.93 1 78.12 224 ALA A N 1
ATOM 1625 C CA . ALA A 1 224 ? -4.707 -33.688 -10.547 1 78.12 224 ALA A CA 1
ATOM 1626 C C . ALA A 1 224 ? -5.18 -34.531 -11.734 1 78.12 224 ALA A C 1
ATOM 1628 O O . ALA A 1 224 ? -5.812 -35.562 -11.555 1 78.12 224 ALA A O 1
ATOM 1629 N N . ALA A 1 225 ? -5.023 -33.938 -12.977 1 71.38 225 ALA A N 1
ATOM 1630 C CA . ALA A 1 225 ? -5.465 -34.656 -14.156 1 71.38 225 ALA A CA 1
ATOM 1631 C C . ALA A 1 225 ? -4.629 -35.938 -14.367 1 71.38 225 ALA A C 1
ATOM 1633 O O . ALA A 1 225 ? -3.426 -35.938 -14.102 1 71.38 225 ALA A O 1
ATOM 1634 N N . PRO A 1 226 ? -5.352 -37.125 -14.359 1 57.44 226 PRO A N 1
ATOM 1635 C CA . PRO A 1 226 ? -4.688 -38.406 -14.555 1 57.44 226 PRO A CA 1
ATOM 1636 C C . PRO A 1 226 ? -3.637 -38.375 -15.656 1 57.44 226 PRO A C 1
ATOM 1638 O O . PRO A 1 226 ? -3.768 -37.625 -16.609 1 57.44 226 PRO A O 1
ATOM 1641 N N . SER A 1 227 ? -2.266 -38.5 -15.281 1 48.31 227 SER A N 1
ATOM 1642 C CA . SER A 1 227 ? -1.221 -38.719 -16.281 1 48.31 227 SER A CA 1
ATOM 1643 C C . SER A 1 227 ? -1.74 -39.562 -17.438 1 48.31 227 SER A C 1
ATOM 1645 O O . SER A 1 227 ? -2.232 -40.688 -17.234 1 48.31 227 SER A O 1
ATOM 1647 N N . GLY A 1 228 ? -2.586 -39.156 -18.25 1 37.06 228 GLY A N 1
ATOM 1648 C CA . GLY A 1 228 ? -2.707 -40.156 -19.328 1 37.06 228 GLY A CA 1
ATOM 1649 C C . GLY A 1 228 ? -1.389 -40.812 -19.672 1 37.06 228 GLY A C 1
ATOM 1650 O O . GLY A 1 228 ? -0.468 -40.156 -20.172 1 37.06 228 GLY A O 1
ATOM 1651 N N . GLY A 1 229 ? -0.816 -41.75 -18.797 1 32.06 229 GLY A N 1
ATOM 1652 C CA . GLY A 1 229 ? -0.143 -42.875 -19.406 1 32.06 229 GLY A CA 1
ATOM 1653 C C . GLY A 1 229 ? -0.958 -43.531 -20.516 1 32.06 229 GLY A C 1
ATOM 1654 O O . GLY A 1 229 ? -2.176 -43.344 -20.578 1 32.06 229 GLY A O 1
ATOM 1655 N N . MET B 1 1 ? -7.312 35.281 -1.013 1 83.69 1 MET B N 1
ATOM 1656 C CA . MET B 1 1 ? -7.434 34.125 -0.132 1 83.69 1 MET B CA 1
ATOM 1657 C C . MET B 1 1 ? -6.574 34.312 1.115 1 83.69 1 MET B C 1
ATOM 1659 O O . MET B 1 1 ? -5.402 34.688 1.02 1 83.69 1 MET B O 1
ATOM 1663 N N . ASP B 1 2 ? -7.098 34.25 2.244 1 90 2 ASP B N 1
ATOM 1664 C CA . ASP B 1 2 ? -6.328 34.406 3.475 1 90 2 ASP B CA 1
ATOM 1665 C C . ASP B 1 2 ? -5.734 33.062 3.902 1 90 2 ASP B C 1
ATOM 1667 O O . ASP B 1 2 ? -5.965 32.031 3.254 1 90 2 ASP B O 1
ATOM 1671 N N . SER B 1 3 ? -4.906 33.094 4.766 1 90.31 3 SER B N 1
ATOM 1672 C CA . SER B 1 3 ? -4.176 31.922 5.219 1 90.31 3 SER B CA 1
ATOM 1673 C C . SER B 1 3 ? -5.121 30.844 5.746 1 90.31 3 SER B C 1
ATOM 1675 O O . SER B 1 3 ? -4.898 29.656 5.531 1 90.31 3 SER B O 1
ATOM 1677 N N . LYS B 1 4 ? -6.164 31.281 6.363 1 90.62 4 LYS B N 1
ATOM 1678 C CA . LYS B 1 4 ? -7.137 30.328 6.867 1 90.62 4 LYS B CA 1
ATOM 1679 C C . LYS B 1 4 ? -7.809 29.562 5.723 1 90.62 4 LYS B C 1
ATOM 1681 O O . LYS B 1 4 ? -7.977 28.344 5.789 1 90.62 4 LYS B O 1
ATOM 1686 N N . GLN B 1 5 ? -8.258 30.266 4.773 1 92.56 5 GLN B N 1
ATOM 1687 C CA . GLN B 1 5 ? -8.883 29.641 3.611 1 92.56 5 GLN B CA 1
ATOM 1688 C C . GLN B 1 5 ? -7.922 28.688 2.906 1 92.56 5 GLN B C 1
ATOM 1690 O O . GLN B 1 5 ? -8.32 27.609 2.471 1 92.56 5 GLN B O 1
ATOM 1695 N N . ALA B 1 6 ? -6.691 29.078 2.809 1 95.5 6 ALA B N 1
ATOM 1696 C CA . ALA B 1 6 ? -5.68 28.234 2.172 1 95.5 6 ALA B CA 1
ATOM 1697 C C . ALA B 1 6 ? -5.508 26.922 2.922 1 95.5 6 ALA B C 1
ATOM 1699 O O . ALA B 1 6 ? -5.488 25.844 2.312 1 95.5 6 ALA B O 1
ATOM 1700 N N . VAL B 1 7 ? -5.473 27 4.203 1 93.62 7 VAL B N 1
ATOM 1701 C CA . VAL B 1 7 ? -5.297 25.812 5.035 1 93.62 7 VAL B CA 1
ATOM 1702 C C . VAL B 1 7 ? -6.551 24.953 4.973 1 93.62 7 VAL B C 1
ATOM 1704 O O . VAL B 1 7 ? -6.469 23.719 5.02 1 93.62 7 VAL B O 1
ATOM 1707 N N . THR B 1 8 ? -7.707 25.562 4.797 1 89.81 8 THR B N 1
ATOM 1708 C CA . THR B 1 8 ? -8.945 24.797 4.641 1 89.81 8 THR B CA 1
ATOM 1709 C C . THR B 1 8 ? -8.906 23.953 3.369 1 89.81 8 THR B C 1
ATOM 1711 O O . THR B 1 8 ? -9.375 22.812 3.363 1 89.81 8 THR B O 1
ATOM 1714 N N . TRP B 1 9 ? -8.391 24.484 2.375 1 92.88 9 TRP B N 1
ATOM 1715 C CA . TRP B 1 9 ? -8.266 23.75 1.128 1 92.88 9 TRP B CA 1
ATOM 1716 C C . TRP B 1 9 ? -7.301 22.578 1.289 1 92.88 9 TRP B C 1
ATOM 1718 O O . TRP B 1 9 ? -7.527 21.5 0.737 1 92.88 9 TRP B O 1
ATOM 1728 N N . LEU B 1 10 ? -6.215 22.797 2.021 1 94.25 10 LEU B N 1
ATOM 1729 C CA . LEU B 1 10 ? -5.281 21.719 2.289 1 94.25 10 LEU B CA 1
ATOM 1730 C C . LEU B 1 10 ? -5.945 20.609 3.096 1 94.25 10 LEU B C 1
ATOM 1732 O O . LEU B 1 10 ? -5.781 19.422 2.791 1 94.25 10 LEU B O 1
ATOM 1736 N N . ALA B 1 11 ? -6.699 21.016 4.07 1 88.81 11 ALA B N 1
ATOM 1737 C CA . ALA B 1 11 ? -7.434 20.031 4.867 1 88.81 11 ALA B CA 1
ATOM 1738 C C . ALA B 1 11 ? -8.438 19.266 4.008 1 88.81 11 ALA B C 1
ATOM 1740 O O . ALA B 1 11 ? -8.57 18.047 4.137 1 88.81 11 ALA B O 1
ATOM 1741 N N . ALA B 1 12 ? -9.125 19.969 3.178 1 86.31 12 ALA B N 1
ATOM 1742 C CA . ALA B 1 12 ? -10.086 19.328 2.279 1 86.31 12 ALA B CA 1
ATOM 1743 C C . ALA B 1 12 ? -9.398 18.297 1.38 1 86.31 12 ALA B C 1
ATOM 1745 O O . ALA B 1 12 ? -9.938 17.219 1.13 1 86.31 12 ALA B O 1
ATOM 1746 N N . GLY B 1 13 ? -8.219 18.688 0.888 1 88.12 13 GLY B N 1
ATOM 1747 C CA . GLY B 1 13 ? -7.465 17.75 0.063 1 88.12 13 GLY B CA 1
ATOM 1748 C C . GLY B 1 13 ? -7.09 16.484 0.795 1 88.12 13 GLY B C 1
ATOM 1749 O O . GLY B 1 13 ? -7.219 15.383 0.249 1 88.12 13 GLY B O 1
ATOM 1750 N N . LEU B 1 14 ? -6.672 16.578 1.994 1 87.38 14 LEU B N 1
ATOM 1751 C CA . LEU B 1 14 ? -6.324 15.422 2.807 1 87.38 14 LEU B CA 1
ATOM 1752 C C . LEU B 1 14 ? -7.555 14.562 3.072 1 87.38 14 LEU B C 1
ATOM 1754 O O . LEU B 1 14 ? -7.48 13.328 3.014 1 87.38 14 LEU B O 1
ATOM 1758 N N . LEU B 1 15 ? -8.664 15.219 3.232 1 81.06 15 LEU B N 1
ATOM 1759 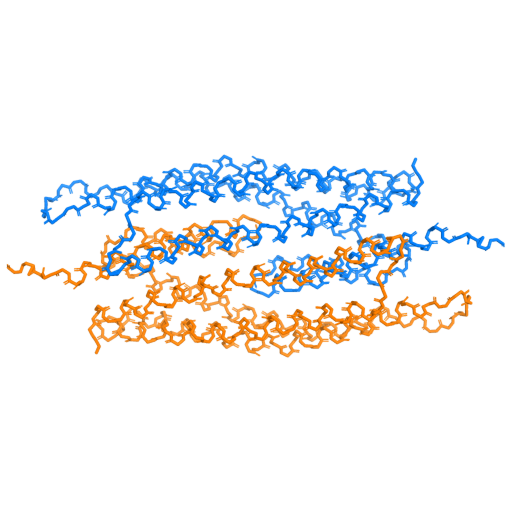C CA . LEU B 1 15 ? -9.891 14.477 3.537 1 81.06 15 LEU B CA 1
ATOM 1760 C C . LEU B 1 15 ? -10.422 13.773 2.295 1 81.06 15 LEU B C 1
ATOM 1762 O O . LEU B 1 15 ? -10.953 12.664 2.385 1 81.06 15 LEU B O 1
ATOM 1766 N N . ILE B 1 16 ? -10.352 14.391 1.198 1 80.75 16 ILE B N 1
ATOM 1767 C CA . ILE B 1 16 ? -10.727 13.742 -0.055 1 80.75 16 ILE B CA 1
ATOM 1768 C C . ILE B 1 16 ? -9.867 12.5 -0.271 1 80.75 16 ILE B C 1
ATOM 1770 O O . ILE B 1 16 ? -10.391 11.43 -0.6 1 80.75 16 ILE B O 1
ATOM 1774 N N . ASN B 1 17 ? -8.57 12.68 -0.057 1 80.44 17 ASN B N 1
ATOM 1775 C CA . ASN B 1 17 ? -7.664 11.539 -0.206 1 80.44 17 ASN B CA 1
ATOM 1776 C C . ASN B 1 17 ? -8 10.422 0.771 1 80.44 17 ASN B C 1
ATOM 1778 O O . ASN B 1 17 ? -7.938 9.242 0.418 1 80.44 17 ASN B O 1
ATOM 1782 N N . LEU B 1 18 ? -8.359 10.758 1.871 1 75.62 18 LEU B N 1
ATOM 1783 C CA . LEU B 1 18 ? -8.727 9.773 2.881 1 75.62 18 LEU B CA 1
ATOM 1784 C C . LEU B 1 18 ? -10 9.039 2.48 1 75.62 18 LEU B C 1
ATOM 1786 O O . LEU B 1 18 ? -10.07 7.809 2.559 1 75.62 18 LEU B O 1
ATOM 1790 N N . ALA B 1 19 ? -11 9.805 2.053 1 70.44 19 ALA B N 1
ATOM 1791 C CA . ALA B 1 19 ? -12.281 9.227 1.67 1 70.44 19 ALA B CA 1
ATOM 1792 C C . ALA B 1 19 ? -12.125 8.266 0.496 1 70.44 19 ALA B C 1
ATOM 1794 O O . ALA B 1 19 ? -12.68 7.164 0.505 1 70.44 19 ALA B O 1
ATOM 1795 N N . PHE B 1 20 ? -11.359 8.672 -0.376 1 68.88 20 PHE B N 1
ATOM 1796 C CA . PHE B 1 20 ? -11.148 7.844 -1.556 1 68.88 20 PHE B CA 1
ATOM 1797 C C . PHE B 1 20 ? -10.312 6.617 -1.216 1 68.88 20 PHE B C 1
ATOM 1799 O O . PHE B 1 20 ? -10.609 5.508 -1.665 1 68.88 20 PHE B O 1
ATOM 1806 N N . GLY B 1 21 ? -9.148 6.809 -0.552 1 65.5 21 GLY B N 1
ATOM 1807 C CA . GLY B 1 21 ? -8.352 5.668 -0.146 1 65.5 21 GLY B CA 1
ATOM 1808 C C . GLY B 1 21 ? -9.148 4.602 0.577 1 65.5 21 GLY B C 1
ATOM 1809 O O . GLY B 1 21 ? -9 3.41 0.296 1 65.5 21 GLY B O 1
ATOM 1810 N N . ALA B 1 22 ? -10.023 5.031 1.333 1 62.25 22 ALA B N 1
ATOM 1811 C CA . ALA B 1 22 ? -10.906 4.113 2.049 1 62.25 22 ALA B CA 1
ATOM 1812 C C . ALA B 1 22 ? -11.875 3.426 1.091 1 62.25 22 ALA B C 1
ATOM 1814 O O . ALA B 1 22 ? -12.102 2.219 1.191 1 62.25 22 ALA B O 1
ATOM 1815 N N . GLY B 1 23 ? -12.453 4.211 0.238 1 61.16 23 GLY B N 1
ATOM 1816 C CA . GLY B 1 23 ? -13.367 3.658 -0.753 1 61.16 23 GLY B CA 1
ATOM 1817 C C . GLY B 1 23 ? -12.719 2.605 -1.634 1 61.16 23 GLY B C 1
ATOM 1818 O O . GLY B 1 23 ? -13.305 1.559 -1.897 1 61.16 23 GLY B O 1
ATOM 1819 N N . GLU B 1 24 ? -11.516 2.924 -2.006 1 61.12 24 GLU B N 1
ATOM 1820 C CA . GLU B 1 24 ? -10.797 1.976 -2.85 1 61.12 24 GLU B CA 1
ATOM 1821 C C . GLU B 1 24 ? -10.516 0.673 -2.104 1 61.12 24 GLU B C 1
ATOM 1823 O O . GLU B 1 24 ? -10.602 -0.411 -2.684 1 61.12 24 GLU B O 1
ATOM 1828 N N . ALA B 1 25 ? -10.195 0.801 -0.923 1 59.47 25 ALA B N 1
ATOM 1829 C CA . ALA B 1 25 ? -9.945 -0.396 -0.127 1 59.47 25 ALA B CA 1
ATOM 1830 C C . ALA B 1 25 ? -11.188 -1.272 -0.039 1 59.47 25 ALA B C 1
ATOM 1832 O O . ALA B 1 25 ? -11.109 -2.494 -0.193 1 59.47 25 ALA B O 1
ATOM 1833 N N . VAL B 1 26 ? -12.328 -0.625 0.091 1 59.56 26 VAL B N 1
ATOM 1834 C CA . VAL B 1 26 ? -13.594 -1.352 0.168 1 59.56 26 VAL B CA 1
ATOM 1835 C C . VAL B 1 26 ? -13.906 -1.984 -1.186 1 59.56 26 VAL B C 1
ATOM 1837 O O . VAL B 1 26 ? -14.289 -3.154 -1.257 1 59.56 26 VAL B O 1
ATOM 1840 N N . ALA B 1 27 ? -13.844 -1.199 -2.17 1 59.12 27 ALA B N 1
ATOM 1841 C CA . ALA B 1 27 ? -14.148 -1.693 -3.508 1 59.12 27 ALA B CA 1
ATOM 1842 C C . ALA B 1 27 ? -13.242 -2.859 -3.887 1 59.12 27 ALA B C 1
ATOM 1844 O O . ALA B 1 27 ? -13.695 -3.844 -4.473 1 59.12 27 ALA B O 1
ATOM 1845 N N . ALA B 1 28 ? -11.969 -2.635 -3.641 1 57.31 28 ALA B N 1
ATOM 1846 C CA . ALA B 1 28 ? -11.039 -3.725 -3.918 1 57.31 28 ALA B CA 1
ATOM 1847 C C . ALA B 1 28 ? -11.453 -5.004 -3.199 1 57.31 28 ALA B C 1
ATOM 1849 O O . ALA B 1 28 ? -11.43 -6.09 -3.781 1 57.31 28 ALA B O 1
ATOM 1850 N N . PHE B 1 29 ? -11.977 -4.887 -2.064 1 55.41 29 PHE B N 1
ATOM 1851 C CA . PHE B 1 29 ? -12.438 -6.039 -1.297 1 55.41 29 PHE B CA 1
ATOM 1852 C C . PHE B 1 29 ? -13.609 -6.719 -1.992 1 55.41 29 PHE B C 1
ATOM 1854 O O . PHE B 1 29 ? -13.586 -7.93 -2.217 1 55.41 29 PHE B O 1
ATOM 1861 N N . LEU B 1 30 ? -14.406 -5.867 -2.189 1 58.28 30 LEU B N 1
ATOM 1862 C CA . LEU B 1 30 ? -15.648 -6.438 -2.707 1 58.28 30 LEU B CA 1
ATOM 1863 C C . LEU B 1 30 ? -15.422 -7.086 -4.066 1 58.28 30 LEU B C 1
ATOM 1865 O O . LEU B 1 30 ? -15.969 -8.156 -4.348 1 58.28 30 LEU B O 1
ATOM 1869 N N . THR B 1 31 ? -14.68 -6.41 -4.812 1 56.38 31 THR B N 1
ATOM 1870 C CA . THR B 1 31 ? -14.516 -6.887 -6.184 1 56.38 31 THR B CA 1
ATOM 1871 C C . THR B 1 31 ? -13.57 -8.078 -6.23 1 56.38 31 THR B C 1
ATOM 1873 O O . THR B 1 31 ? -13.898 -9.117 -6.809 1 56.38 31 THR B O 1
ATOM 1876 N N . VAL B 1 32 ? -12.398 -7.832 -5.707 1 54.22 32 VAL B N 1
ATOM 1877 C CA . VAL B 1 32 ? -11.391 -8.883 -5.812 1 54.22 32 VAL B CA 1
ATOM 1878 C C . VAL B 1 32 ? -11.828 -10.102 -5 1 54.22 32 VAL B C 1
ATOM 1880 O O . VAL B 1 32 ? -11.734 -11.234 -5.473 1 54.22 32 VAL B O 1
ATOM 1883 N N . TYR B 1 33 ? -12.359 -9.852 -3.838 1 53.62 33 TYR B N 1
ATOM 1884 C CA . TYR B 1 33 ? -12.711 -10.945 -2.936 1 53.62 33 TYR B CA 1
ATOM 1885 C C . TYR B 1 33 ? -13.859 -11.773 -3.506 1 53.62 33 TYR B C 1
ATOM 1887 O O . TYR B 1 33 ? -13.805 -13 -3.506 1 53.62 33 TYR B O 1
ATOM 1895 N N . SER B 1 34 ? -14.789 -11.039 -3.9 1 55.81 34 SER B N 1
ATOM 1896 C CA . SER B 1 34 ? -15.906 -11.781 -4.469 1 55.81 34 SER B CA 1
ATOM 1897 C C . SER B 1 34 ? -15.461 -12.625 -5.656 1 55.81 34 SER B C 1
ATOM 1899 O O . SER B 1 34 ? -15.906 -13.766 -5.82 1 55.81 34 SER B O 1
ATOM 1901 N N . SER B 1 35 ? -14.578 -12.078 -6.355 1 55.56 35 SER B N 1
ATOM 1902 C CA . SER B 1 35 ? -14.141 -12.773 -7.559 1 55.56 35 SER B CA 1
ATOM 1903 C C . SER B 1 35 ? -13.266 -13.977 -7.211 1 55.56 35 SER B C 1
ATOM 1905 O O . SER B 1 35 ? -13.43 -15.055 -7.781 1 55.56 35 SER B O 1
ATOM 1907 N N . ILE B 1 36 ? -12.398 -13.688 -6.25 1 57.75 36 ILE B N 1
ATOM 1908 C CA . ILE B 1 36 ? -11.461 -14.758 -5.918 1 57.75 36 ILE B CA 1
ATOM 1909 C C . ILE B 1 36 ? -12.203 -15.875 -5.18 1 57.75 36 ILE B C 1
ATOM 1911 O O . ILE B 1 36 ? -11.945 -17.062 -5.414 1 57.75 36 ILE B O 1
ATOM 1915 N N . ILE B 1 37 ? -13.094 -15.461 -4.207 1 56.44 37 ILE B N 1
ATOM 1916 C CA . ILE B 1 37 ? -13.883 -16.469 -3.51 1 56.44 37 ILE B CA 1
ATOM 1917 C C . ILE B 1 37 ? -14.664 -17.312 -4.523 1 56.44 37 ILE B C 1
ATOM 1919 O O . ILE B 1 37 ? -14.719 -18.531 -4.41 1 56.44 37 ILE B O 1
ATOM 1923 N N . ARG B 1 38 ? -15.273 -16.641 -5.398 1 55.31 38 ARG B N 1
ATOM 1924 C CA . ARG B 1 38 ? -16 -17.375 -6.426 1 55.31 38 ARG B CA 1
ATOM 1925 C C . ARG B 1 38 ? -15.07 -18.312 -7.184 1 55.31 38 ARG B C 1
ATOM 1927 O O . ARG B 1 38 ? -15.43 -19.453 -7.477 1 55.31 38 ARG B O 1
ATOM 1934 N N . LEU B 1 39 ? -13.938 -17.703 -7.355 1 53.41 39 LEU B N 1
ATOM 1935 C CA . LEU B 1 39 ? -12.953 -18.516 -8.07 1 53.41 39 LEU B CA 1
ATOM 1936 C C . LEU B 1 39 ? -12.578 -19.75 -7.254 1 53.41 39 LEU B C 1
ATOM 1938 O O . LEU B 1 39 ? -12.438 -20.844 -7.805 1 53.41 39 LEU B O 1
ATOM 1942 N N . ALA B 1 40 ? -12.25 -19.469 -5.977 1 52.97 40 ALA B N 1
ATOM 1943 C CA . ALA B 1 40 ? -11.797 -20.547 -5.09 1 52.97 40 ALA B CA 1
ATOM 1944 C C . ALA B 1 40 ? -12.914 -21.547 -4.836 1 52.97 40 ALA B C 1
ATOM 1946 O O . ALA B 1 40 ? -12.656 -22.75 -4.742 1 52.97 40 ALA B O 1
ATOM 1947 N N . ILE B 1 41 ? -14.055 -21 -4.461 1 50.78 41 ILE B N 1
ATOM 1948 C CA . ILE B 1 41 ? -15.18 -21.891 -4.199 1 50.78 41 ILE B CA 1
ATOM 1949 C C . ILE B 1 41 ? -15.57 -22.609 -5.484 1 50.78 41 ILE B C 1
ATOM 1951 O O . ILE B 1 41 ? -15.906 -23.797 -5.457 1 50.78 41 ILE B O 1
ATOM 1955 N N . MET B 1 42 ? -15.953 -21.688 -6.27 1 43.94 42 MET B N 1
ATOM 1956 C CA . MET B 1 42 ? -16.344 -22.406 -7.477 1 43.94 42 MET B CA 1
ATOM 1957 C C . MET B 1 42 ? -15.297 -23.438 -7.863 1 43.94 42 MET B C 1
ATOM 1959 O O . MET B 1 42 ? -15.609 -24.438 -8.508 1 43.94 42 MET B O 1
ATOM 1963 N N . GLY B 1 43 ? -13.883 -23.156 -7.816 1 43.59 43 GLY B N 1
ATOM 1964 C CA . GLY B 1 43 ? -12.938 -24.078 -8.406 1 43.59 43 GLY B CA 1
ATOM 1965 C C . GLY B 1 43 ? -12.547 -25.219 -7.469 1 43.59 43 GLY B C 1
ATOM 1966 O O . GLY B 1 43 ? -11.656 -25.062 -6.637 1 43.59 43 GLY B O 1
ATOM 1967 N N . ALA B 1 44 ? -12.969 -26.062 -6.797 1 45.72 44 ALA B N 1
ATOM 1968 C CA . ALA B 1 44 ? -12.445 -27.375 -7.176 1 45.72 44 ALA B CA 1
ATOM 1969 C C . ALA B 1 44 ? -11.82 -27.344 -8.57 1 45.72 44 ALA B C 1
ATOM 1971 O O . ALA B 1 44 ? -10.969 -28.172 -8.891 1 45.72 44 ALA B O 1
ATOM 1972 N N . GLY B 1 45 ? -12.18 -26.188 -9.648 1 51.75 45 GLY B N 1
ATOM 1973 C CA . GLY B 1 45 ? -11.711 -25.953 -11 1 51.75 45 GLY B CA 1
ATOM 1974 C C . GLY B 1 45 ? -11.039 -24.609 -11.172 1 51.75 45 GLY B C 1
ATOM 1975 O O . GLY B 1 45 ? -11.195 -23.719 -10.336 1 51.75 45 GLY B O 1
ATOM 1976 N N . ALA B 1 46 ? -9.836 -24.406 -11.812 1 57.56 46 ALA B N 1
ATOM 1977 C CA . ALA B 1 46 ? -9.125 -23.203 -12.211 1 57.56 46 ALA B CA 1
ATOM 1978 C C . ALA B 1 46 ? -10.094 -22.141 -12.719 1 57.56 46 ALA B C 1
ATOM 1980 O O . ALA B 1 46 ? -11.078 -22.453 -13.391 1 57.56 46 ALA B O 1
ATOM 1981 N N . PRO B 1 47 ? -10.047 -20.891 -12.141 1 62.16 47 PRO B N 1
ATOM 1982 C CA . PRO B 1 47 ? -10.891 -19.844 -12.719 1 62.16 47 PRO B CA 1
ATOM 1983 C C . PRO B 1 47 ? -10.812 -19.797 -14.242 1 62.16 47 PRO B C 1
ATOM 1985 O O . PRO B 1 47 ? -9.75 -20.078 -14.82 1 62.16 47 PRO B O 1
ATOM 1988 N N . GLY B 1 48 ? -12.016 -19.75 -14.914 1 66.88 48 GLY B N 1
ATOM 1989 C CA . GLY B 1 48 ? -12.023 -19.594 -16.359 1 66.88 48 GLY B CA 1
ATOM 1990 C C . GLY B 1 48 ? -11.383 -18.312 -16.828 1 66.88 48 GLY B C 1
ATOM 1991 O O . GLY B 1 48 ? -11.141 -17.406 -16.031 1 66.88 48 GLY B O 1
ATOM 1992 N N . VAL B 1 49 ? -10.891 -18.219 -17.969 1 75.12 49 VAL B N 1
ATOM 1993 C CA . VAL B 1 49 ? -10.258 -17.078 -18.625 1 75.12 49 VAL B CA 1
ATOM 1994 C C . VAL B 1 49 ? -11.164 -15.852 -18.516 1 75.12 49 VAL B C 1
ATOM 1996 O O . VAL B 1 49 ? -10.68 -14.734 -18.312 1 75.12 49 VAL B O 1
ATOM 1999 N N . GLY B 1 50 ? -12.453 -16.031 -18.609 1 76.12 50 GLY B N 1
ATOM 2000 C CA . GLY B 1 50 ? -13.398 -14.93 -18.516 1 76.12 50 GLY B CA 1
ATOM 2001 C C . GLY B 1 50 ? -13.359 -14.211 -17.188 1 76.12 50 GLY B C 1
ATOM 2002 O O . GLY B 1 50 ? -13.414 -12.977 -17.125 1 76.12 50 GLY B O 1
ATOM 2003 N N . GLU B 1 51 ? -13.211 -14.93 -16.125 1 74.69 51 GLU B N 1
ATOM 2004 C CA . GLU B 1 51 ? -13.141 -14.336 -14.797 1 74.69 51 GLU B CA 1
ATOM 2005 C C . GLU B 1 51 ? -11.859 -13.531 -14.617 1 74.69 51 GLU B C 1
ATOM 2007 O O . GLU B 1 51 ? -11.867 -12.469 -13.984 1 74.69 51 GLU B O 1
ATOM 2012 N N . VAL B 1 52 ? -10.773 -14.055 -15.102 1 77.19 52 VAL B N 1
ATOM 2013 C CA . VAL B 1 52 ? -9.5 -13.352 -15.016 1 77.19 52 VAL B CA 1
ATOM 2014 C C . VAL B 1 52 ? -9.586 -12.023 -15.773 1 77.19 52 VAL B C 1
ATOM 2016 O O . VAL B 1 52 ? -9.148 -10.984 -15.266 1 77.19 52 VAL B O 1
ATOM 2019 N N . ILE B 1 53 ? -10.227 -12.086 -16.922 1 82.94 53 ILE B N 1
ATOM 2020 C CA . ILE B 1 53 ? -10.375 -10.898 -17.75 1 82.94 53 ILE B CA 1
ATOM 2021 C C . ILE B 1 53 ? -11.242 -9.867 -17.016 1 82.94 53 ILE B C 1
ATOM 2023 O O . ILE B 1 53 ? -10.938 -8.68 -17.016 1 82.94 53 ILE B O 1
ATOM 2027 N N . GLN B 1 54 ? -12.266 -10.289 -16.453 1 80.12 54 GLN B N 1
ATOM 2028 C CA . GLN B 1 54 ? -13.141 -9.391 -15.703 1 80.12 54 GLN B CA 1
ATOM 2029 C C . GLN B 1 54 ? -12.398 -8.734 -14.547 1 80.12 54 GLN B C 1
ATOM 2031 O O . GLN B 1 54 ? -12.547 -7.531 -14.305 1 80.12 54 GLN B O 1
ATOM 2036 N N . LEU B 1 55 ? -11.633 -9.477 -13.852 1 77.56 55 LEU B N 1
ATOM 2037 C CA . LEU B 1 55 ? -10.867 -8.953 -12.727 1 77.56 55 LEU B CA 1
ATOM 2038 C C . LEU B 1 55 ? -9.867 -7.891 -13.195 1 77.56 55 LEU B C 1
ATOM 2040 O O . LEU B 1 55 ? -9.719 -6.852 -12.555 1 77.56 55 LEU B O 1
ATOM 2044 N N . LEU B 1 56 ? -9.273 -8.195 -14.25 1 82.81 56 LEU B N 1
ATOM 2045 C CA . LEU B 1 56 ? -8.289 -7.254 -14.781 1 82.81 56 LEU B CA 1
ATOM 2046 C C . LEU B 1 56 ? -8.969 -5.969 -15.242 1 82.81 56 LEU B C 1
ATOM 2048 O O . LEU B 1 56 ? -8.422 -4.875 -15.055 1 82.81 56 LEU B O 1
ATOM 2052 N N . ASN B 1 57 ? -10.109 -6.094 -15.789 1 83.88 57 ASN B N 1
ATOM 2053 C CA . ASN B 1 57 ? -10.875 -4.91 -16.156 1 83.88 57 ASN B CA 1
ATOM 2054 C C . ASN B 1 57 ? -11.273 -4.086 -14.938 1 83.88 57 ASN B C 1
ATOM 2056 O O . ASN B 1 57 ? -11.273 -2.855 -14.992 1 83.88 57 ASN B O 1
ATOM 2060 N N . GLU B 1 58 ? -11.609 -4.77 -13.938 1 77.56 58 GLU B N 1
ATOM 2061 C CA . GLU B 1 58 ? -11.953 -4.082 -12.695 1 77.56 58 GLU B CA 1
ATOM 2062 C C . GLU B 1 58 ? -10.758 -3.332 -12.125 1 77.56 58 GLU B C 1
ATOM 2064 O O . GLU B 1 58 ? -10.906 -2.242 -11.562 1 77.56 58 GLU B O 1
ATOM 2069 N N . VAL B 1 59 ? -9.617 -3.924 -12.203 1 79.56 59 VAL B N 1
ATOM 2070 C CA . VAL B 1 59 ? -8.406 -3.262 -11.742 1 79.56 59 VAL B CA 1
ATOM 2071 C C . VAL B 1 59 ? -8.195 -1.965 -12.523 1 79.56 59 VAL B C 1
ATOM 2073 O O . VAL B 1 59 ? -7.84 -0.936 -11.938 1 79.56 59 VAL B O 1
ATOM 2076 N N . LEU B 1 60 ? -8.484 -2.045 -13.781 1 84 60 LEU B N 1
ATOM 2077 C CA . LEU B 1 60 ? -8.312 -0.866 -14.625 1 84 60 LEU B CA 1
ATOM 2078 C C . LEU B 1 60 ? -9.312 0.222 -14.242 1 84 60 LEU B C 1
ATOM 2080 O O . LEU B 1 60 ? -8.961 1.402 -14.188 1 84 60 LEU B O 1
ATOM 2084 N N . VAL B 1 61 ? -10.523 -0.125 -14.047 1 83 61 VAL B N 1
ATOM 2085 C CA . VAL B 1 61 ? -11.562 0.831 -13.664 1 83 61 VAL B CA 1
ATOM 2086 C C . VAL B 1 61 ? -11.195 1.471 -12.328 1 83 61 VAL B C 1
ATOM 2088 O O . VAL B 1 61 ? -11.336 2.686 -12.156 1 83 61 VAL B O 1
ATOM 2091 N N . MET B 1 62 ? -10.695 0.709 -11.422 1 78.31 62 MET B N 1
ATOM 2092 C CA . MET B 1 62 ? -10.297 1.234 -10.125 1 78.31 62 MET B CA 1
ATOM 2093 C C . MET B 1 62 ? -9.133 2.211 -10.266 1 78.31 62 MET B C 1
ATOM 2095 O O . MET B 1 62 ? -9.062 3.207 -9.539 1 78.31 62 MET B O 1
ATOM 2099 N N . ALA B 1 63 ? -8.242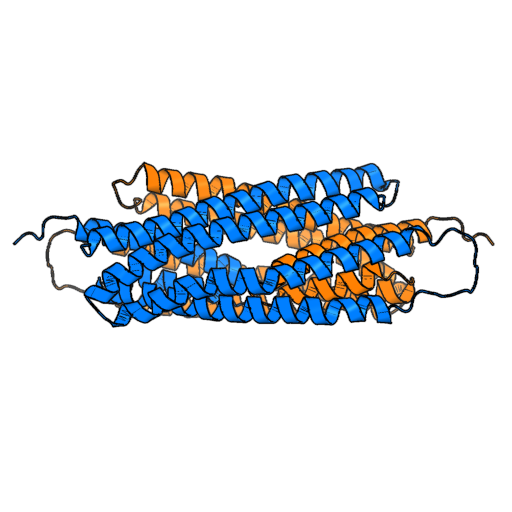 1.868 -11.156 1 82.44 63 ALA B N 1
ATOM 2100 C CA . ALA B 1 63 ? -7.117 2.766 -11.398 1 82.44 63 ALA B CA 1
ATOM 2101 C C . ALA B 1 63 ? -7.594 4.109 -11.938 1 82.44 63 ALA B C 1
ATOM 2103 O O . ALA B 1 63 ? -7.094 5.164 -11.531 1 82.44 63 ALA B O 1
ATOM 2104 N N . ILE B 1 64 ? -8.586 4.074 -12.836 1 86.25 64 ILE B N 1
ATOM 2105 C CA . ILE B 1 64 ? -9.117 5.297 -13.438 1 86.25 64 ILE B CA 1
ATOM 2106 C C . ILE B 1 64 ? -9.812 6.133 -12.367 1 86.25 64 ILE B C 1
ATOM 2108 O O . ILE B 1 64 ? -9.633 7.352 -12.305 1 86.25 64 ILE B O 1
ATOM 2112 N N . ILE B 1 65 ? -10.586 5.52 -11.492 1 82.81 65 ILE B N 1
ATOM 2113 C CA . ILE B 1 65 ? -11.242 6.219 -10.391 1 82.81 65 ILE B CA 1
ATOM 2114 C C . ILE B 1 65 ? -10.195 6.812 -9.453 1 82.81 65 ILE B C 1
ATOM 2116 O O . ILE B 1 65 ? -10.336 7.945 -8.992 1 82.81 65 ILE B O 1
ATOM 2120 N N . GLY B 1 66 ? -9.133 6.051 -9.219 1 82 66 GLY B N 1
ATOM 2121 C CA . GLY B 1 66 ? -8.039 6.547 -8.391 1 82 66 GLY B CA 1
ATOM 2122 C C . GLY B 1 66 ? -7.395 7.801 -8.953 1 82 66 GLY B C 1
ATOM 2123 O O . GLY B 1 66 ? -7.055 8.719 -8.203 1 82 66 GLY B O 1
ATOM 2124 N N . ILE B 1 67 ? -7.266 7.844 -10.227 1 86.5 67 ILE B N 1
ATOM 2125 C CA . ILE B 1 67 ? -6.664 9.008 -10.883 1 86.5 67 ILE B CA 1
ATOM 2126 C C . ILE B 1 67 ? -7.594 10.211 -10.742 1 86.5 67 ILE B C 1
ATOM 2128 O O . ILE B 1 67 ? -7.145 11.32 -10.469 1 86.5 67 ILE B O 1
ATOM 2132 N N . ALA B 1 68 ? -8.906 9.984 -10.906 1 88.19 68 ALA B N 1
ATOM 2133 C CA . ALA B 1 68 ? -9.875 11.07 -10.75 1 88.19 68 ALA B CA 1
ATOM 2134 C C . ALA B 1 68 ? -9.797 11.664 -9.344 1 88.19 68 ALA B C 1
ATOM 2136 O O . ALA B 1 68 ? -9.805 12.891 -9.188 1 88.19 68 ALA B O 1
ATOM 2137 N N . VAL B 1 69 ? -9.688 10.852 -8.398 1 83 69 VAL B N 1
ATOM 2138 C CA . VAL B 1 69 ? -9.594 11.312 -7.02 1 83 69 VAL B CA 1
ATOM 2139 C C . VAL B 1 69 ? -8.266 12.039 -6.809 1 83 69 VAL B C 1
ATOM 2141 O O . VAL B 1 69 ? -8.211 13.047 -6.098 1 83 69 VAL B O 1
ATOM 2144 N N . SER B 1 70 ? -7.246 11.492 -7.395 1 86.69 70 SER B N 1
ATOM 2145 C CA . SER B 1 70 ? -5.938 12.141 -7.293 1 86.69 70 SER B CA 1
ATOM 2146 C C . SER B 1 70 ? -5.973 13.555 -7.867 1 86.69 70 SER B C 1
ATOM 2148 O O . SER B 1 70 ? -5.344 14.461 -7.324 1 86.69 70 SER B O 1
ATOM 2150 N N . ILE B 1 71 ? -6.688 13.688 -8.93 1 93.19 71 ILE B N 1
ATOM 2151 C CA . ILE B 1 71 ? -6.812 15.008 -9.539 1 93.19 71 ILE B CA 1
ATOM 2152 C C . ILE B 1 71 ? -7.59 15.938 -8.602 1 93.19 71 ILE B C 1
ATOM 2154 O O . ILE B 1 71 ? -7.191 17.078 -8.383 1 93.19 71 ILE B O 1
ATOM 2158 N N . ALA B 1 72 ? -8.664 15.43 -8.008 1 91.12 72 ALA B N 1
ATOM 2159 C CA . ALA B 1 72 ? -9.445 16.234 -7.066 1 91.12 72 ALA B CA 1
ATOM 2160 C C . ALA B 1 72 ? -8.602 16.656 -5.871 1 91.12 72 ALA B C 1
ATOM 2162 O O . ALA B 1 72 ? -8.648 17.812 -5.453 1 91.12 72 ALA B O 1
ATOM 2163 N N . THR B 1 73 ? -7.848 15.758 -5.348 1 91.12 73 THR B N 1
ATOM 2164 C CA . THR B 1 73 ? -6.965 16.062 -4.227 1 91.12 73 THR B CA 1
ATOM 2165 C C . THR B 1 73 ? -5.891 17.062 -4.633 1 91.12 73 THR B C 1
ATOM 2167 O O . THR B 1 73 ? -5.574 17.984 -3.871 1 91.12 73 THR B O 1
ATOM 2170 N N . ALA B 1 74 ? -5.387 16.891 -5.805 1 95.06 74 ALA B N 1
ATOM 2171 C CA . ALA B 1 74 ? -4.336 17.781 -6.301 1 95.06 74 ALA B CA 1
ATOM 2172 C C . ALA B 1 74 ? -4.855 19.203 -6.457 1 95.06 74 ALA B C 1
ATOM 2174 O O . ALA B 1 74 ? -4.152 20.156 -6.133 1 95.06 74 ALA B O 1
ATOM 2175 N N . VAL B 1 75 ? -6.047 19.328 -6.996 1 95.75 75 VAL B N 1
ATOM 2176 C CA . VAL B 1 75 ? -6.625 20.641 -7.203 1 95.75 75 VAL B CA 1
ATOM 2177 C C . VAL B 1 75 ? -6.762 21.359 -5.863 1 95.75 75 VAL B C 1
ATOM 2179 O O . VAL B 1 75 ? -6.359 22.516 -5.727 1 95.75 75 VAL B O 1
ATOM 2182 N N . THR B 1 76 ? -7.273 20.688 -4.863 1 95.19 76 THR B N 1
ATOM 2183 C CA . THR B 1 76 ? -7.465 21.297 -3.557 1 95.19 76 THR B CA 1
ATOM 2184 C C . THR B 1 76 ? -6.125 21.656 -2.918 1 95.19 76 THR B C 1
ATOM 2186 O O . THR B 1 76 ? -5.961 22.734 -2.357 1 95.19 76 THR B O 1
ATOM 2189 N N . GLN B 1 77 ? -5.23 20.766 -3.043 1 96.69 77 GLN B N 1
ATOM 2190 C CA . GLN B 1 77 ? -3.914 21.016 -2.459 1 96.69 77 GLN B CA 1
ATOM 2191 C C . GLN B 1 77 ? -3.186 22.141 -3.197 1 96.69 77 GLN B C 1
ATOM 2193 O O . GLN B 1 77 ? -2.486 22.938 -2.578 1 96.69 77 GLN B O 1
ATOM 2198 N N . TYR B 1 78 ? -3.342 22.141 -4.527 1 97.56 78 TYR B N 1
ATOM 2199 C CA . TYR B 1 78 ? -2.752 23.219 -5.316 1 97.56 78 TYR B CA 1
ATOM 2200 C C . TYR B 1 78 ? -3.291 24.578 -4.875 1 97.56 78 TYR B C 1
ATOM 2202 O O . TYR B 1 78 ? -2.523 25.516 -4.66 1 97.56 78 TYR B O 1
ATOM 2210 N N . ILE B 1 79 ? -4.578 24.672 -4.707 1 97.38 79 ILE B N 1
ATOM 2211 C CA . ILE B 1 79 ? -5.203 25.938 -4.301 1 97.38 79 ILE B CA 1
ATOM 2212 C C . ILE B 1 79 ? -4.703 26.328 -2.912 1 97.38 79 ILE B C 1
ATOM 2214 O O . ILE B 1 79 ? -4.363 27.5 -2.678 1 97.38 79 ILE B O 1
ATOM 2218 N N . GLY B 1 80 ? -4.645 25.328 -2.033 1 97.44 80 GLY B N 1
ATOM 2219 C CA . GLY B 1 80 ? -4.168 25.609 -0.687 1 97.44 80 GLY B CA 1
ATOM 2220 C C . GLY B 1 80 ? -2.732 26.094 -0.653 1 97.44 80 GLY B C 1
ATOM 2221 O O . GLY B 1 80 ? -2.443 27.141 -0.057 1 97.44 80 GLY B O 1
ATOM 2222 N N . PHE B 1 81 ? -1.864 25.453 -1.328 1 98 81 PHE B N 1
ATOM 2223 C CA . PHE B 1 81 ? -0.456 25.828 -1.327 1 98 81 PHE B CA 1
ATOM 2224 C C . PHE B 1 81 ? -0.24 27.125 -2.102 1 98 81 PHE B C 1
ATOM 2226 O O . PHE B 1 81 ? 0.629 27.922 -1.754 1 98 81 PHE B O 1
ATOM 2233 N N . ALA B 1 82 ? -0.985 27.25 -3.16 1 97.38 82 ALA B N 1
ATOM 2234 C CA . ALA B 1 82 ? -0.912 28.516 -3.9 1 97.38 82 ALA B CA 1
ATOM 2235 C C . ALA B 1 82 ? -1.325 29.688 -3.021 1 97.38 82 ALA B C 1
ATOM 2237 O O . ALA B 1 82 ? -0.709 30.75 -3.072 1 97.38 82 ALA B O 1
ATOM 2238 N N . GLY B 1 83 ? -2.396 29.469 -2.293 1 97 83 GLY B N 1
ATOM 2239 C CA . GLY B 1 83 ? -2.811 30.5 -1.353 1 97 83 GLY B CA 1
ATOM 2240 C C . GLY B 1 83 ? -1.746 30.844 -0.326 1 97 83 GLY B C 1
ATOM 2241 O O . GLY B 1 83 ? -1.488 32 -0.05 1 97 83 GLY B O 1
ATOM 2242 N N . LEU B 1 84 ? -1.077 29.891 0.174 1 96.88 84 LEU B N 1
ATOM 2243 C CA . LEU B 1 84 ? -0.037 30.109 1.176 1 96.88 84 LEU B CA 1
ATOM 2244 C C . LEU B 1 84 ? 1.203 30.734 0.547 1 96.88 84 LEU B C 1
ATOM 2246 O O . LEU B 1 84 ? 1.922 31.484 1.204 1 96.88 84 LEU B O 1
ATOM 2250 N N . SER B 1 85 ? 1.454 30.359 -0.677 1 95.81 85 SER B N 1
ATOM 2251 C CA . SER B 1 85 ? 2.65 30.828 -1.361 1 95.81 85 SER B CA 1
ATOM 2252 C C . SER B 1 85 ? 2.596 32.344 -1.577 1 95.81 85 SER B C 1
ATOM 2254 O O . SER B 1 85 ? 3.625 32.969 -1.821 1 95.81 85 SER B O 1
ATOM 2256 N N . ARG B 1 86 ? 1.405 32.875 -1.491 1 94.44 86 ARG B N 1
ATOM 2257 C CA . ARG B 1 86 ? 1.269 34.344 -1.587 1 94.44 86 ARG B CA 1
ATOM 2258 C C . ARG B 1 86 ? 1.848 35.031 -0.355 1 94.44 86 ARG B C 1
ATOM 2260 O O . ARG B 1 86 ? 2.279 36.188 -0.427 1 94.44 86 ARG B O 1
ATOM 2267 N N . PHE B 1 87 ? 1.871 34.312 0.72 1 92.81 87 PHE B N 1
ATOM 2268 C CA . PHE B 1 87 ? 2.408 34.844 1.963 1 92.81 87 PHE B CA 1
ATOM 2269 C C . PHE B 1 87 ? 3.873 34.469 2.133 1 92.81 87 PHE B C 1
ATOM 2271 O O . PHE B 1 87 ? 4.66 35.219 2.697 1 92.81 87 PHE B O 1
ATOM 2278 N N . SER B 1 88 ? 4.215 33.312 1.716 1 93.75 88 SER B N 1
ATOM 2279 C CA . SER B 1 88 ? 5.582 32.812 1.805 1 93.75 88 SER B CA 1
ATOM 2280 C C . SER B 1 88 ? 5.93 31.938 0.603 1 93.75 88 SER B C 1
ATOM 2282 O O . SER B 1 88 ? 5.32 30.875 0.399 1 93.75 88 SER B O 1
ATOM 2284 N N . SER B 1 89 ? 6.938 32.312 -0.115 1 94.81 89 SER B N 1
ATOM 2285 C CA . SER B 1 89 ? 7.34 31.594 -1.321 1 94.81 89 SER B CA 1
ATOM 2286 C C . SER B 1 89 ? 7.793 30.188 -0.995 1 94.81 89 SER B C 1
ATOM 2288 O O . SER B 1 89 ? 7.93 29.344 -1.892 1 94.81 89 SER B O 1
ATOM 2290 N N . ARG B 1 90 ? 8.031 29.906 0.229 1 96 90 ARG B N 1
ATOM 2291 C CA . ARG B 1 90 ? 8.492 28.578 0.664 1 96 90 ARG B CA 1
ATOM 2292 C C . ARG B 1 90 ? 7.441 27.516 0.362 1 96 90 ARG B C 1
ATOM 2294 O O . ARG B 1 90 ? 7.766 26.328 0.266 1 96 90 ARG B O 1
ATOM 2301 N N . TYR B 1 91 ? 6.203 27.906 0.153 1 97.06 91 TYR B N 1
ATOM 2302 C CA . TYR B 1 91 ? 5.117 26.953 -0.065 1 97.06 91 TYR B CA 1
ATOM 2303 C C . TYR B 1 91 ? 4.992 26.609 -1.542 1 97.06 91 TYR B C 1
ATOM 2305 O O . TYR B 1 91 ? 4.215 25.719 -1.909 1 97.06 91 TYR B O 1
ATOM 2313 N N . SER B 1 92 ? 5.773 27.266 -2.438 1 97.62 92 SER B N 1
ATOM 2314 C CA . SER B 1 92 ? 5.719 26.984 -3.869 1 97.62 92 SER B CA 1
ATOM 2315 C C . SER B 1 92 ? 6.094 25.547 -4.168 1 97.62 92 SER B C 1
ATOM 2317 O O . SER B 1 92 ? 5.617 24.969 -5.145 1 97.62 92 SER B O 1
ATOM 2319 N N . ILE B 1 93 ? 6.906 24.969 -3.305 1 97.81 93 ILE B N 1
ATOM 2320 C CA . ILE B 1 93 ? 7.312 23.578 -3.479 1 97.81 93 ILE B CA 1
ATOM 2321 C C . ILE B 1 93 ? 6.094 22.656 -3.365 1 97.81 93 ILE B C 1
ATOM 2323 O O . ILE B 1 93 ? 5.953 21.703 -4.125 1 97.81 93 ILE B O 1
ATOM 2327 N N . GLY B 1 94 ? 5.191 22.922 -2.416 1 97.81 94 GLY B N 1
ATOM 2328 C CA . GLY B 1 94 ? 3.965 22.156 -2.283 1 97.81 94 GLY B CA 1
ATOM 2329 C C . GLY B 1 94 ? 3.023 22.328 -3.461 1 97.81 94 GLY B C 1
ATOM 2330 O O . GLY B 1 94 ? 2.371 21.375 -3.885 1 97.81 94 GLY B O 1
ATOM 2331 N N . LYS B 1 95 ? 3.041 23.562 -4.012 1 96.69 95 LYS B N 1
ATOM 2332 C CA . LYS B 1 95 ? 2.223 23.859 -5.184 1 96.69 95 LYS B CA 1
ATOM 2333 C C . LYS B 1 95 ? 2.646 23.016 -6.379 1 96.69 95 LYS B C 1
ATOM 2335 O O . LYS B 1 95 ? 1.809 22.375 -7.023 1 96.69 95 LYS B O 1
ATOM 2340 N N . VAL B 1 96 ? 3.9 22.984 -6.605 1 97.06 96 VAL B N 1
ATOM 2341 C CA . VAL B 1 96 ? 4.441 22.203 -7.711 1 97.06 96 VAL B CA 1
ATOM 2342 C C . VAL B 1 96 ? 4.234 20.703 -7.445 1 97.06 96 VAL B C 1
ATOM 2344 O O . VAL B 1 96 ? 3.865 19.953 -8.352 1 97.06 96 VAL B O 1
ATOM 2347 N N . GLY B 1 97 ? 4.398 20.297 -6.25 1 97.56 97 GLY B N 1
ATOM 2348 C CA . GLY B 1 97 ? 4.211 18.906 -5.871 1 97.56 97 GLY B CA 1
ATOM 2349 C C . GLY B 1 97 ? 2.791 18.406 -6.086 1 97.56 97 GLY B C 1
ATOM 2350 O O . GLY B 1 97 ? 2.58 17.266 -6.484 1 97.56 97 GLY B O 1
ATOM 2351 N N . ALA B 1 98 ? 1.841 19.297 -5.852 1 97 98 ALA B N 1
ATOM 2352 C CA . ALA B 1 98 ? 0.432 18.922 -5.969 1 97 98 ALA B CA 1
ATOM 2353 C C . ALA B 1 98 ? 0.088 18.531 -7.402 1 97 98 ALA B C 1
ATOM 2355 O O . ALA B 1 98 ? -0.787 17.688 -7.633 1 97 98 ALA B O 1
ATOM 2356 N N . VAL B 1 99 ? 0.805 19.062 -8.367 1 96.31 99 VAL B N 1
ATOM 2357 C CA . VAL B 1 99 ? 0.49 18.812 -9.766 1 96.31 99 VAL B CA 1
ATOM 2358 C C . VAL B 1 99 ? 1.211 17.562 -10.242 1 96.31 99 VAL B C 1
ATOM 2360 O O . VAL B 1 99 ? 0.734 16.875 -11.148 1 96.31 99 VAL B O 1
ATOM 2363 N N . LEU B 1 100 ? 2.266 17.219 -9.641 1 95.75 100 LEU B N 1
ATOM 2364 C CA . LEU B 1 100 ? 3.1 16.109 -10.125 1 95.75 100 LEU B CA 1
ATOM 2365 C C . LEU B 1 100 ? 2.445 14.766 -9.836 1 95.75 100 LEU B C 1
ATOM 2367 O O . LEU B 1 100 ? 2.635 13.805 -10.586 1 95.75 100 LEU B O 1
ATOM 2371 N N . GLY B 1 101 ? 1.623 14.672 -8.773 1 90.88 101 GLY B N 1
ATOM 2372 C CA . GLY B 1 101 ? 0.937 13.422 -8.469 1 90.88 101 GLY B CA 1
ATOM 2373 C C . GLY B 1 101 ? 0.052 12.938 -9.602 1 90.88 101 GLY B C 1
ATOM 2374 O O . GLY B 1 101 ? 0.314 11.891 -10.195 1 90.88 101 GLY B O 1
ATOM 2375 N N . PRO B 1 102 ? -0.924 13.766 -9.93 1 92 102 PRO B N 1
ATOM 2376 C CA . PRO B 1 102 ? -1.817 13.375 -11.023 1 92 102 PRO B CA 1
ATOM 2377 C C . PRO B 1 102 ? -1.094 13.258 -12.359 1 92 102 PRO B C 1
ATOM 2379 O O . PRO B 1 102 ? -1.432 12.398 -13.18 1 92 102 PRO B O 1
ATOM 2382 N N . VAL B 1 103 ? -0.103 14.094 -12.633 1 94.38 103 VAL B N 1
ATOM 2383 C CA . VAL B 1 103 ? 0.661 14.008 -13.875 1 94.38 103 VAL B CA 1
ATOM 2384 C C . VAL B 1 103 ? 1.358 12.656 -13.961 1 94.38 103 VAL B C 1
ATOM 2386 O O . VAL B 1 103 ? 1.321 11.992 -15.008 1 94.38 103 VAL B O 1
ATOM 2389 N N . GLY B 1 104 ? 1.997 12.258 -12.891 1 93.31 104 GLY B N 1
ATOM 2390 C CA . GLY B 1 104 ? 2.621 10.945 -12.852 1 93.31 104 GLY B CA 1
ATOM 2391 C C . GLY B 1 104 ? 1.643 9.812 -13.086 1 93.31 104 GLY B C 1
ATOM 2392 O O . GLY B 1 104 ? 1.95 8.867 -13.812 1 93.31 104 GLY B O 1
ATOM 2393 N N . SER B 1 105 ? 0.442 9.922 -12.516 1 89.38 105 SER B N 1
ATOM 2394 C CA . SER B 1 105 ? -0.577 8.891 -12.672 1 89.38 105 SER B CA 1
ATOM 2395 C C . SER B 1 105 ? -1.071 8.828 -14.117 1 89.38 105 SER B C 1
ATOM 2397 O O . SER B 1 105 ? -1.326 7.738 -14.641 1 89.38 105 SER B O 1
ATOM 2399 N N . LEU B 1 106 ? -1.217 9.945 -14.719 1 92.81 106 LEU B N 1
ATOM 2400 C CA . LEU B 1 106 ? -1.678 10 -16.109 1 92.81 106 LEU B CA 1
ATOM 2401 C C . LEU B 1 106 ? -0.635 9.406 -17.047 1 92.81 106 LEU B C 1
ATOM 2403 O O . LEU B 1 106 ? -0.982 8.766 -18.047 1 92.81 106 LEU B O 1
ATOM 2407 N N . VAL B 1 107 ? 0.636 9.539 -16.703 1 91.69 107 VAL B N 1
ATOM 2408 C CA . VAL B 1 107 ? 1.725 8.977 -17.484 1 91.69 107 VAL B CA 1
ATOM 2409 C C . VAL B 1 107 ? 1.764 7.461 -17.297 1 91.69 107 VAL B C 1
ATOM 2411 O O . VAL B 1 107 ? 2.064 6.723 -18.25 1 91.69 107 VAL B O 1
ATOM 2414 N N . ALA B 1 108 ? 1.387 7.004 -16.141 1 90.06 108 ALA B N 1
ATOM 2415 C CA . ALA B 1 108 ? 1.458 5.582 -15.828 1 90.06 108 ALA B CA 1
ATOM 2416 C C . ALA B 1 108 ? 0.272 4.824 -16.422 1 90.06 108 ALA B C 1
ATOM 2418 O O . ALA B 1 108 ? 0.339 3.611 -16.625 1 90.06 108 ALA B O 1
ATOM 2419 N N . LEU B 1 109 ? -0.819 5.504 -16.719 1 90.75 109 LEU B N 1
ATOM 2420 C CA . LEU B 1 109 ? -2.084 4.871 -17.078 1 90.75 109 LEU B CA 1
ATOM 2421 C C . LEU B 1 109 ? -1.946 4.09 -18.391 1 90.75 109 LEU B C 1
ATOM 2423 O O . LEU B 1 109 ? -2.369 2.934 -18.469 1 90.75 109 LEU B O 1
ATOM 2427 N N . PRO B 1 110 ? -1.341 4.641 -19.453 1 90.44 110 PRO B N 1
ATOM 2428 C CA . PRO B 1 110 ? -1.17 3.842 -20.672 1 90.44 110 PRO B CA 1
ATOM 2429 C C . PRO B 1 110 ? -0.342 2.58 -20.422 1 90.44 110 PRO B C 1
ATOM 2431 O O . PRO B 1 110 ? -0.614 1.538 -21.031 1 90.44 110 PRO B O 1
ATOM 2434 N N . GLY B 1 111 ? 0.645 2.721 -19.578 1 88.06 111 GLY B N 1
ATOM 2435 C CA . GLY B 1 111 ? 1.426 1.545 -19.219 1 88.06 111 GLY B CA 1
ATOM 2436 C C . GLY B 1 111 ? 0.604 0.459 -18.547 1 88.06 111 GLY B C 1
ATOM 2437 O O . GLY B 1 111 ? 0.741 -0.721 -18.875 1 88.06 111 GLY B O 1
ATOM 2438 N N . LEU B 1 112 ? -0.236 0.824 -17.688 1 87.94 112 LEU B N 1
ATOM 2439 C CA . LEU B 1 112 ? -1.12 -0.124 -17.016 1 87.94 112 LEU B CA 1
ATOM 2440 C C . LEU B 1 112 ? -2.074 -0.773 -18.016 1 87.94 112 LEU B C 1
ATOM 2442 O O . LEU B 1 112 ? -2.33 -1.978 -17.953 1 87.94 112 LEU B O 1
ATOM 2446 N N . TYR B 1 113 ? -2.596 0.014 -18.859 1 89.81 113 TYR B N 1
ATOM 2447 C CA . TYR B 1 113 ? -3.5 -0.497 -19.875 1 89.81 113 TYR B CA 1
ATOM 2448 C C . TYR B 1 113 ? -2.812 -1.554 -20.734 1 89.81 113 TYR B C 1
ATOM 2450 O O . TYR B 1 113 ? -3.381 -2.617 -21 1 89.81 113 TYR B O 1
ATOM 2458 N N . LEU B 1 114 ? -1.624 -1.291 -21.203 1 88.38 114 LEU B N 1
ATOM 2459 C CA . LEU B 1 114 ? -0.857 -2.236 -22 1 88.38 114 LEU B CA 1
ATOM 2460 C C . LEU B 1 114 ? -0.557 -3.506 -21.203 1 88.38 114 LEU B C 1
ATOM 2462 O O . LEU B 1 114 ? -0.624 -4.609 -21.75 1 88.38 114 LEU B O 1
ATOM 2466 N N . LEU B 1 115 ? -0.231 -3.297 -20 1 87.44 115 LEU B N 1
ATOM 2467 C CA . LEU B 1 115 ? 0.074 -4.438 -19.141 1 87.44 115 LEU B CA 1
ATOM 2468 C C . LEU B 1 115 ? -1.146 -5.34 -18.984 1 87.44 115 LEU B C 1
ATOM 2470 O O . LEU B 1 115 ? -1.044 -6.562 -19.125 1 87.44 115 LEU B O 1
ATOM 2474 N N . ILE B 1 116 ? -2.227 -4.785 -18.719 1 88.12 116 ILE B N 1
ATOM 2475 C CA . ILE B 1 116 ? -3.457 -5.543 -18.516 1 88.12 116 ILE B CA 1
ATOM 2476 C C . ILE B 1 116 ? -3.812 -6.309 -19.781 1 88.12 116 ILE B C 1
ATOM 2478 O O . ILE B 1 116 ? -4.184 -7.484 -19.719 1 88.12 116 ILE B O 1
ATOM 2482 N N . ASN B 1 117 ? -3.662 -5.699 -20.891 1 87.69 117 ASN B N 1
ATOM 2483 C CA . ASN B 1 117 ? -3.951 -6.383 -22.141 1 87.69 117 ASN B CA 1
ATOM 2484 C C . ASN B 1 117 ? -2.973 -7.523 -22.391 1 87.69 117 ASN B C 1
ATOM 2486 O O . ASN B 1 117 ? -3.363 -8.586 -22.891 1 87.69 117 ASN B O 1
ATOM 2490 N N . ALA B 1 118 ? -1.773 -7.25 -22.062 1 84.31 118 ALA B N 1
ATOM 2491 C CA . ALA B 1 118 ? -0.778 -8.312 -22.203 1 84.31 118 ALA B CA 1
ATOM 2492 C C . ALA B 1 118 ? -1.108 -9.5 -21.312 1 84.31 118 ALA B C 1
ATOM 2494 O O . ALA B 1 118 ? -0.977 -10.656 -21.719 1 84.31 118 ALA B O 1
ATOM 2495 N N . VAL B 1 119 ? -1.489 -9.219 -20.172 1 83.94 119 VAL B N 1
ATOM 2496 C CA . VAL B 1 119 ? -1.811 -10.266 -19.203 1 83.94 119 VAL B CA 1
ATOM 2497 C C . VAL B 1 119 ? -3.066 -11.016 -19.641 1 83.94 119 VAL B C 1
ATOM 2499 O O . VAL B 1 119 ? -3.178 -12.227 -19.453 1 83.94 119 VAL B O 1
ATOM 2502 N N . LYS B 1 120 ? -4.027 -10.344 -20.203 1 84.31 120 LYS B N 1
ATOM 2503 C CA . LYS B 1 120 ? -5.211 -11 -20.75 1 84.31 120 LYS B CA 1
ATOM 2504 C C . LYS B 1 120 ? -4.832 -12 -21.828 1 84.31 120 LYS B C 1
ATOM 2506 O O . LYS B 1 120 ? -5.352 -13.125 -21.859 1 84.31 120 LYS B O 1
ATOM 2511 N N . GLU B 1 121 ? -3.977 -11.57 -22.641 1 83.5 121 GLU B N 1
ATOM 2512 C CA . GLU B 1 121 ? -3.516 -12.453 -23.703 1 83.5 121 GLU B CA 1
ATOM 2513 C C . GLU B 1 121 ? -2.811 -13.68 -23.141 1 83.5 121 GLU B C 1
ATOM 2515 O O . GLU B 1 121 ? -2.996 -14.797 -23.641 1 83.5 121 GLU B O 1
ATOM 2520 N N . LEU B 1 122 ? -2.08 -13.375 -22.125 1 80.81 122 LEU B N 1
ATOM 2521 C CA . LEU B 1 122 ? -1.395 -14.469 -21.453 1 80.81 122 LEU B CA 1
ATOM 2522 C C . LEU B 1 122 ? -2.396 -15.453 -20.859 1 80.81 122 LEU B C 1
ATOM 2524 O O . LEU B 1 122 ? -2.211 -16.672 -20.953 1 80.81 122 LEU B O 1
ATOM 2528 N N . ALA B 1 123 ? -3.363 -14.992 -20.25 1 79.06 123 ALA B N 1
ATOM 2529 C CA . ALA B 1 123 ? -4.391 -15.828 -19.625 1 79.06 123 ALA B CA 1
ATOM 2530 C C . ALA B 1 123 ? -5.141 -16.641 -20.672 1 79.06 123 ALA B C 1
ATOM 2532 O O . ALA B 1 123 ? -5.445 -17.828 -20.438 1 79.06 123 ALA B O 1
ATOM 2533 N N . ILE B 1 124 ? -5.441 -16.094 -21.828 1 79.19 124 ILE B N 1
ATOM 2534 C CA . ILE B 1 124 ? -6.164 -16.75 -22.906 1 79.19 124 ILE B CA 1
ATOM 2535 C C . ILE B 1 124 ? -5.305 -17.875 -23.5 1 79.19 124 ILE B C 1
ATOM 2537 O O . ILE B 1 124 ? -5.789 -18.984 -23.734 1 79.19 124 ILE B O 1
ATOM 2541 N N . ASN B 1 125 ? -4.07 -17.562 -23.609 1 73.56 125 ASN B N 1
ATOM 2542 C CA . ASN B 1 125 ? -3.17 -18.516 -24.266 1 73.56 125 ASN B CA 1
ATOM 2543 C C . ASN B 1 125 ? -2.852 -19.703 -23.344 1 73.56 125 ASN B C 1
ATOM 2545 O O . ASN B 1 125 ? -2.51 -20.781 -23.828 1 73.56 125 ASN B O 1
ATOM 2549 N N . ASN B 1 126 ? -2.875 -19.453 -22.062 1 67.81 126 ASN B N 1
ATOM 2550 C CA . ASN B 1 126 ? -2.572 -20.531 -21.125 1 67.81 1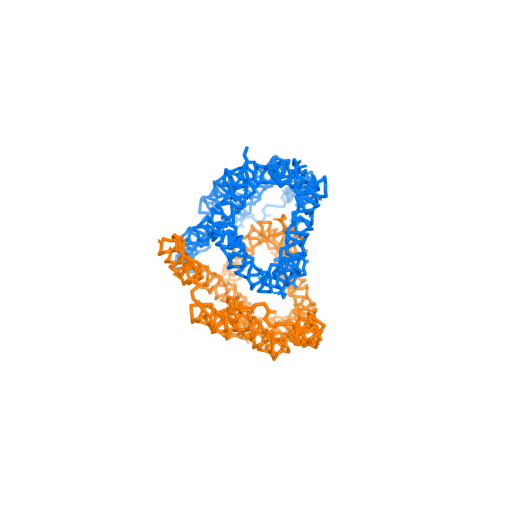26 ASN B CA 1
ATOM 2551 C C . ASN B 1 126 ? -3.752 -21.5 -20.969 1 67.81 126 ASN B C 1
ATOM 2553 O O . ASN B 1 126 ? -3.578 -22.641 -20.562 1 67.81 126 ASN B O 1
ATOM 2557 N N . GLN B 1 127 ? -4.969 -21.109 -21.016 1 60.75 127 GLN B N 1
ATOM 2558 C CA . GLN B 1 127 ? -6.113 -22.031 -20.969 1 60.75 127 GLN B CA 1
ATOM 2559 C C . GLN B 1 127 ? -6.145 -22.922 -22.203 1 60.75 127 GLN B C 1
ATOM 2561 O O . GLN B 1 127 ? -6.613 -24.062 -22.125 1 60.75 127 GLN B O 1
ATOM 2566 N N . VAL B 1 128 ? -5.852 -22.438 -23.453 1 44.88 128 VAL B N 1
ATOM 2567 C CA . VAL B 1 128 ? -5.941 -23.25 -24.656 1 44.88 128 VAL B CA 1
ATOM 2568 C C . VAL B 1 128 ? -4.902 -24.375 -24.609 1 44.88 128 VAL B C 1
ATOM 2570 O O . VAL B 1 128 ? -4.676 -25.062 -25.594 1 44.88 128 VAL B O 1
ATOM 2573 N N . GLN B 1 129 ? -4.105 -24.391 -23.562 1 46.75 129 GLN B N 1
ATOM 2574 C CA . GLN B 1 129 ? -3.322 -25.594 -23.812 1 46.75 129 GLN B CA 1
ATOM 2575 C C . GLN B 1 129 ? -4.207 -26.844 -23.812 1 46.75 129 GLN B C 1
ATOM 2577 O O . GLN B 1 129 ? -4.691 -27.266 -22.766 1 46.75 129 GLN B O 1
ATOM 2582 N N . PRO B 1 130 ? -5.047 -27.141 -24.766 1 38.34 130 PRO B N 1
ATOM 2583 C CA . PRO B 1 130 ? -5.672 -28.453 -25.031 1 38.34 130 PRO B CA 1
ATOM 2584 C C . PRO B 1 130 ? -4.797 -29.625 -24.594 1 38.34 130 PRO B C 1
ATOM 2586 O O . PRO B 1 130 ? -3.576 -29.469 -24.484 1 38.34 130 PRO B O 1
ATOM 2589 N N . THR B 1 131 ? -5.344 -30.844 -24.234 1 37.06 131 THR B N 1
ATOM 2590 C CA . THR B 1 131 ? -4.871 -32.219 -24.125 1 37.06 131 THR B CA 1
ATOM 2591 C C . THR B 1 131 ? -3.75 -32.469 -25.125 1 37.06 131 THR B C 1
ATOM 2593 O O . THR B 1 131 ? -3.133 -33.562 -25.109 1 37.06 131 THR B O 1
ATOM 2596 N N . THR B 1 132 ? -3.984 -32.188 -26.484 1 34.12 132 THR B N 1
ATOM 2597 C CA . THR B 1 132 ? -3.141 -32.812 -27.5 1 34.12 132 THR B CA 1
ATOM 2598 C C . THR B 1 132 ? -1.727 -32.25 -27.453 1 34.12 132 THR B C 1
ATOM 2600 O O . THR B 1 132 ? -1.547 -31.016 -27.469 1 34.12 132 THR B O 1
ATOM 2603 N N . PRO B 1 133 ? -0.663 -33.031 -27.125 1 34.91 133 PRO B N 1
ATOM 2604 C CA . PRO B 1 133 ? 0.792 -32.906 -27.203 1 34.91 133 PRO B CA 1
ATOM 2605 C C . PRO B 1 133 ? 1.23 -31.969 -28.344 1 34.91 133 PRO B C 1
ATOM 2607 O O . PRO B 1 133 ? 2.35 -32.094 -28.844 1 34.91 133 PRO B O 1
ATOM 2610 N N . THR B 1 134 ? 0.334 -31.375 -29.266 1 35.75 134 THR B N 1
ATOM 2611 C CA . THR B 1 134 ? 0.975 -30.859 -30.469 1 35.75 134 THR B CA 1
ATOM 2612 C C . THR B 1 134 ? 2.105 -29.891 -30.109 1 35.75 134 THR B C 1
ATOM 2614 O O . THR B 1 134 ? 1.92 -28.984 -29.312 1 35.75 134 THR B O 1
ATOM 2617 N N . LEU B 1 135 ? 3.371 -30.203 -30.391 1 35.31 135 LEU B N 1
ATOM 2618 C CA . LEU B 1 135 ? 4.723 -29.656 -30.438 1 35.31 135 LEU B CA 1
ATOM 2619 C C . LEU B 1 135 ? 4.691 -28.156 -30.719 1 35.31 135 LEU B C 1
ATOM 2621 O O . LEU B 1 135 ? 5.742 -27.531 -30.891 1 35.31 135 LEU B O 1
ATOM 2625 N N . ALA B 1 136 ? 3.602 -27.688 -31.344 1 38.12 136 ALA B N 1
ATOM 2626 C CA . ALA B 1 136 ? 3.838 -26.422 -32.031 1 38.12 136 ALA B CA 1
ATOM 2627 C C . ALA B 1 136 ? 4.293 -25.344 -31.047 1 38.12 136 ALA B C 1
ATOM 2629 O O . ALA B 1 136 ? 4.266 -25.547 -29.828 1 38.12 136 ALA B O 1
ATOM 2630 N N . ILE B 1 137 ? 4.156 -24 -31.531 1 36.09 137 ILE B N 1
ATOM 2631 C CA . ILE B 1 137 ? 4.844 -22.75 -31.203 1 36.09 137 ILE B CA 1
ATOM 2632 C C . ILE B 1 137 ? 4.465 -22.281 -29.797 1 36.09 137 ILE B C 1
ATOM 2634 O O . ILE B 1 137 ? 3.314 -21.906 -29.562 1 36.09 137 ILE B O 1
ATOM 2638 N N . GLN B 1 138 ? 4.848 -23 -28.766 1 39.97 138 GLN B N 1
ATOM 2639 C CA . GLN B 1 138 ? 4.785 -22.453 -27.406 1 39.97 138 GLN B CA 1
ATOM 2640 C C . GLN B 1 138 ? 4.965 -20.938 -27.422 1 39.97 138 GLN B C 1
ATOM 2642 O O . GLN B 1 138 ? 6 -20.422 -27.859 1 39.97 138 GLN B O 1
ATOM 2647 N N . PRO B 1 139 ? 3.979 -20.125 -27.766 1 42.03 139 PRO B N 1
ATOM 2648 C CA . PRO B 1 139 ? 4.289 -18.703 -27.719 1 42.03 139 PRO B CA 1
ATOM 2649 C C . PRO B 1 139 ? 5.355 -18.344 -26.688 1 42.03 139 PRO B C 1
ATOM 2651 O O . PRO B 1 139 ? 5.281 -18.812 -25.547 1 42.03 139 PRO B O 1
ATOM 2654 N N . GLN B 1 140 ? 6.605 -18.125 -27.062 1 43.66 140 GLN B N 1
ATOM 2655 C CA . GLN B 1 140 ? 7.801 -17.844 -26.266 1 43.66 140 GLN B CA 1
ATOM 2656 C C . GLN B 1 140 ? 7.5 -16.828 -25.172 1 43.66 140 GLN B C 1
ATOM 2658 O O . GLN B 1 140 ? 6.891 -15.789 -25.422 1 43.66 140 GLN B O 1
ATOM 2663 N N . PRO B 1 141 ? 7.449 -17.25 -23.891 1 50.09 141 PRO B N 1
ATOM 2664 C CA . PRO B 1 141 ? 7.438 -16.359 -22.734 1 50.09 141 PRO B CA 1
ATOM 2665 C C . PRO B 1 141 ? 8.008 -14.969 -23.047 1 50.09 141 PRO B C 1
ATOM 2667 O O . PRO B 1 141 ? 7.668 -13.992 -22.375 1 50.09 141 PRO B O 1
ATOM 2670 N N . ALA B 1 142 ? 8.883 -15.031 -24.156 1 51.28 142 ALA B N 1
ATOM 2671 C CA . ALA B 1 142 ? 9.641 -13.828 -24.516 1 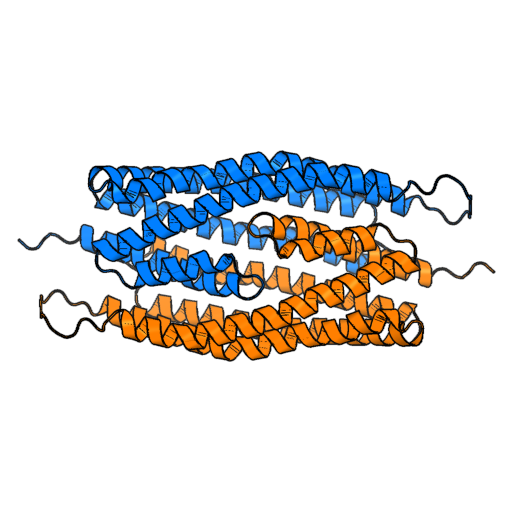51.28 142 ALA B CA 1
ATOM 2672 C C . ALA B 1 142 ? 8.711 -12.719 -25 1 51.28 142 ALA B C 1
ATOM 2674 O O . ALA B 1 142 ? 8.938 -11.539 -24.703 1 51.28 142 ALA B O 1
ATOM 2675 N N . THR B 1 143 ? 7.703 -13.109 -25.781 1 54.06 143 THR B N 1
ATOM 2676 C CA . THR B 1 143 ? 6.918 -12.055 -26.422 1 54.06 143 THR B CA 1
ATOM 2677 C C . THR B 1 143 ? 6.094 -11.297 -25.375 1 54.06 143 THR B C 1
ATOM 2679 O O . THR B 1 143 ? 6.035 -10.062 -25.406 1 54.06 143 THR B O 1
ATOM 2682 N N . ILE B 1 144 ? 5.445 -12.039 -24.438 1 58.5 144 ILE B N 1
ATOM 2683 C CA . ILE B 1 144 ? 4.621 -11.352 -23.438 1 58.5 144 ILE B CA 1
ATOM 2684 C C . ILE B 1 144 ? 5.508 -10.523 -22.516 1 58.5 144 ILE B C 1
ATOM 2686 O O . ILE B 1 144 ? 5.18 -9.383 -22.188 1 58.5 144 ILE B O 1
ATOM 2690 N N . LEU B 1 145 ? 6.672 -11.109 -22.359 1 64.38 145 LEU B N 1
ATOM 2691 C CA . LEU B 1 145 ? 7.602 -10.367 -21.516 1 64.38 145 LEU B CA 1
ATOM 2692 C C . LEU B 1 145 ? 8.062 -9.086 -22.203 1 64.38 145 LEU B C 1
ATOM 2694 O O . LEU B 1 145 ? 8.242 -8.055 -21.547 1 64.38 145 LEU B O 1
ATOM 2698 N N . SER B 1 146 ? 8.055 -9.258 -23.547 1 66.06 146 SER B N 1
ATOM 2699 C CA . SER B 1 146 ? 8.469 -8.07 -24.281 1 66.06 146 SER B CA 1
ATOM 2700 C C . SER B 1 146 ? 7.414 -6.973 -24.203 1 66.06 146 SER B C 1
ATOM 2702 O O . SER B 1 146 ? 7.746 -5.789 -24.141 1 66.06 146 SER B O 1
ATOM 2704 N N . ALA B 1 147 ? 6.176 -7.43 -24.266 1 66.12 147 ALA B N 1
ATOM 2705 C CA . ALA B 1 147 ? 5.105 -6.438 -24.172 1 66.12 147 ALA B CA 1
ATOM 2706 C C . ALA B 1 147 ? 5.039 -5.828 -22.766 1 66.12 147 ALA B C 1
ATOM 2708 O O . ALA B 1 147 ? 4.531 -4.719 -22.594 1 66.12 147 ALA B O 1
ATOM 2709 N N . LEU B 1 148 ? 5.641 -6.449 -21.875 1 77.25 148 LEU B N 1
ATOM 2710 C CA . LEU B 1 148 ? 5.578 -6.02 -20.484 1 77.25 148 LEU B CA 1
ATOM 2711 C C . LEU B 1 148 ? 6.586 -4.906 -20.219 1 77.25 148 LEU B C 1
ATOM 2713 O O . LEU B 1 148 ? 6.375 -4.078 -19.328 1 77.25 148 LEU B O 1
ATOM 2717 N N . ILE B 1 149 ? 7.551 -4.848 -21.125 1 83.25 149 ILE B N 1
ATOM 2718 C CA . ILE B 1 149 ? 8.672 -3.959 -20.844 1 83.25 149 ILE B CA 1
ATOM 2719 C C . ILE B 1 149 ? 8.219 -2.506 -21 1 83.25 149 ILE B C 1
ATOM 2721 O O . ILE B 1 149 ? 8.367 -1.705 -20.078 1 83.25 149 ILE B O 1
ATOM 2725 N N . PRO B 1 150 ? 7.641 -2.158 -22.203 1 82.19 150 PRO B N 1
ATOM 2726 C CA . PRO B 1 150 ? 7.195 -0.768 -22.312 1 82.19 150 PRO B CA 1
ATOM 2727 C C . PRO B 1 150 ? 6.152 -0.397 -21.266 1 82.19 150 PRO B C 1
ATOM 2729 O O . PRO B 1 150 ? 6.152 0.729 -20.75 1 82.19 150 PRO B O 1
ATOM 2732 N N . ALA B 1 151 ? 5.293 -1.325 -21 1 83.31 151 ALA B N 1
ATOM 2733 C CA . ALA B 1 151 ? 4.266 -1.089 -20 1 83.31 151 ALA B CA 1
ATOM 2734 C C . ALA B 1 151 ? 4.891 -0.809 -18.625 1 83.31 151 ALA B C 1
ATOM 2736 O O . ALA B 1 151 ? 4.477 0.117 -17.922 1 83.31 151 ALA B O 1
ATOM 2737 N N . LEU B 1 152 ? 5.934 -1.476 -18.375 1 84.5 152 LEU B N 1
ATOM 2738 C CA . LEU B 1 152 ? 6.609 -1.323 -17.094 1 84.5 152 LEU B CA 1
ATOM 2739 C C . LEU B 1 152 ? 7.375 -0.006 -17.031 1 84.5 152 LEU B C 1
ATOM 2741 O O . LEU B 1 152 ? 7.402 0.654 -15.992 1 84.5 152 LEU B O 1
ATOM 2745 N N . ILE B 1 153 ? 7.898 0.352 -18.156 1 87.75 153 ILE B N 1
ATOM 2746 C CA . ILE B 1 153 ? 8.648 1.604 -18.203 1 87.75 153 ILE B CA 1
ATOM 2747 C C . ILE B 1 153 ? 7.711 2.777 -17.938 1 87.75 153 ILE B C 1
ATOM 2749 O O . ILE B 1 153 ? 8.016 3.648 -17.125 1 87.75 153 ILE B O 1
ATOM 2753 N N . LEU B 1 154 ? 6.605 2.777 -18.609 1 88 154 LEU B N 1
ATOM 2754 C CA . LEU B 1 154 ? 5.645 3.857 -18.422 1 88 154 LEU B CA 1
ATOM 2755 C C . LEU B 1 154 ? 5.141 3.889 -16.969 1 88 154 LEU B C 1
ATOM 2757 O O . LEU B 1 154 ? 5.008 4.961 -16.391 1 88 154 LEU B O 1
ATOM 2761 N N . ALA B 1 155 ? 4.902 2.764 -16.453 1 84.5 155 ALA B N 1
ATOM 2762 C CA . ALA B 1 155 ? 4.441 2.676 -15.07 1 84.5 155 ALA B CA 1
ATOM 2763 C C . ALA B 1 155 ? 5.5 3.197 -14.102 1 84.5 155 ALA B C 1
ATOM 2765 O O . ALA B 1 155 ? 5.184 3.928 -13.164 1 84.5 155 ALA B O 1
ATOM 2766 N N . LEU B 1 156 ? 6.77 2.938 -14.375 1 85.44 156 LEU B N 1
ATOM 2767 C CA . LEU B 1 156 ? 7.859 3.33 -13.484 1 85.44 156 LEU B CA 1
ATOM 2768 C C . LEU B 1 156 ? 8.133 4.824 -13.594 1 85.44 156 LEU B C 1
ATOM 2770 O O . LEU B 1 156 ? 8.367 5.488 -12.578 1 85.44 156 LEU B O 1
ATOM 2774 N N . VAL B 1 157 ? 8.07 5.305 -14.812 1 90.94 157 VAL B N 1
ATOM 2775 C CA . VAL B 1 157 ? 8.273 6.734 -15.008 1 90.94 157 VAL B CA 1
ATOM 2776 C C . VAL B 1 157 ? 7.156 7.52 -14.328 1 90.94 157 VAL B C 1
ATOM 2778 O O . VAL B 1 157 ? 7.414 8.484 -13.609 1 90.94 157 VAL B O 1
ATOM 2781 N N . GLY B 1 158 ? 5.922 7.102 -14.625 1 91.44 158 GLY B N 1
ATOM 2782 C CA . GLY B 1 158 ? 4.801 7.738 -13.953 1 91.44 158 GLY B CA 1
ATOM 2783 C C . GLY B 1 158 ? 4.887 7.656 -12.438 1 91.44 158 GLY B C 1
ATOM 2784 O O . GLY B 1 158 ? 4.621 8.641 -11.742 1 91.44 158 GLY B O 1
ATOM 2785 N N . GLY B 1 159 ? 5.293 6.547 -11.945 1 86.94 159 GLY B N 1
ATOM 2786 C CA . GLY B 1 159 ? 5.477 6.371 -10.516 1 86.94 159 GLY B CA 1
ATOM 2787 C C . GLY B 1 159 ? 6.555 7.273 -9.938 1 86.94 159 GLY B C 1
ATOM 2788 O O . GLY B 1 159 ? 6.391 7.816 -8.844 1 86.94 159 GLY B O 1
ATOM 2789 N N . ALA B 1 160 ? 7.668 7.426 -10.625 1 90.31 160 ALA B N 1
ATOM 2790 C CA . ALA B 1 160 ? 8.766 8.281 -10.172 1 90.31 160 ALA B CA 1
ATOM 2791 C C . ALA B 1 160 ? 8.32 9.734 -10.07 1 90.31 160 ALA B C 1
ATOM 2793 O O . ALA B 1 160 ? 8.656 10.43 -9.109 1 90.31 160 ALA B O 1
ATOM 2794 N N . VAL B 1 161 ? 7.633 10.195 -11.07 1 93.81 161 VAL B N 1
ATOM 2795 C CA . VAL B 1 161 ? 7.129 11.562 -11.07 1 93.81 161 VAL B CA 1
ATOM 2796 C C . VAL B 1 161 ? 6.199 11.773 -9.875 1 93.81 161 VAL B C 1
ATOM 2798 O O . VAL B 1 161 ? 6.301 12.781 -9.172 1 93.81 161 VAL B O 1
ATOM 2801 N N . SER B 1 162 ? 5.32 10.852 -9.648 1 90.31 162 SER B N 1
ATOM 2802 C CA . SER B 1 162 ? 4.395 10.945 -8.523 1 90.31 162 SER B CA 1
ATOM 2803 C C . SER B 1 162 ? 5.137 10.922 -7.195 1 90.31 162 SER B C 1
ATOM 2805 O O . SER B 1 162 ? 4.719 11.57 -6.23 1 90.31 162 SER B O 1
ATOM 2807 N N . LEU B 1 163 ? 6.195 10.211 -7.172 1 89.19 163 LEU B N 1
ATOM 2808 C CA . LEU B 1 163 ? 6.996 10.125 -5.957 1 89.19 163 LEU B CA 1
ATOM 2809 C C . LEU B 1 163 ? 7.637 11.469 -5.633 1 89.19 163 LEU B C 1
ATOM 2811 O O . LEU B 1 163 ? 7.641 11.898 -4.477 1 89.19 163 LEU B O 1
ATOM 2815 N N . VAL B 1 164 ? 8.195 12.039 -6.617 1 94.12 164 VAL B N 1
ATOM 2816 C CA . VAL B 1 164 ? 8.773 13.367 -6.426 1 94.12 164 VAL B CA 1
ATOM 2817 C C . VAL B 1 164 ? 7.695 14.328 -5.918 1 94.12 164 VAL B C 1
ATOM 2819 O O . VAL B 1 164 ? 7.941 15.117 -5.004 1 94.12 164 VAL B O 1
ATOM 2822 N N . GLY B 1 165 ? 6.539 14.258 -6.523 1 94.81 165 GLY B N 1
ATOM 2823 C CA . GLY B 1 165 ? 5.43 15.078 -6.07 1 94.81 165 GLY B CA 1
ATOM 2824 C C . GLY B 1 165 ? 5.078 14.852 -4.609 1 94.81 165 GLY B C 1
ATOM 2825 O O . GLY B 1 165 ? 4.867 15.805 -3.861 1 94.81 165 GLY B O 1
ATOM 2826 N N . LEU B 1 166 ? 5.059 13.672 -4.184 1 92.44 166 LEU B N 1
ATOM 2827 C CA . LEU B 1 166 ? 4.738 13.328 -2.803 1 92.44 166 LEU B CA 1
ATOM 2828 C C . LEU B 1 166 ? 5.758 13.93 -1.842 1 92.44 166 LEU B C 1
ATOM 2830 O O . LEU B 1 166 ? 5.391 14.445 -0.786 1 92.44 166 LEU B O 1
ATOM 2834 N N . VAL B 1 167 ? 6.984 13.828 -2.209 1 94.69 167 VAL B N 1
ATOM 2835 C CA . VAL B 1 167 ? 8.039 14.383 -1.367 1 94.69 167 VAL B CA 1
ATOM 2836 C C . VAL B 1 167 ? 7.871 15.898 -1.268 1 94.69 167 VAL B C 1
ATOM 2838 O O . VAL B 1 167 ? 7.965 16.469 -0.179 1 94.69 167 VAL B O 1
ATOM 2841 N N . MET B 1 168 ? 7.574 16.531 -2.34 1 97.25 168 MET B N 1
ATOM 2842 C CA . MET B 1 168 ? 7.414 17.984 -2.377 1 97.25 168 MET B CA 1
ATOM 2843 C C . MET B 1 168 ? 6.211 18.422 -1.543 1 97.25 168 MET B C 1
ATOM 2845 O O . MET B 1 168 ? 6.277 19.422 -0.829 1 97.25 168 MET B O 1
ATOM 2849 N N . ILE B 1 169 ? 5.156 17.672 -1.596 1 96.81 169 ILE B N 1
ATOM 2850 C CA . ILE B 1 169 ? 3.973 17.969 -0.798 1 96.81 169 ILE B CA 1
ATOM 2851 C C . ILE B 1 169 ? 4.297 17.797 0.686 1 96.81 169 ILE B C 1
ATOM 2853 O O . ILE B 1 169 ? 3.883 18.625 1.509 1 96.81 169 ILE B O 1
ATOM 2857 N N . ALA B 1 170 ? 4.996 16.75 0.966 1 95.88 170 ALA B N 1
ATOM 2858 C CA . ALA B 1 170 ? 5.383 16.531 2.357 1 95.88 170 ALA B CA 1
ATOM 2859 C C . ALA B 1 170 ? 6.238 17.672 2.881 1 95.88 170 ALA B C 1
ATOM 2861 O O . ALA B 1 170 ? 6.086 18.109 4.027 1 95.88 170 ALA B O 1
ATOM 2862 N N . ILE B 1 171 ? 7.09 18.141 2.055 1 97.12 171 ILE B N 1
ATOM 2863 C CA . ILE B 1 171 ? 7.902 19.281 2.438 1 97.12 171 ILE B CA 1
ATOM 2864 C C . ILE B 1 171 ? 7.008 20.5 2.672 1 97.12 171 ILE B C 1
ATOM 2866 O O . ILE B 1 171 ? 7.207 21.25 3.629 1 97.12 171 ILE B O 1
ATOM 2870 N N . GLY B 1 172 ? 6.059 20.703 1.788 1 97.81 172 GLY B N 1
ATOM 2871 C CA . GLY B 1 172 ? 5.105 21.781 1.985 1 97.81 172 GLY B CA 1
ATOM 2872 C C . GLY B 1 172 ? 4.383 21.688 3.318 1 97.81 172 GLY B C 1
ATOM 2873 O O . GLY B 1 172 ? 4.285 22.688 4.035 1 97.81 172 GLY B O 1
ATOM 2874 N N . TYR B 1 173 ? 3.914 20.562 3.654 1 97.44 173 TYR B N 1
ATOM 2875 C CA . TYR B 1 173 ? 3.24 20.375 4.934 1 97.44 173 TYR B CA 1
ATOM 2876 C C . TYR B 1 173 ? 4.211 20.562 6.094 1 97.44 173 TYR B C 1
ATOM 2878 O O . TYR B 1 173 ? 3.848 21.125 7.133 1 97.44 173 TYR B O 1
ATOM 2886 N N . TYR B 1 174 ? 5.402 20.047 5.883 1 96.06 174 TYR B N 1
ATOM 2887 C CA . TYR B 1 174 ? 6.402 20.219 6.93 1 96.06 174 TYR B CA 1
ATOM 2888 C C . TYR B 1 174 ? 6.637 21.703 7.219 1 96.06 174 TYR B C 1
ATOM 2890 O O . TYR B 1 174 ? 6.711 22.109 8.383 1 96.06 174 TYR B O 1
ATOM 2898 N N . ARG B 1 175 ? 6.762 22.469 6.262 1 96.94 175 ARG B N 1
ATOM 2899 C CA . ARG B 1 175 ? 6.953 23.906 6.414 1 96.94 175 ARG B CA 1
ATOM 2900 C C . ARG B 1 175 ? 5.75 24.547 7.098 1 96.94 175 ARG B C 1
ATOM 2902 O O . ARG B 1 175 ? 5.906 25.484 7.883 1 96.94 175 ARG B O 1
ATOM 2909 N N . LEU B 1 176 ? 4.598 24.062 6.75 1 95.81 176 LEU B N 1
ATOM 2910 C CA . LEU B 1 176 ? 3.396 24.547 7.414 1 95.81 176 LEU B CA 1
ATOM 2911 C C . LEU B 1 176 ? 3.477 24.328 8.922 1 95.81 176 LEU B C 1
ATOM 2913 O O . LEU B 1 176 ? 3.133 25.203 9.703 1 95.81 176 LEU B O 1
ATOM 2917 N N . GLY B 1 177 ? 3.883 23.141 9.25 1 93.12 177 GLY B N 1
ATOM 2918 C CA . GLY B 1 177 ? 4.047 22.844 10.664 1 93.12 177 GLY B CA 1
ATOM 2919 C C . GLY B 1 177 ? 5.098 23.703 11.336 1 93.12 177 GLY B C 1
ATOM 2920 O O . GLY B 1 177 ? 4.934 24.109 12.492 1 93.12 177 GLY B O 1
ATOM 2921 N N . GLU B 1 178 ? 6.133 23.969 10.625 1 92.75 178 GLU B N 1
ATOM 2922 C CA . GLU B 1 178 ? 7.207 24.797 11.148 1 92.75 178 GLU B CA 1
ATOM 2923 C C . GLU B 1 178 ? 6.727 26.234 11.367 1 92.75 178 GLU B C 1
ATOM 2925 O O . GLU B 1 178 ? 6.98 26.828 12.422 1 92.75 178 GLU B O 1
ATOM 2930 N N . GLU B 1 179 ? 6.086 26.75 10.453 1 92.5 179 GLU B N 1
ATOM 2931 C CA . GLU B 1 179 ? 5.664 28.141 10.5 1 92.5 179 GLU B CA 1
ATOM 2932 C C . GLU B 1 179 ? 4.562 28.359 11.539 1 92.5 179 GLU B C 1
ATOM 2934 O O . GLU B 1 179 ? 4.5 29.406 12.172 1 92.5 179 GLU B O 1
ATOM 2939 N N . HIS B 1 180 ? 3.77 27.406 11.734 1 89.94 180 HIS B N 1
ATOM 2940 C CA . HIS B 1 180 ? 2.648 27.594 12.648 1 89.94 180 HIS B CA 1
ATOM 2941 C C . HIS B 1 180 ? 2.861 26.812 13.945 1 89.94 180 HIS B C 1
ATOM 2943 O O . HIS B 1 180 ? 1.932 26.641 14.734 1 89.94 180 HIS B O 1
ATOM 2949 N N . GLY B 1 181 ? 4.016 26.234 14.117 1 87.75 181 GLY B N 1
ATOM 2950 C CA . GLY B 1 181 ? 4.41 25.594 15.367 1 87.75 181 GLY B CA 1
ATOM 2951 C C . GLY B 1 181 ? 3.602 24.359 15.688 1 87.75 181 GLY B C 1
ATOM 2952 O O . GLY B 1 181 ? 3.188 24.156 16.828 1 87.75 181 GLY B O 1
ATOM 2953 N N . SER B 1 182 ? 3.207 23.641 14.672 1 88.5 182 SER B N 1
ATOM 2954 C CA . SER B 1 182 ? 2.455 22.406 14.891 1 88.5 182 SER B CA 1
ATOM 2955 C C . SER B 1 182 ? 3.35 21.188 14.742 1 88.5 182 SER B C 1
ATOM 2957 O O . SER B 1 182 ? 3.643 20.75 13.625 1 88.5 182 SER B O 1
ATOM 2959 N N . ASP B 1 183 ? 3.629 20.5 15.836 1 86.56 183 ASP B N 1
ATOM 2960 C CA . ASP B 1 183 ? 4.434 19.281 15.797 1 86.56 183 ASP B CA 1
ATOM 2961 C C . ASP B 1 183 ? 3.678 18.141 15.117 1 86.56 183 ASP B C 1
ATOM 2963 O O . ASP B 1 183 ? 4.289 17.266 14.5 1 86.56 183 ASP B O 1
ATOM 2967 N N . LEU B 1 184 ? 2.371 18.172 15.242 1 87.31 184 LEU B N 1
ATOM 2968 C CA . LEU B 1 184 ? 1.575 17.141 14.594 1 87.31 184 LEU B CA 1
ATOM 2969 C C . LEU B 1 184 ? 1.783 17.156 13.078 1 87.31 184 LEU B C 1
ATOM 2971 O O . LEU B 1 184 ? 1.981 16.109 12.461 1 87.31 184 LEU B O 1
ATOM 2975 N N . VAL B 1 185 ? 1.825 18.344 12.586 1 92.06 185 VAL B N 1
ATOM 2976 C CA . VAL B 1 185 ? 1.986 18.484 11.141 1 92.06 185 VAL B CA 1
ATOM 2977 C C . VAL B 1 185 ? 3.414 18.109 10.742 1 92.06 185 VAL B C 1
ATOM 2979 O O . VAL B 1 185 ? 3.625 17.391 9.766 1 92.06 185 VAL B O 1
ATOM 2982 N N . ARG B 1 186 ? 4.387 18.484 11.531 1 92.69 186 ARG B N 1
ATOM 2983 C CA . ARG B 1 186 ? 5.781 18.203 11.211 1 92.69 186 ARG B CA 1
ATOM 2984 C C . ARG B 1 186 ? 6.062 16.703 11.242 1 92.69 186 ARG B C 1
ATOM 2986 O O . ARG B 1 186 ? 6.578 16.141 10.273 1 92.69 186 ARG B O 1
ATOM 2993 N N . VAL B 1 187 ? 5.66 16.109 12.328 1 88.44 187 VAL B N 1
ATOM 2994 C CA . VAL B 1 187 ? 5.879 14.68 12.484 1 88.44 187 VAL B CA 1
ATOM 2995 C C . VAL B 1 187 ? 5.02 13.914 11.484 1 88.44 187 VAL B C 1
ATOM 2997 O O . VAL B 1 187 ? 5.461 12.906 10.914 1 88.44 187 VAL B O 1
ATOM 3000 N N . GLY B 1 188 ? 3.803 14.383 11.305 1 91.31 188 GLY B N 1
ATOM 3001 C CA . GLY B 1 188 ? 2.936 13.758 10.312 1 91.31 188 GLY B CA 1
ATOM 3002 C C . GLY B 1 188 ? 3.527 13.758 8.914 1 91.31 188 GLY B C 1
ATOM 3003 O O . GLY B 1 188 ? 3.469 12.75 8.211 1 91.31 188 GLY B O 1
ATOM 3004 N N . ALA B 1 189 ? 4.137 14.859 8.555 1 93.94 189 ALA B N 1
ATOM 3005 C CA . ALA B 1 189 ? 4.746 14.969 7.23 1 93.94 189 ALA B CA 1
ATOM 3006 C C . ALA B 1 189 ? 5.922 14.008 7.086 1 93.94 189 ALA B C 1
ATOM 3008 O O . ALA B 1 189 ? 6.078 13.367 6.043 1 93.94 189 ALA B O 1
ATOM 3009 N N . ILE B 1 190 ? 6.699 13.828 8.094 1 89.44 190 ILE B N 1
ATOM 3010 C CA . ILE B 1 190 ? 7.852 12.93 8.07 1 89.44 190 ILE B CA 1
ATOM 3011 C C . ILE B 1 190 ? 7.383 11.484 7.938 1 89.44 190 ILE B C 1
ATOM 3013 O O . ILE B 1 190 ? 7.879 10.734 7.094 1 89.44 190 ILE B O 1
ATOM 3017 N N . LEU B 1 191 ? 6.43 11.125 8.758 1 87.81 191 LEU B N 1
ATOM 3018 C CA . LEU B 1 191 ? 5.938 9.758 8.734 1 87.81 191 LEU B CA 1
ATOM 3019 C C . LEU B 1 191 ? 5.238 9.453 7.414 1 87.81 191 LEU B C 1
ATOM 3021 O O . LEU B 1 191 ? 5.309 8.328 6.914 1 87.81 191 LEU B O 1
ATOM 3025 N N . TYR B 1 192 ? 4.594 10.469 6.934 1 88.75 192 TYR B N 1
ATOM 3026 C CA . TYR B 1 192 ? 3.846 10.289 5.695 1 88.75 192 TYR B CA 1
ATOM 3027 C C . TYR B 1 192 ? 4.762 9.852 4.562 1 88.75 192 TYR B C 1
ATOM 3029 O O . TYR B 1 192 ? 4.402 8.984 3.764 1 88.75 192 TYR B O 1
ATOM 3037 N N . ILE B 1 193 ? 5.961 10.383 4.488 1 87.38 193 ILE B N 1
ATOM 3038 C CA . ILE B 1 193 ? 6.871 10.109 3.381 1 87.38 193 ILE B CA 1
ATOM 3039 C C . ILE B 1 193 ? 7.457 8.703 3.523 1 87.38 193 ILE B C 1
ATOM 3041 O O . ILE B 1 193 ? 8.023 8.164 2.57 1 87.38 193 ILE B O 1
ATOM 3045 N N . LEU B 1 194 ? 7.316 8.141 4.664 1 83.25 194 LEU B N 1
ATOM 3046 C CA . LEU B 1 194 ? 7.91 6.82 4.879 1 83.25 194 LEU B CA 1
ATOM 3047 C C . LEU B 1 194 ? 7.129 5.746 4.133 1 83.25 194 LEU B C 1
ATOM 3049 O O . LEU B 1 194 ? 7.535 4.582 4.105 1 83.25 194 LEU B O 1
ATOM 3053 N N . VAL B 1 195 ? 6.023 6.145 3.551 1 77.31 195 VAL B N 1
ATOM 3054 C CA . VAL B 1 195 ? 5.285 5.23 2.684 1 77.31 195 VAL B CA 1
ATOM 3055 C C . VAL B 1 195 ? 6.23 4.633 1.645 1 77.31 195 VAL B C 1
ATOM 3057 O O . VAL B 1 195 ? 5.961 3.561 1.096 1 77.31 195 VAL B O 1
ATOM 3060 N N . LEU B 1 196 ? 7.34 5.273 1.433 1 75.06 196 LEU B N 1
ATOM 3061 C CA . LEU B 1 196 ? 8.312 4.867 0.422 1 75.06 196 LEU B CA 1
ATOM 3062 C C . LEU B 1 196 ? 9.055 3.613 0.862 1 75.06 196 LEU B C 1
ATOM 3064 O O . LEU B 1 196 ? 9.688 2.939 0.042 1 75.06 196 LEU B O 1
ATOM 3068 N N . ILE B 1 197 ? 8.969 3.344 2.107 1 72.88 197 ILE B N 1
ATOM 3069 C CA . ILE B 1 197 ? 9.648 2.158 2.617 1 72.88 197 ILE B CA 1
ATOM 3070 C C . ILE B 1 197 ? 8.734 0.945 2.498 1 72.88 197 ILE B C 1
ATOM 3072 O O . ILE B 1 197 ? 7.625 0.94 3.045 1 72.88 197 ILE B O 1
ATOM 3076 N N . PRO B 1 198 ? 9.148 -0.037 1.748 1 66.69 198 PRO B N 1
ATOM 3077 C CA . PRO B 1 198 ? 8.305 -1.218 1.558 1 66.69 198 PRO B CA 1
ATOM 3078 C C . PRO B 1 198 ? 7.988 -1.935 2.869 1 66.69 198 PRO B C 1
ATOM 3080 O O . PRO B 1 198 ? 8.82 -1.958 3.779 1 66.69 198 PRO B O 1
ATOM 3083 N N . TYR B 1 199 ? 6.73 -2.49 3 1 65.88 199 TYR B N 1
ATOM 3084 C CA . TYR B 1 199 ? 6.211 -3.361 4.047 1 65.88 199 TYR B CA 1
ATOM 3085 C C . TYR B 1 199 ? 5.883 -2.564 5.305 1 65.88 199 TYR B C 1
ATOM 3087 O O . TYR B 1 199 ? 4.73 -2.529 5.742 1 65.88 199 TYR B O 1
ATOM 3095 N N . ALA B 1 200 ? 6.93 -1.746 5.789 1 69.31 200 ALA B N 1
ATOM 3096 C CA . ALA B 1 200 ? 6.645 -0.996 7.008 1 69.31 200 ALA B CA 1
ATOM 3097 C C . ALA B 1 200 ? 6.07 0.381 6.684 1 69.31 200 ALA B C 1
ATOM 3099 O O . ALA B 1 200 ? 5.355 0.969 7.496 1 69.31 200 ALA B O 1
ATOM 3100 N N . GLY B 1 201 ? 6.332 0.829 5.562 1 75.44 201 GLY B N 1
ATOM 3101 C CA . GLY B 1 201 ? 6.027 2.191 5.152 1 75.44 201 GLY B CA 1
ATOM 3102 C C . GLY B 1 201 ? 4.547 2.506 5.176 1 75.44 201 GLY B C 1
ATOM 3103 O O . GLY B 1 201 ? 4.129 3.527 5.727 1 75.44 201 GLY B O 1
ATOM 3104 N N . PRO B 1 202 ? 3.807 1.648 4.723 1 73.31 202 PRO B N 1
ATOM 3105 C CA . PRO B 1 202 ? 2.381 1.964 4.621 1 73.31 202 PRO B CA 1
ATOM 3106 C C . PRO B 1 202 ? 1.735 2.227 5.98 1 73.31 202 PRO B C 1
ATOM 3108 O O . PRO B 1 202 ? 0.922 3.145 6.113 1 73.31 202 PRO B O 1
ATOM 3111 N N . VAL B 1 203 ? 2.084 1.481 6.949 1 76.12 203 VAL B N 1
ATOM 3112 C CA . VAL B 1 203 ? 1.508 1.674 8.273 1 76.12 203 VAL B CA 1
ATOM 3113 C C . VAL B 1 203 ? 1.999 2.992 8.867 1 76.12 203 VAL B C 1
ATOM 3115 O O . VAL B 1 203 ? 1.215 3.756 9.438 1 76.12 203 VAL B O 1
ATOM 3118 N N . LEU B 1 204 ? 3.246 3.215 8.695 1 82.06 204 LEU B N 1
ATOM 3119 C CA . LEU B 1 204 ? 3.816 4.461 9.195 1 82.06 204 LEU B CA 1
ATOM 3120 C C . LEU B 1 204 ? 3.199 5.664 8.492 1 82.06 204 LEU B C 1
ATOM 3122 O O . LEU B 1 204 ? 2.889 6.672 9.125 1 82.06 204 LEU B O 1
ATOM 3126 N N . SER B 1 205 ? 3.066 5.477 7.223 1 83.69 205 SER B N 1
ATOM 3127 C CA . SER B 1 205 ? 2.486 6.551 6.426 1 83.69 205 SER B CA 1
ATOM 3128 C C . SER B 1 205 ? 1.034 6.805 6.816 1 83.69 205 SER B C 1
ATOM 3130 O O . SER B 1 205 ? 0.569 7.945 6.789 1 83.69 205 SER B O 1
ATOM 3132 N N . LEU B 1 206 ? 0.342 5.844 7.188 1 80 206 LEU B N 1
ATOM 3133 C CA . LEU B 1 206 ? -1.036 6 7.641 1 80 206 LEU B CA 1
ATOM 3134 C C . LEU B 1 206 ? -1.095 6.812 8.93 1 80 206 LEU B C 1
ATOM 3136 O O . LEU B 1 206 ? -1.944 7.695 9.07 1 80 206 LEU B O 1
ATOM 3140 N N . ILE B 1 207 ? -0.207 6.5 9.82 1 82.06 207 ILE B N 1
ATOM 3141 C CA . ILE B 1 207 ? -0.123 7.262 11.062 1 82.06 207 ILE B CA 1
ATOM 3142 C C . ILE B 1 207 ? 0.216 8.71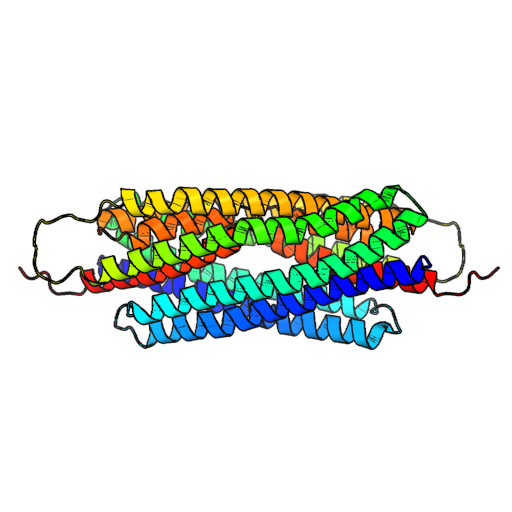9 10.75 1 82.06 207 ILE B C 1
ATOM 3144 O O . ILE B 1 207 ? -0.399 9.633 11.289 1 82.06 207 ILE B O 1
ATOM 3148 N N . GLY B 1 208 ? 1.193 8.805 9.883 1 86.44 208 GLY B N 1
ATOM 3149 C CA . GLY B 1 208 ? 1.557 10.148 9.461 1 86.44 208 GLY B CA 1
ATOM 3150 C C . GLY B 1 208 ? 0.401 10.914 8.844 1 86.44 208 GLY B C 1
ATOM 3151 O O . GLY B 1 208 ? 0.217 12.102 9.125 1 86.44 208 GLY B O 1
ATOM 3152 N N . PHE B 1 209 ? -0.334 10.227 8.102 1 85.62 209 PHE B N 1
ATOM 3153 C CA . PHE B 1 209 ? -1.486 10.828 7.434 1 85.62 209 PHE B CA 1
ATOM 3154 C C . PHE B 1 209 ? -2.529 11.266 8.453 1 85.62 209 PHE B C 1
ATOM 3156 O O . PHE B 1 209 ? -3.111 12.352 8.328 1 85.62 209 PHE B O 1
ATOM 3163 N N . ILE B 1 210 ? -2.787 10.562 9.391 1 81.19 210 ILE B N 1
ATOM 3164 C CA . ILE B 1 210 ? -3.719 10.906 10.453 1 81.19 210 ILE B CA 1
ATOM 3165 C C . ILE B 1 210 ? -3.227 12.156 11.188 1 81.19 210 ILE B C 1
ATOM 3167 O O . ILE B 1 210 ? -3.998 13.086 11.422 1 81.19 210 ILE B O 1
ATOM 3171 N N . LEU B 1 211 ? -1.967 12.141 11.484 1 85.44 211 LEU B N 1
ATOM 3172 C CA . LEU B 1 211 ? -1.387 13.281 12.18 1 85.44 211 LEU B CA 1
ATOM 3173 C C . LEU B 1 211 ? -1.493 14.547 11.328 1 85.44 211 LEU B C 1
ATOM 3175 O O . LEU B 1 211 ? -1.729 15.633 11.852 1 85.44 211 LEU B O 1
ATOM 3179 N N . LEU B 1 212 ? -1.285 14.344 10.078 1 89.06 212 LEU B N 1
ATOM 3180 C CA . LEU B 1 212 ? -1.392 15.484 9.172 1 89.06 212 LEU B CA 1
ATOM 3181 C C . LEU B 1 212 ? -2.799 16.062 9.203 1 89.06 212 LEU B C 1
ATOM 3183 O O . LEU B 1 212 ? -2.969 17.281 9.266 1 89.06 212 LEU B O 1
ATOM 3187 N N . ILE B 1 213 ? -3.754 15.242 9.141 1 85.56 213 ILE B N 1
ATOM 3188 C CA . ILE B 1 213 ? -5.133 15.719 9.125 1 85.56 213 ILE B CA 1
ATOM 3189 C C . ILE B 1 213 ? -5.445 16.453 10.43 1 85.56 213 ILE B C 1
ATOM 3191 O O . ILE B 1 213 ? -5.934 17.578 10.414 1 85.56 213 ILE B O 1
ATOM 3195 N N . VAL B 1 214 ? -5.105 15.844 11.484 1 82.56 214 VAL B N 1
ATOM 3196 C CA . VAL B 1 214 ? -5.387 16.438 12.789 1 82.56 214 VAL B CA 1
ATOM 3197 C C . VAL B 1 214 ? -4.598 17.734 12.945 1 82.56 214 VAL B C 1
ATOM 3199 O O . VAL B 1 214 ? -5.137 18.734 13.406 1 82.56 214 VAL B O 1
ATOM 3202 N N . GLY B 1 215 ? -3.363 17.656 12.586 1 87.75 215 GLY B N 1
ATOM 3203 C CA . GLY B 1 215 ? -2.508 18.828 12.711 1 87.75 215 GLY B CA 1
ATOM 3204 C C . GLY B 1 215 ? -2.961 19.984 11.859 1 87.75 215 GLY B C 1
ATOM 3205 O O . GLY B 1 215 ? -2.965 21.141 12.312 1 87.75 215 GLY B O 1
ATOM 3206 N N . VAL B 1 216 ? -3.305 19.734 10.625 1 89.75 216 VAL B N 1
ATOM 3207 C CA . VAL B 1 216 ? -3.738 20.797 9.719 1 89.75 216 VAL B CA 1
ATOM 3208 C C . VAL B 1 216 ? -5.059 21.391 10.211 1 89.75 216 VAL B C 1
ATOM 3210 O O . VAL B 1 216 ? -5.27 22.594 10.125 1 89.75 216 VAL B O 1
ATOM 3213 N N . LEU B 1 217 ? -5.891 20.547 10.719 1 85 217 LEU B N 1
ATOM 3214 C CA . LEU B 1 217 ? -7.148 21.047 11.273 1 85 217 LEU B CA 1
ATOM 3215 C C . LEU B 1 217 ? -6.898 21.906 12.508 1 85 217 LEU B C 1
ATOM 3217 O O . LEU B 1 217 ? -7.609 22.891 12.742 1 85 217 LEU B O 1
ATOM 3221 N N . GLU B 1 218 ? -5.938 21.594 13.25 1 84.5 218 GLU B N 1
ATOM 3222 C CA . GLU B 1 218 ? -5.566 22.406 14.406 1 84.5 218 GLU B CA 1
ATOM 3223 C C . GLU B 1 218 ? -5.027 23.766 13.977 1 84.5 218 GLU B C 1
ATOM 3225 O O . GLU B 1 218 ? -5.355 24.781 14.586 1 84.5 218 GLU B O 1
ATOM 3230 N N . VAL B 1 219 ? -4.164 23.688 13.016 1 87.88 219 VAL B N 1
ATOM 3231 C CA . VAL B 1 219 ? -3.617 24.938 12.5 1 87.88 219 VAL B CA 1
ATOM 3232 C C . VAL B 1 219 ? -4.75 25.828 11.984 1 87.88 219 VAL B C 1
ATOM 3234 O O . VAL B 1 219 ? -4.762 27.031 12.219 1 87.88 219 VAL B O 1
ATOM 3237 N N . ARG B 1 220 ? -5.691 25.297 11.305 1 87.44 220 ARG B N 1
ATOM 3238 C CA . ARG B 1 220 ? -6.844 26.031 10.789 1 87.44 220 ARG B CA 1
ATOM 3239 C C . ARG B 1 220 ? -7.617 26.703 11.922 1 87.44 220 ARG B C 1
ATOM 3241 O O . ARG B 1 220 ? -8.055 27.844 11.797 1 87.44 220 ARG B O 1
ATOM 3248 N N . ARG B 1 221 ? -7.723 26.031 13.008 1 83.31 221 ARG B N 1
ATOM 3249 C CA . ARG B 1 221 ? -8.461 26.547 14.156 1 83.31 221 ARG B CA 1
ATOM 3250 C C . ARG B 1 221 ? -7.715 27.719 14.789 1 83.31 221 ARG B C 1
ATOM 3252 O O . ARG B 1 221 ? -8.336 28.703 15.211 1 83.31 221 ARG B O 1
ATOM 3259 N N . ARG B 1 222 ? -6.516 27.594 14.836 1 83.69 222 ARG B N 1
ATOM 3260 C CA . ARG B 1 222 ? -5.707 28.672 15.414 1 83.69 222 ARG B CA 1
ATOM 3261 C C . ARG B 1 222 ? -5.777 29.922 14.555 1 83.69 222 ARG B C 1
ATOM 3263 O O . ARG B 1 222 ? -5.777 31.047 15.086 1 83.69 222 ARG B O 1
ATOM 3270 N N . LEU B 1 223 ? -5.852 29.641 13.305 1 85.44 223 LEU B N 1
ATOM 3271 C CA . LEU B 1 223 ? -5.918 30.781 12.391 1 85.44 223 LEU B CA 1
ATOM 3272 C C . LEU B 1 223 ? -7.289 31.438 12.445 1 85.44 223 LEU B C 1
ATOM 3274 O O . LEU B 1 223 ? -7.43 32.625 12.117 1 85.44 223 LEU B O 1
ATOM 3278 N N . ALA B 1 224 ? -8.273 30.688 12.828 1 77.81 224 ALA B N 1
ATOM 3279 C CA . ALA B 1 224 ? -9.633 31.203 12.922 1 77.81 224 ALA B CA 1
ATOM 3280 C C . ALA B 1 224 ? -9.844 31.953 14.242 1 77.81 224 ALA B C 1
ATOM 3282 O O . ALA B 1 224 ? -10.758 32.781 14.359 1 77.81 224 ALA B O 1
ATOM 3283 N N . ALA B 1 225 ? -9.109 31.516 15.352 1 71.38 225 ALA B N 1
ATOM 3284 C CA . ALA B 1 225 ? -9.273 32.156 16.641 1 71.38 225 ALA B CA 1
ATOM 3285 C C . ALA B 1 225 ? -8.789 33.625 16.609 1 71.38 225 ALA B C 1
ATOM 3287 O O . ALA B 1 225 ? -7.824 33.938 15.898 1 71.38 225 ALA B O 1
ATOM 3288 N N . PRO B 1 226 ? -9.734 34.562 16.906 1 57.09 226 PRO B N 1
ATOM 3289 C CA . PRO B 1 226 ? -9.422 36 16.906 1 57.09 226 PRO B CA 1
ATOM 3290 C C . PRO B 1 226 ? -8.07 36.312 17.547 1 57.09 226 PRO B C 1
ATOM 3292 O O . PRO B 1 226 ? -7.633 35.594 18.453 1 57.09 226 PRO B O 1
ATOM 3295 N N . SER B 1 227 ? -7.02 36.781 16.719 1 48.03 227 SER B N 1
ATOM 3296 C CA . SER B 1 227 ? -5.797 37.344 17.266 1 48.03 227 SER B CA 1
ATOM 3297 C C . SER B 1 227 ? -6.066 38.094 18.578 1 48.03 227 SER B C 1
ATOM 3299 O O . SE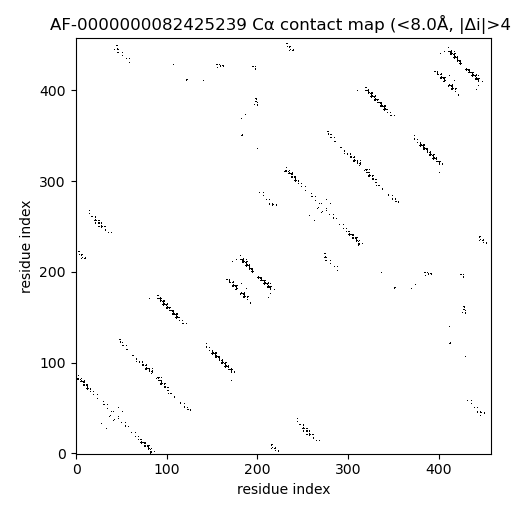R B 1 227 ? -6.883 39 18.609 1 48.03 227 SER B O 1
ATOM 3301 N N . GLY B 1 228 ? -6.41 37.531 19.625 1 37.09 228 GLY B N 1
ATOM 3302 C CA . GLY B 1 228 ? -6.41 38.5 20.703 1 37.09 228 GLY B CA 1
ATOM 3303 C C . GLY B 1 228 ? -5.309 39.531 20.578 1 37.09 228 GLY B C 1
ATOM 3304 O O . GLY B 1 228 ? -4.121 39.188 20.625 1 37.09 228 GLY B O 1
ATOM 3305 N N . GLY B 1 229 ? -5.43 40.594 19.656 1 31.97 229 GLY B N 1
ATOM 3306 C CA . GLY B 1 229 ? -4.914 41.875 20.062 1 31.97 229 GLY B CA 1
ATOM 3307 C C . GLY B 1 229 ? -5.316 42.281 21.469 1 31.97 229 GLY B C 1
ATOM 3308 O O . GLY B 1 229 ? -6.281 41.75 22.016 1 31.97 229 GLY B O 1
#

pLDDT: mean 79.05, std 17.2, range [31.97, 98.0]

Organism: NCBI:txid62609

InterPro domains:
  IPR009321 Protein of unknown function DUF973 [PF06157] (15-223)

Sequence (458 aa):
MDSKQAVTWLAAGLLINLAFGAGEAVAAFLTVYSSIIRLAIMGAGAPGVGEVIQLLNEVLVMAIIGIAVSIATAVTQYIGFAGLSRFSSRYSIGKVGAVLGPVGSLVALPGLYLLINAVKELAINNQVQPTTPTLAIQPQPATILSALIPALILALVGGAVSLVGLVMIAIGYYRLGEEHGSDLVRVGAILYILVLIPYAGPVLSLIGFILLIVGVLEVRRRLAAPSGGMDSKQAVTWLAAGLLINLAFGAGEAVAAFLTVYSSIIRLAIMGAGAPGVGEVIQLLNEVLVMAIIGIAVSIATAVTQYIGFAGLSRFSSRYSIGKVGAVLGPVGSLVALPGLYLLINAVKELAINNQVQPTTPTLAIQPQPATILSALIPALILALVGGAVSLVGLVMIAIGYYRLGEEHGSDLVRVGAILYILVLIPYAGPVLSLIGFILLIVGVLEVRRRLAAPSGG

Secondary structure (DSSP, 8-state):
--HHHHHHHHHHHHHHHHHHHHHHHHHHIIIIIHHHHHHHHHTTS---HHHHHHHHHHHHHHHHHHHHHHHHHHHHHHHHHHHHHTT-GGGHHHHHHHHHHHHHHHHHHHHHHHHHHHHHHHHHHHH---S---------HHHHHHHHHHHHHHHHHHHHHHHHHHHHHHHHHHHHHHHTT-HHHHHHHHHHHGGGSTTTHHHHHHHHHHHHHHHHHHHHHHHHS----/--HHHHHHHHHHHHHHHHHHHHHHHHHHIIIIIHHHHHHHHH-SS---HHHHHHHHHHHHHHHHHHHHHHHHHHHHHHHHHHHHHTT-GGGHHHHHHHHHHHHHHHHHHHHHHHHHHHHHHHHHHHHT--SS--------HHHHHHHHHHHHHHHHHHHHHHHHHHHHHHHHHHHHHHHTT-HHHHHHHHHHHGGGSTTTHHHHHHHHHHHHHHHHHHHHHHHHS----

Radius of gyration: 23.98 Å; Cα contacts (8 Å, |Δi|>4): 714; chains: 2; bounding box: 34×85×62 Å

Solvent-accessible surface area (backbone atoms only — not comparable to full-atom values): 21580 Å² total; per-residue (Å²): 118,51,64,45,59,13,41,47,27,38,43,50,16,54,48,48,47,47,54,47,56,24,47,50,25,34,49,50,20,55,52,51,45,53,49,46,48,48,28,58,67,52,31,94,44,57,62,54,57,65,59,55,46,50,51,52,50,49,52,50,53,51,50,52,53,50,47,53,50,39,42,54,23,21,52,29,28,26,51,11,23,48,34,39,26,75,78,37,68,76,24,44,50,14,26,56,12,24,53,28,35,37,51,10,49,60,49,15,46,63,13,50,52,46,36,49,52,44,49,43,52,50,46,52,58,61,65,64,61,61,89,71,79,75,80,63,84,67,77,57,73,60,59,58,51,52,52,38,46,62,15,47,49,30,24,50,52,12,18,51,40,22,46,53,10,50,52,27,32,30,50,25,41,28,50,49,12,62,75,67,70,32,64,42,16,33,53,9,23,57,30,34,60,35,43,63,38,56,84,38,8,55,60,44,16,49,54,9,46,52,29,30,52,48,26,43,36,40,52,34,48,58,59,65,46,75,73,80,121,120,51,63,44,58,12,42,48,28,36,44,49,16,53,49,49,47,49,54,47,57,24,49,48,25,34,48,50,18,56,52,53,42,51,50,47,48,47,29,54,63,67,24,98,49,53,62,54,56,67,58,56,45,52,51,51,51,50,54,51,53,50,50,54,54,50,45,54,51,39,41,54,22,20,52,28,28,24,52,10,23,48,34,40,25,75,78,39,67,77,23,45,48,15,27,57,11,25,52,27,35,38,51,9,48,62,49,16,46,63,12,49,53,46,35,49,54,45,50,44,50,49,45,52,58,62,65,62,62,61,92,67,81,74,82,64,85,66,78,55,72,60,58,57,50,52,54,38,46,61,16,47,49,30,23,48,52,10,18,51,41,22,48,55,10,50,50,28,33,29,50,26,42,26,49,51,12,61,76,67,70,31,64,42,16,32,53,8,24,57,30,35,61,36,42,64,39,58,84,39,8,56,61,43,14,49,53,9,46,52,29,30,51,50,27,43,40,42,52,33,48,58,60,66,46,75,74,80,122